Protein AF-K1L531-F1 (afdb_monomer)

Organism: NCBI:txid1224748

Secondary structure (DSSP, 8-state):
--HHHHHHHHHHH-GGGHHHHS--EEEEEETT-EE---SS--EE--SSSSS----EEEE-HHHHHHHHHHHHHHHHHHHHHHHHHHH-HHHHHHHHHHHHHHHHHHHHHHHH----EEEEEE-TT-TTHHHHHHHHHHHHTTS----HHHHHTTSHHHHHHHHHHHHHHHGGGT----S--GGGT--EE--BTB--BTTTTEE-TTTHHHHHHHHHSS-HHHHHHS-HHHHT-B-SSSSSBSSGGGS--THHHHTT--------SS-----HHHHHHHTTTHHHHHHHHHHHHHHHHHHHHH-TT--HHHHHHHHH-HHHHHHHHHHHHH----SS---TT----HHHHHHHT-HHHHHHHHHHHHHHHHHHHHTTT--TTTTTSHHHHT-HHHHHHHHHHHHHHHHHHHHTTTTTTT-

Solvent-accessible surface area (backbone atoms only — not comparable to full-atom values): 24109 Å² total; per-residue (Å²): 134,59,70,56,56,55,53,48,46,32,40,61,77,44,15,69,48,34,42,79,79,41,95,26,34,33,35,38,32,35,60,91,23,70,49,73,94,46,100,86,56,77,48,78,51,73,92,59,101,67,96,63,76,57,65,44,71,69,40,35,59,62,58,53,52,33,50,50,56,54,53,51,50,52,55,51,50,54,52,50,50,56,48,37,67,74,74,38,67,82,59,39,64,66,47,48,64,68,46,50,67,51,51,56,33,51,54,48,22,71,77,36,46,44,62,56,76,44,80,43,74,39,63,84,88,50,98,54,46,70,60,52,51,49,53,50,43,52,57,61,64,60,63,70,76,85,43,47,63,61,55,49,69,71,26,54,68,49,50,17,41,38,47,42,31,49,50,66,66,58,53,72,79,78,65,96,76,85,78,79,73,58,76,66,35,48,42,34,73,43,61,94,87,52,89,62,34,80,91,74,33,25,39,42,88,76,57,54,60,30,53,33,29,16,59,74,69,64,27,25,10,48,36,68,68,58,52,66,58,67,69,37,25,54,37,98,84,66,69,47,53,57,53,61,73,54,67,74,47,52,73,74,50,62,82,74,51,95,67,92,69,86,77,64,93,82,78,80,44,47,46,71,68,53,37,30,30,75,42,35,54,50,42,28,51,54,39,41,58,52,47,51,54,55,46,42,55,52,46,60,69,73,46,79,84,61,57,70,59,62,56,40,45,62,72,68,35,64,48,52,50,53,37,42,53,52,54,34,68,63,73,66,94,56,99,62,86,67,29,63,84,64,82,66,38,46,75,51,42,60,70,38,54,32,68,68,46,46,51,53,50,48,55,54,52,51,51,44,46,50,54,62,34,53,78,67,72,48,54,82,77,52,65,58,34,73,71,47,60,40,37,33,67,59,54,53,58,34,35,75,71,42,31,68,58,53,34,48,60,40,48,63,58,65,67,65,75,77,112

InterPro domains:
  IPR018891 Abortive phage infection protein, C-terminal [PF10592] (3-362)

Nearest PDB structures (foldseek):
  6yk8-assembly1_B  TM=2.948E-01  e=3.582E+00  Legionella pneumophila subsp. pneumophila str. Philadelphia 1

Structure (mmCIF, N/CA/C/O backbone):
data_AF-K1L531-F1
#
_entry.id   AF-K1L531-F1
#
loop_
_atom_site.group_PDB
_atom_site.id
_atom_site.type_symbol
_atom_site.label_atom_id
_atom_site.label_alt_id
_atom_site.label_comp_id
_atom_site.label_asym_id
_atom_site.label_entity_id
_atom_site.label_seq_id
_atom_site.pdbx_PDB_ins_code
_atom_site.Cartn_x
_atom_site.Cartn_y
_atom_site.Cartn_z
_atom_site.occupancy
_atom_site.B_iso_or_equiv
_atom_site.auth_seq_id
_atom_site.auth_comp_id
_atom_site.auth_asym_id
_atom_site.auth_atom_id
_atom_site.pdbx_PDB_model_num
ATOM 1 N N . MET A 1 1 ? 18.536 -9.413 -11.342 1.00 49.00 1 MET A N 1
ATOM 2 C CA . MET A 1 1 ? 19.459 -9.578 -12.486 1.00 49.00 1 MET A CA 1
ATOM 3 C C . 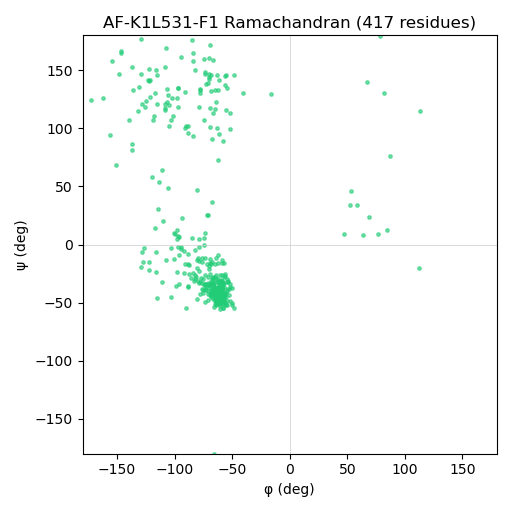MET A 1 1 ? 20.339 -8.338 -12.571 1.00 49.00 1 MET A C 1
ATOM 5 O O . MET A 1 1 ? 19.886 -7.283 -12.142 1.00 49.00 1 MET A O 1
ATOM 9 N N . GLY A 1 2 ? 21.600 -8.464 -12.992 1.00 61.25 2 GLY A N 1
ATOM 10 C CA . GLY A 1 2 ? 22.498 -7.308 -13.129 1.00 61.25 2 GLY A CA 1
ATOM 11 C C . GLY A 1 2 ? 22.125 -6.456 -14.346 1.00 61.25 2 GLY A C 1
ATOM 12 O O . GLY A 1 2 ? 21.643 -7.003 -15.335 1.00 61.25 2 GLY A O 1
ATOM 13 N N . VAL A 1 3 ? 22.355 -5.140 -14.276 1.00 61.12 3 VAL A N 1
ATOM 14 C CA . VAL A 1 3 ? 22.041 -4.180 -15.355 1.00 61.12 3 VAL A CA 1
ATOM 15 C C . VAL A 1 3 ? 22.703 -4.595 -16.676 1.00 61.12 3 VAL A C 1
ATOM 17 O O . VAL A 1 3 ? 22.030 -4.674 -17.696 1.00 61.12 3 VAL A O 1
ATOM 20 N N . ASP A 1 4 ? 23.979 -4.989 -16.640 1.00 73.62 4 ASP A N 1
ATOM 21 C CA . ASP A 1 4 ? 24.731 -5.449 -17.817 1.00 73.62 4 ASP A CA 1
ATOM 22 C C . ASP A 1 4 ? 24.066 -6.638 -18.537 1.00 73.62 4 ASP A C 1
ATOM 24 O O . ASP A 1 4 ? 24.090 -6.720 -19.765 1.00 73.62 4 ASP A O 1
ATOM 28 N N . THR A 1 5 ? 23.454 -7.562 -17.785 1.00 76.50 5 THR A N 1
ATOM 29 C CA . THR A 1 5 ? 22.779 -8.738 -18.355 1.00 76.50 5 THR A CA 1
ATOM 30 C C . THR A 1 5 ? 21.513 -8.337 -19.103 1.00 76.50 5 THR A C 1
ATOM 32 O O . THR A 1 5 ? 21.312 -8.804 -20.218 1.00 76.50 5 THR A O 1
ATOM 35 N N . ALA A 1 6 ? 20.713 -7.430 -18.535 1.00 81.12 6 ALA A N 1
ATOM 36 C CA . ALA A 1 6 ? 19.484 -6.947 -19.165 1.00 81.12 6 ALA A CA 1
ATOM 37 C C . ALA A 1 6 ? 19.769 -6.156 -20.456 1.00 81.12 6 ALA A C 1
ATOM 39 O O . ALA A 1 6 ? 19.047 -6.284 -21.444 1.00 81.12 6 ALA A O 1
ATOM 40 N N . ILE A 1 7 ? 20.863 -5.383 -20.479 1.00 84.38 7 ILE A N 1
ATOM 41 C CA . ILE A 1 7 ? 21.302 -4.641 -21.671 1.00 84.38 7 ILE A CA 1
ATOM 42 C C . ILE A 1 7 ? 21.702 -5.610 -22.791 1.00 84.38 7 ILE A C 1
ATOM 44 O O . ILE A 1 7 ? 21.274 -5.438 -23.930 1.00 84.38 7 ILE A O 1
ATOM 48 N N . MET A 1 8 ? 22.489 -6.648 -22.480 1.00 84.31 8 MET A N 1
ATOM 49 C CA . MET A 1 8 ? 22.866 -7.670 -23.468 1.00 84.31 8 MET A CA 1
ATOM 50 C C . MET A 1 8 ? 21.664 -8.478 -23.962 1.00 84.31 8 MET A C 1
ATOM 52 O O . MET A 1 8 ? 21.603 -8.808 -25.141 1.00 84.31 8 MET A O 1
ATOM 56 N N . GLU A 1 9 ? 20.723 -8.797 -23.075 1.00 85.75 9 GLU A N 1
ATOM 57 C CA . GLU A 1 9 ? 19.496 -9.505 -23.433 1.00 85.75 9 GLU A CA 1
ATOM 58 C C . GLU A 1 9 ? 18.645 -8.674 -24.394 1.00 85.75 9 GLU A C 1
ATOM 60 O O . GLU A 1 9 ? 18.248 -9.186 -25.432 1.00 85.75 9 GLU A O 1
ATOM 65 N N . THR A 1 10 ? 18.476 -7.377 -24.123 1.00 88.06 10 THR A N 1
ATOM 66 C CA . THR A 1 10 ? 17.733 -6.468 -25.012 1.00 88.06 10 THR A CA 1
ATOM 67 C C . THR A 1 10 ? 18.356 -6.408 -26.410 1.00 88.06 10 THR A C 1
ATOM 69 O O . THR A 1 10 ? 17.635 -6.468 -27.400 1.00 88.06 10 THR A O 1
ATOM 72 N N . LEU A 1 11 ? 19.693 -6.340 -26.507 1.00 88.38 11 LEU A N 1
ATOM 73 C CA . LEU A 1 11 ? 20.402 -6.356 -27.796 1.00 88.38 11 LEU A CA 1
ATOM 74 C C . LEU A 1 11 ? 20.166 -7.650 -28.588 1.00 88.38 11 LEU A C 1
ATOM 76 O O . LEU A 1 11 ? 20.139 -7.604 -29.811 1.00 88.38 11 LEU A O 1
ATOM 80 N N . LEU A 1 12 ? 20.004 -8.786 -27.904 1.00 86.00 12 LEU A N 1
ATOM 81 C CA . LEU A 1 12 ? 19.778 -10.089 -28.533 1.00 86.00 12 LEU A CA 1
ATOM 82 C C . LEU A 1 12 ? 18.324 -10.301 -28.950 1.00 86.00 12 LEU A C 1
ATOM 84 O O . LEU A 1 12 ? 18.059 -10.799 -30.038 1.00 86.00 12 LEU A O 1
ATOM 88 N N . THR A 1 13 ? 17.384 -9.988 -28.061 1.00 87.12 13 THR A N 1
ATOM 89 C CA . THR A 1 13 ? 15.997 -10.446 -28.199 1.00 87.12 13 THR A CA 1
ATOM 90 C C . THR A 1 13 ? 15.082 -9.389 -28.799 1.00 87.12 13 THR A C 1
ATOM 92 O O . THR A 1 13 ? 14.190 -9.740 -29.571 1.00 87.12 13 THR A O 1
ATOM 95 N N . ASN A 1 14 ? 15.293 -8.109 -28.477 1.00 88.62 14 ASN A N 1
ATOM 96 C CA . ASN A 1 14 ? 14.424 -7.023 -28.925 1.00 88.62 14 ASN A CA 1
ATOM 97 C C . ASN A 1 14 ? 15.176 -5.684 -29.073 1.00 88.62 14 ASN A C 1
ATOM 99 O O . ASN A 1 14 ? 14.947 -4.738 -28.311 1.00 88.62 14 ASN A O 1
ATOM 103 N N . PRO A 1 15 ? 16.082 -5.570 -30.061 1.00 89.31 15 PRO A N 1
ATOM 104 C CA . PRO A 1 15 ? 16.942 -4.400 -30.203 1.00 89.31 15 PRO A CA 1
ATOM 105 C C . PRO A 1 15 ? 16.181 -3.098 -30.496 1.00 89.31 15 PRO A C 1
ATOM 107 O O . PRO A 1 15 ? 16.639 -2.038 -30.082 1.00 89.31 15 PRO A O 1
ATOM 110 N N . LYS A 1 16 ? 14.984 -3.143 -31.099 1.00 90.31 16 LYS A N 1
ATOM 111 C CA . LYS A 1 16 ? 14.134 -1.948 -31.303 1.00 90.31 16 LYS A CA 1
ATOM 112 C C . LYS A 1 16 ? 13.759 -1.252 -29.997 1.00 90.31 16 LYS A C 1
ATOM 114 O O . LYS A 1 16 ? 13.592 -0.034 -29.970 1.00 90.31 16 LYS A O 1
ATOM 119 N N . GLU A 1 17 ? 13.631 -2.009 -28.909 1.00 89.44 17 GLU A N 1
ATOM 120 C CA . GLU A 1 17 ? 13.296 -1.454 -27.597 1.00 89.44 17 GLU A CA 1
ATOM 121 C C . GLU A 1 17 ? 14.502 -0.887 -26.847 1.00 89.44 17 GLU A C 1
ATOM 123 O O . GLU A 1 17 ? 14.338 -0.256 -25.801 1.00 89.44 17 GLU A O 1
ATOM 128 N N . PHE A 1 18 ? 15.712 -1.037 -27.390 1.00 89.69 18 PHE A N 1
ATOM 129 C CA . PHE A 1 18 ? 16.940 -0.578 -26.748 1.00 89.69 18 PHE A CA 1
ATOM 130 C C . PHE A 1 18 ? 16.911 0.923 -26.423 1.00 89.69 18 PHE A C 1
ATOM 132 O O . PHE A 1 18 ? 17.413 1.327 -25.372 1.00 89.69 18 PHE A O 1
ATOM 139 N N . TRP A 1 19 ? 16.235 1.717 -27.261 1.00 87.56 19 TRP A N 1
ATOM 140 C CA . TRP A 1 19 ? 15.996 3.146 -27.044 1.00 87.56 19 TRP A CA 1
ATOM 141 C C . TRP A 1 19 ? 15.113 3.435 -25.825 1.00 87.56 19 TRP A C 1
ATOM 143 O O . TRP A 1 19 ? 15.352 4.405 -25.109 1.00 87.56 19 TRP A O 1
ATOM 153 N N . TYR A 1 20 ? 14.094 2.608 -25.580 1.00 81.88 20 TYR A N 1
ATOM 154 C CA . TYR A 1 20 ? 13.145 2.794 -24.477 1.00 81.88 20 TYR A CA 1
ATOM 155 C C . TYR A 1 20 ? 13.675 2.243 -23.152 1.00 81.88 20 TYR A C 1
ATOM 157 O O . TYR A 1 20 ? 13.350 2.770 -22.089 1.00 81.88 20 TYR A O 1
ATOM 165 N N . LEU A 1 21 ? 14.479 1.180 -23.214 1.00 81.75 21 LEU A N 1
ATOM 166 C CA . LEU A 1 21 ? 14.943 0.433 -22.044 1.00 81.75 21 LEU A CA 1
ATOM 167 C C . LEU A 1 21 ? 16.286 0.932 -21.486 1.00 81.75 21 LEU A C 1
ATOM 169 O O . LEU A 1 21 ? 16.709 0.481 -20.421 1.00 81.75 21 LEU A O 1
ATOM 173 N N . ASN A 1 22 ? 16.949 1.883 -22.156 1.00 81.12 22 ASN A N 1
ATOM 174 C CA . ASN A 1 22 ? 18.205 2.483 -21.704 1.00 81.12 22 ASN A CA 1
ATOM 175 C C . ASN A 1 22 ? 18.096 4.008 -21.579 1.00 81.12 22 ASN A C 1
ATOM 177 O O . ASN A 1 22 ? 17.549 4.685 -22.441 1.00 81.12 22 ASN A O 1
ATOM 181 N N . ASN A 1 23 ? 18.717 4.575 -20.541 1.00 72.62 23 ASN A N 1
ATOM 182 C CA . ASN A 1 23 ? 18.625 6.005 -20.203 1.00 72.62 23 ASN A CA 1
ATOM 183 C C . ASN A 1 23 ? 19.405 6.954 -21.143 1.00 72.62 23 ASN A C 1
ATOM 185 O O . ASN A 1 23 ? 19.552 8.139 -20.838 1.00 72.62 23 ASN A O 1
ATOM 189 N N . GLY A 1 24 ? 19.916 6.456 -22.272 1.00 82.94 24 GLY A N 1
ATOM 190 C CA . GLY A 1 24 ? 20.792 7.208 -23.166 1.00 82.94 24 GLY A CA 1
ATOM 191 C C . GLY A 1 24 ? 22.241 7.305 -22.678 1.00 82.94 24 GLY A C 1
ATOM 192 O O . GLY A 1 24 ? 22.617 6.802 -21.618 1.00 82.94 24 GLY A O 1
ATOM 193 N N . VAL A 1 25 ? 23.068 7.973 -23.475 1.00 86.25 25 VAL A N 1
ATOM 194 C CA . VAL A 1 25 ? 24.471 8.272 -23.184 1.00 86.25 25 VAL A CA 1
ATOM 195 C C . VAL A 1 25 ? 24.629 9.781 -23.111 1.00 86.25 25 VAL A C 1
ATOM 197 O O . VAL A 1 25 ? 24.192 10.505 -24.002 1.00 86.25 25 VAL A O 1
ATOM 200 N N . THR A 1 26 ? 25.267 10.277 -22.054 1.00 85.38 26 THR A N 1
ATOM 201 C CA . THR A 1 26 ? 25.656 11.689 -21.980 1.00 85.38 26 THR A CA 1
ATOM 202 C C . THR A 1 26 ? 27.156 11.810 -21.813 1.00 85.38 26 THR A C 1
ATOM 204 O O . THR A 1 26 ? 27.730 11.222 -20.893 1.00 85.38 26 THR A O 1
ATOM 207 N N . MET A 1 27 ? 27.767 12.600 -22.690 1.00 84.00 27 MET A N 1
ATOM 208 C CA . MET A 1 27 ? 29.200 12.855 -22.712 1.00 84.00 27 MET A CA 1
ATOM 209 C C . MET A 1 27 ? 29.470 14.344 -22.568 1.00 84.00 27 MET A C 1
ATOM 211 O O . MET A 1 27 ? 28.751 15.177 -23.121 1.00 84.00 27 MET A O 1
ATOM 215 N N . LEU A 1 28 ? 30.522 14.653 -21.829 1.00 80.00 28 LEU A N 1
ATOM 216 C CA . LEU A 1 28 ? 31.151 15.959 -21.803 1.00 80.00 28 LEU A CA 1
ATOM 217 C C . LEU A 1 28 ? 32.341 15.915 -22.743 1.00 80.00 28 LEU A C 1
ATOM 219 O O . LEU A 1 28 ? 33.088 14.939 -22.696 1.00 80.00 28 LEU A O 1
ATOM 223 N N . VAL A 1 29 ? 32.489 16.939 -23.568 1.00 80.12 29 VAL A N 1
ATOM 224 C CA . VAL A 1 29 ? 33.608 17.099 -24.499 1.00 80.12 29 VAL A CA 1
ATOM 225 C C . VAL A 1 29 ? 34.198 18.492 -24.312 1.00 80.12 29 VAL A C 1
ATOM 227 O O . VAL A 1 29 ? 33.460 19.427 -23.985 1.00 80.12 29 VAL A O 1
ATOM 230 N N . SER A 1 30 ? 35.509 18.633 -24.485 1.00 73.75 30 SER A N 1
ATOM 231 C CA . SER A 1 30 ? 36.132 19.955 -24.562 1.00 73.75 30 SER A CA 1
ATOM 232 C C . SER A 1 30 ? 35.673 20.690 -25.825 1.00 73.75 30 SER A C 1
ATOM 234 O O . SER A 1 30 ? 35.192 20.071 -26.778 1.00 73.75 30 SER A O 1
ATOM 236 N N . GLU A 1 31 ? 35.804 22.014 -25.807 1.00 69.06 31 GLU A N 1
ATOM 237 C CA . GLU A 1 31 ? 35.565 22.854 -26.983 1.00 69.06 31 GLU A CA 1
ATOM 238 C C . GLU A 1 31 ? 36.442 22.401 -28.164 1.00 69.06 31 GLU A C 1
ATOM 240 O O . GLU A 1 31 ? 37.536 21.867 -27.956 1.00 69.06 31 GLU A O 1
ATOM 245 N N . ASP A 1 32 ? 35.917 22.502 -29.386 1.00 68.75 32 ASP A N 1
ATOM 246 C CA . ASP A 1 32 ? 36.584 22.118 -30.644 1.00 68.75 32 ASP A CA 1
ATOM 247 C C . ASP A 1 32 ? 36.930 20.618 -30.785 1.00 68.75 32 ASP A C 1
ATOM 249 O O . ASP A 1 32 ? 37.582 20.196 -31.741 1.00 68.75 32 ASP A O 1
ATOM 253 N N . THR A 1 33 ? 36.458 19.772 -29.861 1.00 68.25 33 THR A N 1
ATOM 254 C CA . THR A 1 33 ? 36.745 18.323 -29.857 1.00 68.25 33 THR A CA 1
ATOM 255 C C . THR A 1 33 ? 35.743 17.533 -30.708 1.00 68.25 33 THR A C 1
ATOM 257 O O . THR A 1 33 ? 35.995 16.384 -31.060 1.00 68.25 33 THR A O 1
ATOM 260 N N . VAL A 1 34 ? 34.583 18.106 -31.047 1.00 70.38 34 VAL A N 1
ATOM 261 C CA . VAL A 1 34 ? 33.518 17.388 -31.762 1.00 70.38 34 VAL A CA 1
ATOM 262 C C . VAL A 1 34 ? 33.277 17.975 -33.137 1.00 70.38 34 VAL A C 1
ATOM 264 O O . VAL A 1 34 ? 32.848 19.116 -33.275 1.00 70.38 34 VAL A O 1
ATOM 267 N N . THR A 1 35 ? 33.448 17.144 -34.163 1.00 68.50 35 THR A N 1
ATOM 268 C CA . THR A 1 35 ? 32.984 17.468 -35.512 1.00 68.50 35 THR A CA 1
ATOM 269 C C . THR A 1 35 ? 31.750 16.632 -35.843 1.00 68.50 35 THR A C 1
ATOM 271 O O . THR A 1 35 ? 31.679 15.430 -35.577 1.00 68.50 35 THR A O 1
ATOM 274 N N . SER A 1 36 ? 30.730 17.291 -36.393 1.00 61.09 36 SER A N 1
ATOM 275 C CA . SER A 1 36 ? 29.437 16.679 -36.740 1.00 61.09 36 SER A CA 1
ATOM 276 C C . SER A 1 36 ? 29.186 16.681 -38.250 1.00 61.09 36 SER A C 1
ATOM 278 O O . SER A 1 36 ? 28.050 16.733 -38.708 1.00 61.09 36 SER A O 1
ATOM 280 N N . ASN A 1 37 ? 30.255 16.594 -39.047 1.00 57.06 37 ASN A N 1
ATOM 281 C CA . ASN A 1 37 ? 30.181 16.679 -40.510 1.00 57.06 37 ASN A CA 1
ATOM 282 C C . ASN A 1 37 ? 29.620 15.414 -41.191 1.00 57.06 37 ASN A C 1
ATOM 284 O O . ASN A 1 37 ? 29.609 15.337 -42.420 1.00 57.06 37 ASN A O 1
ATOM 288 N N . TYR A 1 38 ? 29.147 14.424 -40.427 1.00 58.59 38 TYR A N 1
ATOM 289 C CA . TYR A 1 38 ? 28.724 13.127 -40.945 1.00 58.59 38 TYR A CA 1
ATOM 290 C C . TYR A 1 38 ? 27.343 12.729 -40.417 1.00 58.59 38 TYR A C 1
ATOM 292 O O . TYR A 1 38 ? 27.067 12.811 -39.225 1.00 58.59 38 TYR A O 1
ATOM 300 N N . ASN A 1 39 ? 26.478 12.231 -41.307 1.00 60.78 39 ASN A N 1
ATOM 301 C CA . ASN A 1 39 ? 25.090 11.882 -40.972 1.00 60.78 39 ASN A CA 1
ATOM 302 C C . ASN A 1 39 ? 24.954 10.664 -40.035 1.00 60.78 39 ASN A C 1
ATOM 304 O O . ASN A 1 39 ? 23.888 10.469 -39.460 1.00 60.78 39 ASN A O 1
ATOM 308 N N . ASN A 1 40 ? 26.006 9.844 -39.885 1.00 65.69 40 ASN A N 1
ATOM 309 C CA . ASN A 1 40 ? 25.916 8.518 -39.254 1.00 65.69 40 ASN A CA 1
ATOM 310 C C . ASN A 1 40 ? 26.903 8.284 -38.096 1.00 65.69 40 ASN A C 1
ATOM 312 O O . ASN A 1 40 ? 26.875 7.214 -37.491 1.00 65.69 40 ASN A O 1
ATOM 316 N N . TYR A 1 41 ? 27.788 9.234 -37.786 1.00 72.06 41 TYR A N 1
ATOM 317 C CA . TYR A 1 41 ? 28.705 9.127 -36.650 1.00 72.06 41 TYR A CA 1
ATOM 318 C C . TYR A 1 41 ? 29.134 10.508 -36.153 1.00 72.06 41 TYR A C 1
ATOM 320 O O . TYR A 1 41 ? 29.072 11.490 -36.888 1.00 72.06 41 TYR A O 1
ATOM 328 N N . ILE A 1 42 ? 29.579 10.562 -34.899 1.00 73.19 42 ILE A N 1
ATOM 329 C CA . ILE A 1 42 ? 30.226 11.737 -34.313 1.00 73.19 42 ILE A CA 1
ATOM 330 C C . ILE A 1 42 ? 31.715 11.430 -34.220 1.00 73.19 42 ILE A C 1
ATOM 332 O O . ILE A 1 42 ? 32.091 10.380 -33.697 1.00 73.19 42 ILE A O 1
ATOM 336 N N . GLU A 1 43 ? 32.550 12.332 -34.725 1.00 75.06 43 GLU A N 1
ATOM 337 C CA . GLU A 1 43 ? 33.997 12.218 -34.599 1.00 75.06 43 GLU A CA 1
ATOM 338 C C . GLU A 1 43 ? 34.476 13.087 -33.438 1.00 75.06 43 GLU A C 1
ATOM 340 O O . GLU A 1 43 ? 34.162 14.277 -33.355 1.00 75.06 43 GLU A O 1
ATOM 345 N N . ILE A 1 44 ? 35.212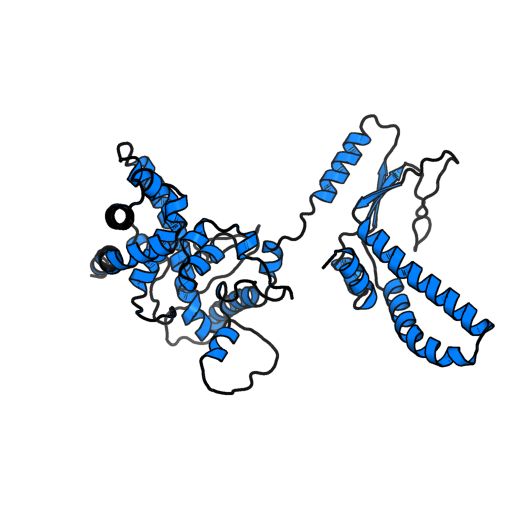 12.457 -32.527 1.00 71.75 44 ILE A N 1
ATOM 346 C CA . ILE A 1 44 ? 35.861 13.111 -31.396 1.00 71.75 44 ILE A CA 1
ATOM 347 C C . ILE A 1 44 ? 37.338 13.211 -31.762 1.00 71.75 44 ILE A C 1
ATOM 349 O O . ILE A 1 44 ? 38.032 12.194 -31.796 1.00 71.75 44 ILE A O 1
ATOM 353 N N . ILE A 1 45 ? 37.788 14.420 -32.073 1.00 67.62 45 ILE A N 1
ATOM 354 C CA . ILE A 1 45 ? 39.159 14.708 -32.491 1.00 67.62 45 ILE A CA 1
ATOM 355 C C . ILE A 1 45 ? 39.931 15.196 -31.269 1.00 67.62 45 ILE A C 1
ATOM 357 O O . ILE A 1 45 ? 39.426 16.025 -30.522 1.00 67.62 45 ILE A O 1
ATOM 361 N N . ASP A 1 46 ? 41.141 14.678 -31.065 1.00 61.22 46 ASP A N 1
ATOM 362 C CA . ASP A 1 46 ? 42.089 15.204 -30.079 1.00 61.22 46 ASP A CA 1
ATOM 363 C C . ASP A 1 46 ? 42.948 16.277 -30.774 1.00 61.22 46 ASP A C 1
ATOM 365 O O . ASP A 1 46 ? 43.795 15.916 -31.600 1.00 61.22 46 ASP A O 1
ATOM 369 N N . PRO A 1 47 ? 42.688 17.582 -30.562 1.00 52.78 47 PRO A N 1
ATOM 370 C CA . PRO A 1 47 ? 43.323 18.636 -31.350 1.00 52.78 47 PRO A CA 1
ATOM 371 C C . PRO A 1 47 ? 44.818 18.797 -31.040 1.00 52.78 47 PRO A C 1
ATOM 373 O O . PRO A 1 47 ? 45.556 19.324 -31.872 1.00 52.78 47 PRO A O 1
ATOM 376 N N . GLU A 1 48 ? 45.300 18.288 -29.903 1.00 54.19 48 GLU A N 1
ATOM 377 C CA . GLU A 1 48 ? 46.712 18.327 -29.534 1.00 54.19 48 GLU A CA 1
ATOM 378 C C . GLU A 1 48 ? 47.138 16.971 -28.974 1.00 54.19 48 GLU A C 1
ATOM 380 O O . GLU A 1 48 ? 46.475 16.395 -28.125 1.00 54.19 48 GLU A O 1
ATOM 385 N N . ASN A 1 49 ? 48.276 16.449 -29.430 1.00 51.88 49 ASN A N 1
ATOM 386 C CA . ASN A 1 49 ? 48.857 15.155 -29.042 1.00 51.88 49 ASN A CA 1
ATOM 387 C C . ASN A 1 49 ? 49.345 15.125 -27.560 1.00 51.88 49 ASN A C 1
ATOM 389 O O . ASN A 1 49 ? 50.374 14.527 -27.237 1.00 51.88 49 ASN A O 1
ATOM 393 N N . GLU A 1 50 ? 48.633 15.788 -26.645 1.00 51.28 50 GLU A N 1
ATOM 394 C CA . GLU A 1 50 ? 48.936 15.982 -25.229 1.00 51.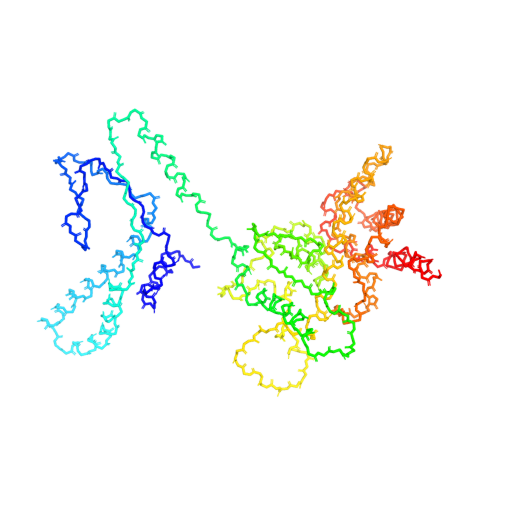28 50 GLU A CA 1
ATOM 395 C C . GLU A 1 50 ? 47.960 15.217 -24.315 1.00 51.28 50 GLU A C 1
ATOM 397 O O . GLU A 1 50 ? 47.254 15.795 -23.504 1.00 51.28 50 GLU A O 1
ATOM 402 N N . LYS A 1 51 ? 47.964 13.879 -24.375 1.00 46.47 51 LYS A N 1
ATOM 403 C CA . LYS A 1 51 ? 47.591 12.933 -23.285 1.00 46.47 51 LYS A CA 1
ATOM 404 C C . LYS A 1 51 ? 46.294 13.152 -22.462 1.00 46.47 51 LYS A C 1
ATOM 406 O O . LYS A 1 51 ? 46.090 12.415 -21.493 1.00 46.47 51 LYS A O 1
ATOM 411 N N . LYS A 1 52 ? 45.390 14.067 -22.800 1.00 49.62 52 LYS A N 1
ATOM 412 C CA . LYS A 1 52 ? 44.122 14.287 -22.095 1.00 49.62 52 LYS A CA 1
ATOM 413 C C . LYS A 1 52 ? 43.005 14.489 -23.105 1.00 49.62 52 LYS A C 1
ATOM 415 O O . LYS A 1 52 ? 42.551 15.602 -23.333 1.00 49.62 52 LYS A O 1
ATOM 420 N N . ILE A 1 53 ? 42.499 13.370 -23.616 1.00 51.53 53 ILE A N 1
ATOM 421 C CA . ILE A 1 53 ? 41.204 13.328 -24.296 1.00 51.53 53 ILE A CA 1
ATOM 422 C C . ILE A 1 53 ? 40.173 13.971 -23.356 1.00 51.53 53 ILE A C 1
ATOM 424 O O . ILE A 1 53 ? 39.878 13.432 -22.286 1.00 51.53 53 ILE A O 1
ATOM 428 N N . GLY A 1 54 ? 39.635 15.128 -23.748 1.00 60.66 54 GLY A N 1
ATOM 429 C CA . GLY A 1 54 ? 38.668 15.924 -22.984 1.00 60.66 54 GLY A CA 1
ATOM 430 C C . GLY A 1 54 ? 37.268 15.312 -22.903 1.00 60.66 54 GLY A C 1
ATOM 431 O O . GLY A 1 54 ? 36.291 16.040 -22.760 1.00 60.66 54 GLY A O 1
ATOM 432 N N . VAL A 1 55 ? 37.144 13.986 -23.035 1.00 69.56 55 VAL A N 1
ATOM 433 C CA . VAL A 1 55 ? 35.858 13.289 -23.103 1.00 69.56 55 VAL A CA 1
ATOM 434 C C . VAL A 1 55 ? 35.572 12.534 -21.821 1.00 69.56 55 VAL A C 1
ATOM 436 O O . VAL A 1 55 ? 36.320 11.650 -21.413 1.00 69.56 55 VAL A O 1
ATOM 439 N N . THR A 1 56 ? 34.445 12.853 -21.193 1.00 75.88 56 THR A N 1
ATOM 440 C CA . THR A 1 56 ? 33.965 12.159 -19.994 1.00 75.88 56 THR A CA 1
ATOM 441 C C . THR A 1 56 ? 32.524 11.713 -20.178 1.00 75.88 56 THR A C 1
ATOM 443 O O . THR A 1 56 ? 31.623 12.531 -20.354 1.00 75.88 56 THR A O 1
ATOM 446 N N . VAL A 1 57 ? 32.281 10.405 -20.082 1.00 77.06 57 VAL A N 1
ATOM 447 C CA . VAL A 1 57 ? 30.925 9.848 -20.020 1.00 77.06 57 VAL A CA 1
ATOM 448 C C . VAL A 1 57 ? 30.385 10.027 -18.605 1.00 77.06 57 VAL A C 1
ATOM 450 O O . VAL A 1 57 ? 30.924 9.468 -17.654 1.00 77.06 57 VAL A O 1
ATOM 453 N N . ILE A 1 58 ? 29.299 10.782 -18.468 1.00 75.62 58 ILE A N 1
ATOM 454 C CA . ILE A 1 58 ? 28.671 11.082 -17.172 1.00 75.62 58 ILE A CA 1
ATOM 455 C C . ILE A 1 58 ? 27.343 10.343 -16.956 1.00 75.62 58 ILE A C 1
ATOM 457 O O . ILE A 1 58 ? 26.853 10.281 -15.831 1.00 75.62 58 ILE A O 1
ATOM 461 N N . ASN A 1 59 ? 26.774 9.758 -18.016 1.00 79.75 59 ASN A N 1
ATOM 462 C CA . ASN A 1 59 ? 25.646 8.825 -17.961 1.00 79.75 59 ASN A CA 1
ATOM 463 C C . ASN A 1 59 ? 25.757 7.804 -19.108 1.00 79.75 59 ASN A C 1
ATOM 465 O O . ASN A 1 59 ? 26.241 8.144 -20.187 1.00 79.75 59 ASN A O 1
ATOM 469 N N . GLY A 1 60 ? 25.306 6.569 -18.883 1.00 79.69 60 GLY A N 1
ATOM 470 C CA . GLY A 1 60 ? 25.296 5.513 -19.900 1.00 79.69 60 GLY A CA 1
ATOM 471 C C . GLY A 1 60 ? 26.610 4.737 -20.046 1.00 79.69 60 GLY A C 1
ATOM 472 O O . GLY A 1 60 ? 26.758 3.972 -20.995 1.00 79.69 60 GLY A O 1
ATOM 473 N N . ALA A 1 61 ? 27.560 4.867 -19.111 1.00 81.94 61 ALA A N 1
ATOM 474 C CA . ALA A 1 61 ? 28.832 4.130 -19.160 1.00 81.94 61 ALA A CA 1
ATOM 475 C C . ALA A 1 61 ? 28.638 2.599 -19.164 1.00 81.94 61 ALA A C 1
ATOM 477 O O . ALA A 1 61 ? 29.333 1.884 -19.883 1.00 81.94 61 ALA A O 1
ATOM 478 N N . GLN A 1 62 ? 27.661 2.090 -18.402 1.00 81.62 62 GLN A N 1
ATOM 479 C CA . GLN A 1 62 ? 27.299 0.666 -18.405 1.00 81.62 62 GLN A CA 1
ATOM 480 C C . GLN A 1 62 ? 26.692 0.225 -19.740 1.00 81.62 62 GLN A C 1
ATOM 482 O O . GLN A 1 62 ? 27.008 -0.865 -20.216 1.00 81.62 62 GLN A O 1
ATOM 487 N N . THR A 1 63 ? 25.877 1.080 -20.363 1.00 86.44 63 THR A N 1
ATOM 488 C CA . THR A 1 63 ? 25.289 0.848 -21.689 1.00 86.44 63 THR A CA 1
ATOM 489 C C . THR A 1 63 ? 26.370 0.767 -22.758 1.00 86.44 63 THR A C 1
ATOM 491 O O . THR A 1 63 ? 26.409 -0.222 -23.484 1.00 86.44 63 THR A O 1
ATOM 494 N N . ILE A 1 64 ? 27.313 1.720 -22.785 1.00 85.12 64 ILE A N 1
ATOM 495 C CA . ILE A 1 64 ? 28.469 1.673 -23.695 1.00 85.12 64 ILE A CA 1
ATOM 496 C C . ILE A 1 64 ? 29.274 0.395 -23.466 1.00 85.12 64 ILE A C 1
ATOM 498 O O . ILE A 1 64 ? 29.546 -0.334 -24.412 1.00 85.12 64 ILE A O 1
ATOM 502 N N . ASN A 1 65 ? 29.644 0.094 -22.218 1.00 84.25 65 ASN A N 1
ATOM 503 C CA . ASN A 1 65 ? 30.498 -1.054 -21.913 1.00 84.25 65 ASN A CA 1
ATOM 504 C C . ASN A 1 65 ? 29.825 -2.388 -22.279 1.00 84.25 65 ASN A C 1
ATOM 506 O O . ASN A 1 65 ? 30.451 -3.273 -22.859 1.00 84.25 65 ASN A O 1
ATOM 510 N N . SER A 1 66 ? 28.538 -2.538 -21.965 1.00 85.69 66 SER A N 1
ATOM 511 C CA . SER A 1 66 ? 27.779 -3.754 -22.270 1.00 85.69 66 SER A CA 1
ATOM 512 C C . SER A 1 66 ? 27.563 -3.927 -23.773 1.00 85.69 66 SER A C 1
ATOM 514 O O . SER A 1 66 ? 27.786 -5.026 -24.281 1.00 85.69 66 SER A O 1
ATOM 516 N N . ALA A 1 67 ? 27.225 -2.852 -24.493 1.00 87.00 67 ALA A N 1
ATOM 517 C CA . ALA A 1 67 ? 27.113 -2.868 -25.951 1.00 87.00 67 ALA A CA 1
ATOM 518 C C . ALA A 1 67 ? 28.469 -3.143 -26.623 1.00 87.00 67 ALA A C 1
ATOM 520 O O . ALA A 1 67 ? 28.559 -3.986 -27.511 1.00 87.00 67 ALA A O 1
ATOM 521 N N . ALA A 1 68 ? 29.553 -2.524 -26.151 1.00 86.00 68 ALA A N 1
ATOM 522 C CA . ALA A 1 68 ? 30.900 -2.782 -26.654 1.00 86.00 68 ALA A CA 1
ATOM 523 C C . ALA A 1 68 ? 31.289 -4.253 -26.468 1.00 86.00 68 ALA A C 1
ATOM 525 O O . ALA A 1 68 ? 31.708 -4.904 -27.420 1.00 86.00 68 ALA A O 1
ATOM 526 N N . LYS A 1 69 ? 31.081 -4.828 -25.275 1.00 84.00 69 LYS A N 1
ATOM 527 C CA . LYS A 1 69 ? 31.305 -6.265 -25.032 1.00 84.00 69 LYS A CA 1
ATOM 528 C C . LYS A 1 69 ? 30.466 -7.143 -25.958 1.00 84.00 69 LYS A C 1
ATOM 530 O O . LYS A 1 69 ? 30.945 -8.186 -26.401 1.00 84.00 69 LYS A O 1
ATOM 535 N N . PHE A 1 70 ? 29.225 -6.746 -26.223 1.00 85.12 70 PHE A N 1
ATOM 536 C CA . PHE A 1 70 ? 28.332 -7.456 -27.128 1.00 85.12 70 PHE A CA 1
ATOM 537 C C . PHE A 1 70 ? 28.880 -7.475 -28.563 1.00 85.12 70 PHE A C 1
ATOM 539 O O . PHE A 1 70 ? 29.061 -8.553 -29.127 1.00 85.12 70 PHE A O 1
ATOM 546 N N . PHE A 1 71 ? 29.256 -6.321 -29.118 1.00 83.69 71 PHE A N 1
ATOM 547 C CA . PHE A 1 71 ? 29.774 -6.230 -30.488 1.00 83.69 71 PHE A CA 1
ATOM 548 C C . PHE A 1 71 ? 31.219 -6.735 -30.642 1.00 83.69 71 PHE A C 1
ATOM 550 O O . PHE A 1 71 ? 31.543 -7.341 -31.658 1.00 83.69 71 PHE A O 1
ATOM 557 N N . ILE A 1 72 ? 32.069 -6.635 -29.614 1.00 82.62 72 ILE A N 1
ATOM 558 C CA . ILE A 1 72 ? 33.403 -7.268 -29.615 1.00 82.62 72 ILE A CA 1
ATOM 559 C C . ILE A 1 72 ? 33.281 -8.793 -29.733 1.00 82.62 72 ILE A C 1
ATOM 561 O O . ILE A 1 72 ? 34.084 -9.431 -30.414 1.00 82.62 72 ILE A O 1
ATOM 565 N N . ARG A 1 73 ? 32.262 -9.406 -29.108 1.00 79.38 73 ARG A N 1
ATOM 566 C CA . ARG A 1 73 ? 32.009 -10.848 -29.268 1.00 79.38 73 ARG A CA 1
ATOM 567 C C . ARG A 1 73 ? 31.674 -11.208 -30.714 1.00 79.38 73 ARG A C 1
ATOM 569 O O . ARG A 1 73 ? 32.129 -12.252 -31.172 1.00 79.38 73 ARG A O 1
ATOM 576 N N . ARG A 1 74 ? 30.931 -10.363 -31.437 1.00 79.50 74 ARG A N 1
ATOM 577 C CA . ARG A 1 74 ? 30.694 -10.535 -32.881 1.00 79.50 74 ARG A CA 1
ATOM 578 C C . ARG A 1 74 ? 32.011 -10.525 -33.649 1.00 79.50 74 ARG A C 1
ATOM 580 O O . ARG A 1 74 ? 32.271 -11.447 -34.413 1.00 79.50 74 ARG A O 1
ATOM 587 N N . ASP A 1 75 ? 32.855 -9.523 -33.415 1.00 77.75 75 ASP A N 1
ATOM 588 C CA . ASP A 1 75 ? 34.124 -9.378 -34.138 1.00 77.75 75 ASP A CA 1
ATOM 589 C C . ASP A 1 75 ? 35.064 -10.561 -33.877 1.00 77.75 75 ASP A C 1
ATOM 591 O O . ASP A 1 75 ? 35.672 -11.095 -34.807 1.00 77.75 75 ASP A O 1
ATOM 595 N N . PHE A 1 76 ? 35.108 -11.041 -32.631 1.00 77.44 76 PHE A N 1
ATOM 596 C CA . PHE A 1 76 ? 35.824 -12.263 -32.271 1.00 77.44 76 PHE A CA 1
ATOM 597 C C . PHE A 1 76 ? 35.261 -13.498 -32.991 1.00 77.44 76 PHE A C 1
ATOM 599 O O . PHE A 1 76 ? 36.025 -14.283 -33.551 1.00 77.44 76 PHE A O 1
ATOM 606 N N . ASN A 1 77 ? 33.934 -13.661 -33.032 1.00 73.75 77 ASN A N 1
ATOM 607 C CA . ASN A 1 77 ? 33.290 -14.773 -33.737 1.00 73.75 77 ASN A CA 1
ATOM 608 C C . ASN A 1 77 ? 33.579 -14.736 -35.245 1.00 73.75 77 ASN A C 1
ATOM 610 O O . ASN A 1 77 ? 33.871 -15.773 -35.837 1.00 73.75 77 ASN A O 1
ATOM 614 N N . ASN A 1 78 ? 33.573 -13.548 -35.852 1.00 74.94 78 ASN A N 1
ATOM 615 C CA . ASN A 1 78 ? 33.891 -13.352 -37.266 1.00 74.94 78 ASN A CA 1
ATOM 616 C C . ASN A 1 78 ? 35.357 -13.684 -37.575 1.00 74.94 78 ASN A C 1
ATOM 618 O O . ASN A 1 78 ? 35.656 -14.308 -38.594 1.00 74.94 78 ASN A O 1
ATOM 622 N N . ALA A 1 79 ? 36.284 -13.304 -36.692 1.00 76.00 79 ALA A N 1
ATOM 623 C CA . ALA A 1 79 ? 37.690 -13.681 -36.815 1.00 76.00 79 ALA A CA 1
ATOM 624 C C . ALA A 1 79 ? 37.889 -15.201 -36.672 1.00 76.00 79 ALA A C 1
ATOM 626 O O . ALA A 1 79 ? 38.644 -15.801 -37.440 1.00 76.00 79 ALA A O 1
ATOM 627 N N . LEU A 1 80 ? 37.174 -15.832 -35.735 1.00 74.44 80 LEU A N 1
ATOM 628 C CA . LEU A 1 80 ? 37.213 -17.278 -35.523 1.00 74.44 80 LEU A CA 1
ATOM 629 C C . LEU A 1 80 ? 36.654 -18.044 -36.732 1.00 74.44 80 LEU A C 1
ATOM 631 O O . LEU A 1 80 ? 37.280 -19.005 -37.173 1.00 74.44 80 LEU A O 1
ATOM 635 N N . LYS A 1 81 ? 35.546 -17.575 -37.322 1.00 73.69 81 LYS A N 1
ATOM 636 C CA . LYS A 1 81 ? 34.963 -18.112 -38.565 1.00 73.69 81 LYS A CA 1
ATOM 637 C C . LYS A 1 81 ? 35.999 -18.131 -39.693 1.00 73.69 81 LYS A C 1
ATOM 639 O O . LYS A 1 81 ? 36.301 -19.197 -40.221 1.00 73.69 81 LYS A O 1
ATOM 644 N N . LYS A 1 82 ? 36.660 -16.995 -39.954 1.00 79.06 82 LYS A N 1
ATOM 645 C CA . LYS A 1 82 ? 37.733 -16.885 -40.966 1.00 79.06 82 LYS A CA 1
ATOM 646 C C . LYS A 1 82 ? 38.911 -17.829 -40.702 1.00 79.06 82 LYS A C 1
ATOM 648 O O . LYS A 1 82 ? 39.519 -18.349 -41.637 1.00 79.06 82 LYS A O 1
ATOM 653 N N . TYR A 1 83 ? 39.265 -18.046 -39.435 1.00 78.12 83 TYR A N 1
ATOM 654 C CA . TYR A 1 83 ? 40.318 -18.991 -39.067 1.00 78.12 83 TYR A CA 1
ATOM 655 C C . TYR A 1 83 ? 39.904 -20.446 -39.340 1.00 78.12 83 TYR A C 1
ATOM 657 O O . TYR A 1 83 ? 40.698 -21.201 -39.902 1.00 78.12 83 TYR A O 1
ATOM 665 N N . VAL A 1 84 ? 38.677 -20.841 -38.984 1.00 76.19 84 VAL A N 1
ATOM 666 C CA . VAL A 1 84 ? 38.151 -22.197 -39.226 1.00 76.19 84 VAL A CA 1
ATOM 667 C C . VAL A 1 84 ? 38.015 -22.468 -40.726 1.00 76.19 84 VAL A C 1
ATOM 669 O O . VAL A 1 84 ? 38.512 -23.490 -41.195 1.00 76.19 84 VAL A O 1
ATOM 672 N N . GLU A 1 85 ? 37.470 -21.520 -41.495 1.00 74.12 85 GLU A N 1
ATOM 673 C CA . GLU A 1 85 ? 37.379 -21.583 -42.965 1.00 74.12 85 GLU A CA 1
ATOM 674 C C . GLU A 1 85 ? 38.737 -21.859 -43.626 1.00 74.12 85 GLU A C 1
ATOM 676 O O . GLU A 1 85 ? 38.828 -22.611 -44.600 1.00 74.12 85 GLU A O 1
ATOM 681 N N . LYS A 1 86 ? 39.806 -21.267 -43.079 1.00 78.06 86 LYS A N 1
ATOM 682 C CA . LYS A 1 86 ? 41.167 -21.400 -43.604 1.00 78.06 86 LYS A CA 1
ATOM 683 C C . LYS A 1 86 ? 41.851 -22.713 -43.211 1.00 78.06 86 LYS A C 1
ATOM 685 O O . LYS A 1 86 ? 42.694 -23.184 -43.970 1.00 78.06 86 LYS A O 1
ATOM 690 N N . ASN A 1 87 ? 41.535 -23.281 -42.044 1.00 77.25 87 ASN A N 1
ATOM 691 C CA . ASN A 1 87 ? 42.335 -24.357 -41.445 1.00 77.25 87 ASN A CA 1
ATOM 692 C C . ASN A 1 87 ? 41.609 -25.703 -41.296 1.00 77.25 87 ASN A C 1
ATOM 694 O O . ASN A 1 87 ? 42.288 -26.723 -41.217 1.00 77.25 87 ASN A O 1
ATOM 698 N N . ASN A 1 88 ? 40.271 -25.753 -41.244 1.00 73.62 88 ASN A N 1
ATOM 699 C CA . ASN A 1 88 ? 39.548 -27.016 -41.069 1.00 73.62 88 ASN A CA 1
ATOM 700 C C . ASN A 1 88 ? 38.103 -26.964 -41.612 1.00 73.62 88 ASN A C 1
ATOM 702 O O . ASN A 1 88 ? 37.169 -26.574 -40.911 1.00 73.62 88 ASN A O 1
ATOM 706 N N . LYS A 1 89 ? 37.918 -27.399 -42.868 1.00 66.81 89 LYS A N 1
ATOM 707 C CA . LYS A 1 89 ? 36.620 -27.377 -43.568 1.00 66.81 89 LYS A CA 1
ATOM 708 C C . LYS A 1 89 ? 35.592 -28.383 -43.035 1.00 66.81 89 LYS A C 1
ATOM 710 O O . LYS A 1 89 ? 34.404 -28.166 -43.244 1.00 66.81 89 LYS A O 1
ATOM 715 N N . GLU A 1 90 ? 36.006 -29.447 -42.345 1.00 68.81 90 GLU A N 1
ATOM 716 C CA . GLU A 1 90 ? 35.069 -30.449 -41.803 1.00 68.81 90 GLU A CA 1
ATOM 717 C C . GLU A 1 90 ? 34.267 -29.903 -40.612 1.00 68.81 90 GLU A C 1
ATOM 719 O O . GLU A 1 90 ? 33.077 -30.180 -40.487 1.00 68.81 90 GLU A O 1
ATOM 724 N N . ILE A 1 91 ? 34.881 -29.043 -39.793 1.00 68.81 91 ILE A N 1
ATOM 725 C CA . ILE A 1 91 ? 34.235 -28.404 -38.630 1.00 68.81 91 ILE A CA 1
ATOM 726 C C . ILE A 1 91 ? 33.339 -27.224 -39.058 1.00 68.81 91 ILE A C 1
ATOM 728 O O . ILE A 1 91 ? 32.497 -26.755 -38.292 1.00 68.81 91 ILE A O 1
ATOM 732 N N . LEU A 1 92 ? 33.480 -26.754 -40.302 1.00 66.75 92 LEU A N 1
ATOM 733 C CA . LEU A 1 92 ? 32.814 -25.551 -40.793 1.00 66.75 92 LEU A CA 1
ATOM 734 C C . LEU A 1 92 ? 31.285 -25.681 -40.801 1.00 66.75 92 LEU A C 1
ATOM 736 O O . LEU A 1 92 ? 30.607 -24.737 -40.423 1.00 66.75 92 LEU A O 1
ATOM 740 N N . SER A 1 93 ? 30.740 -26.851 -41.144 1.00 66.38 93 SER A N 1
ATOM 741 C CA . SER A 1 93 ? 29.283 -27.049 -41.240 1.00 66.38 93 SER A CA 1
ATOM 742 C C . SER A 1 93 ? 28.558 -26.963 -39.886 1.00 66.38 93 SER A C 1
ATOM 744 O O . SER A 1 93 ? 27.481 -26.370 -39.781 1.00 66.38 93 SER A O 1
ATOM 746 N N . GLU A 1 94 ? 29.159 -27.504 -38.823 1.00 66.94 94 GLU A N 1
ATOM 747 C CA . GLU A 1 94 ? 28.626 -27.436 -37.457 1.00 66.94 94 GLU A CA 1
ATOM 748 C C . GLU A 1 94 ? 28.839 -26.043 -36.842 1.00 66.94 94 GLU A C 1
ATOM 750 O O . GLU A 1 94 ? 27.986 -25.528 -36.111 1.00 66.94 94 GLU A O 1
ATOM 755 N N . PHE A 1 95 ? 29.944 -25.388 -37.208 1.00 68.94 95 PHE A N 1
ATOM 756 C CA . PHE A 1 95 ? 30.228 -24.004 -36.852 1.00 68.94 95 PHE A CA 1
ATOM 757 C C . PHE A 1 95 ? 29.216 -23.047 -37.514 1.00 68.94 95 PHE A C 1
ATOM 759 O O . PHE A 1 95 ? 28.522 -22.302 -36.829 1.00 68.94 95 PHE A O 1
ATOM 766 N N . GLU A 1 96 ? 29.030 -23.107 -38.830 1.00 67.06 96 GLU A N 1
ATOM 767 C CA . GLU A 1 96 ? 28.092 -22.256 -39.573 1.00 67.06 96 GLU A CA 1
ATOM 768 C C . GLU A 1 96 ? 26.665 -22.340 -39.026 1.00 67.06 96 GLU A C 1
ATOM 770 O O . GLU A 1 96 ? 26.025 -21.307 -38.841 1.00 67.06 96 GLU A O 1
ATOM 775 N N . LYS A 1 97 ? 26.182 -23.538 -38.673 1.00 67.94 97 LYS A N 1
ATOM 776 C CA . LYS A 1 97 ? 24.830 -23.710 -38.123 1.00 67.94 97 LYS A CA 1
ATOM 777 C C . LYS A 1 97 ? 24.639 -22.995 -36.780 1.00 67.94 97 LYS A C 1
ATOM 779 O O . LYS A 1 97 ? 23.611 -22.364 -36.567 1.00 67.94 97 LYS A O 1
ATOM 784 N N . LYS A 1 98 ? 25.633 -23.052 -35.888 1.00 67.19 98 LYS A N 1
ATOM 785 C CA . LYS A 1 98 ? 25.584 -22.422 -34.556 1.00 67.19 98 LYS A CA 1
ATOM 786 C C . LYS A 1 98 ? 25.807 -20.905 -34.592 1.00 67.19 98 LYS A C 1
ATOM 788 O O . LYS A 1 98 ? 25.342 -20.196 -33.699 1.00 67.19 98 LYS A O 1
ATOM 793 N N . TYR A 1 99 ? 26.562 -20.413 -35.573 1.00 64.81 99 TYR A N 1
ATOM 794 C CA . TYR A 1 99 ? 26.955 -19.005 -35.657 1.00 64.81 99 TYR A CA 1
ATOM 795 C C . TYR A 1 99 ? 26.075 -18.173 -36.598 1.00 64.81 99 TYR A C 1
ATOM 797 O O . TYR A 1 99 ? 25.967 -16.974 -36.361 1.00 64.81 99 TYR A O 1
ATOM 805 N N . LYS A 1 100 ? 25.394 -18.780 -37.582 1.00 64.44 100 LYS A N 1
ATOM 806 C CA . LYS A 1 100 ? 24.473 -18.078 -38.493 1.00 64.44 100 LYS A CA 1
ATOM 807 C C . LYS A 1 100 ? 23.282 -17.452 -37.763 1.00 64.44 100 LYS A C 1
ATOM 809 O O . LYS A 1 100 ? 23.011 -16.279 -37.964 1.00 64.44 100 LYS A O 1
ATOM 814 N N . GLU A 1 101 ? 22.651 -18.187 -36.844 1.00 61.34 101 GLU A N 1
ATOM 815 C CA . GLU A 1 101 ? 21.546 -17.659 -36.019 1.00 61.34 101 GLU A CA 1
ATOM 816 C C . GLU A 1 101 ? 21.977 -16.435 -35.191 1.00 61.34 101 GLU A C 1
ATOM 818 O O . GLU A 1 101 ? 21.207 -15.503 -35.002 1.00 61.34 101 GLU A O 1
ATOM 823 N N . ARG A 1 102 ? 23.242 -16.394 -34.750 1.00 68.00 102 ARG A N 1
ATOM 824 C CA . ARG A 1 102 ? 23.785 -15.253 -34.001 1.00 68.00 102 ARG A CA 1
ATOM 825 C C . ARG A 1 102 ? 24.210 -14.090 -34.893 1.00 68.00 102 ARG A C 1
ATOM 827 O O . ARG A 1 102 ? 24.237 -12.963 -34.413 1.00 68.00 102 ARG A O 1
ATOM 834 N N . GLU A 1 103 ? 24.596 -14.349 -36.140 1.00 70.38 103 GLU A N 1
ATOM 835 C CA . GLU A 1 103 ? 24.984 -13.320 -37.115 1.00 70.38 103 GLU A CA 1
ATOM 836 C C . GLU A 1 103 ? 23.784 -12.408 -37.415 1.00 70.38 103 GLU A C 1
ATOM 838 O O . GLU A 1 103 ? 23.905 -11.188 -37.286 1.00 70.38 103 GLU A O 1
ATOM 843 N N . ASP A 1 104 ? 22.607 -13.005 -37.631 1.00 75.00 104 ASP A N 1
ATOM 844 C CA . ASP A 1 104 ? 21.338 -12.290 -37.818 1.00 75.00 104 ASP A CA 1
ATOM 845 C C . ASP A 1 104 ? 20.955 -11.453 -36.576 1.00 75.00 104 ASP A C 1
ATOM 847 O O . ASP A 1 104 ? 20.507 -10.312 -36.699 1.00 75.00 104 ASP A O 1
ATOM 851 N N . ASP A 1 105 ? 21.171 -11.972 -35.360 1.00 80.56 105 ASP A N 1
ATOM 852 C CA . ASP A 1 105 ? 20.942 -11.225 -34.111 1.00 80.56 105 ASP A CA 1
ATOM 853 C C . ASP A 1 105 ? 21.841 -9.983 -34.004 1.00 80.56 105 ASP A C 1
ATOM 855 O O . ASP A 1 105 ? 21.385 -8.907 -33.609 1.00 80.56 105 ASP A O 1
ATOM 859 N N . PHE A 1 106 ? 23.120 -10.104 -34.380 1.00 83.00 106 PHE A N 1
ATOM 860 C CA . PHE A 1 106 ? 24.050 -8.975 -34.367 1.00 83.00 106 PHE A CA 1
ATOM 861 C C . PHE A 1 106 ? 23.694 -7.920 -35.416 1.00 83.00 106 PHE A C 1
ATOM 863 O O . PHE A 1 106 ? 23.777 -6.729 -35.115 1.00 83.00 106 PHE A O 1
ATOM 870 N N . GLU A 1 107 ? 23.303 -8.327 -36.626 1.00 82.81 107 GLU A N 1
ATOM 871 C CA . GLU A 1 107 ? 22.868 -7.394 -37.670 1.00 82.81 107 GLU A CA 1
ATOM 872 C C . GLU A 1 107 ? 21.591 -6.649 -37.275 1.00 82.81 107 GLU A C 1
ATOM 874 O O . GLU A 1 107 ? 21.522 -5.427 -37.437 1.00 82.81 107 GLU A O 1
ATOM 879 N N . ARG A 1 108 ? 20.612 -7.346 -36.683 1.00 87.19 108 ARG A N 1
ATOM 880 C CA . ARG A 1 108 ? 19.415 -6.701 -36.122 1.00 87.19 108 ARG A CA 1
ATOM 881 C C . ARG A 1 108 ? 19.789 -5.690 -35.046 1.00 87.19 108 ARG A C 1
ATOM 883 O O . ARG A 1 108 ? 19.343 -4.549 -35.105 1.00 87.19 108 ARG A O 1
ATOM 890 N N . ALA A 1 109 ? 20.666 -6.057 -34.113 1.00 88.25 109 ALA A N 1
ATOM 891 C CA . ALA A 1 109 ? 21.118 -5.143 -33.069 1.00 88.25 109 ALA A CA 1
ATOM 892 C C . ALA A 1 109 ? 21.783 -3.873 -33.627 1.00 88.25 109 ALA A C 1
ATOM 894 O O . ALA A 1 109 ? 21.506 -2.784 -33.141 1.00 88.25 109 ALA A O 1
ATOM 895 N N . ILE A 1 110 ? 22.617 -3.978 -34.664 1.00 86.31 110 ILE A N 1
ATOM 896 C CA . ILE A 1 110 ? 23.296 -2.817 -35.275 1.00 86.31 110 ILE A CA 1
ATOM 897 C C . ILE A 1 110 ? 22.303 -1.842 -35.904 1.00 86.31 110 ILE A C 1
ATOM 899 O O . ILE A 1 110 ? 22.480 -0.630 -35.804 1.00 86.31 110 ILE A O 1
ATOM 903 N N . ASN A 1 111 ? 21.282 -2.379 -36.567 1.00 86.69 111 ASN A N 1
ATOM 904 C CA . ASN A 1 111 ? 20.337 -1.585 -37.341 1.00 86.69 111 ASN A CA 1
ATOM 905 C C . ASN A 1 111 ? 19.151 -1.080 -36.513 1.00 86.69 111 ASN A C 1
ATOM 907 O O . ASN A 1 111 ? 18.435 -0.195 -36.966 1.00 86.69 111 ASN A O 1
ATOM 911 N N . GLU A 1 112 ? 18.900 -1.660 -35.339 1.00 90.62 112 GLU A N 1
ATOM 912 C CA . GLU A 1 112 ? 17.681 -1.390 -34.572 1.00 90.62 112 GLU A CA 1
ATOM 913 C C . GLU A 1 112 ? 17.955 -0.865 -33.156 1.00 90.62 112 GLU A C 1
ATOM 915 O O . GLU A 1 112 ? 17.088 -0.201 -32.584 1.00 90.62 112 GLU A O 1
ATOM 920 N N . ALA A 1 113 ? 19.144 -1.109 -32.587 1.00 90.88 113 ALA A N 1
ATOM 921 C CA . ALA A 1 113 ? 19.468 -0.692 -31.227 1.00 90.88 113 ALA A CA 1
ATOM 922 C C . ALA A 1 113 ? 20.042 0.729 -31.177 1.00 90.88 113 ALA A C 1
ATOM 924 O O . ALA A 1 113 ? 21.247 0.953 -31.303 1.00 90.88 113 ALA A O 1
ATOM 925 N N . TYR A 1 114 ? 19.169 1.697 -30.909 1.00 88.69 114 TYR A N 1
ATOM 926 C CA . TYR A 1 114 ? 19.541 3.104 -30.762 1.00 88.69 114 TYR A CA 1
ATOM 927 C C . TYR A 1 114 ? 19.453 3.571 -29.310 1.00 88.69 114 TYR A C 1
ATOM 929 O O . TYR A 1 114 ? 18.647 3.074 -28.532 1.00 88.69 114 TYR A O 1
ATOM 937 N N . VAL A 1 115 ? 20.249 4.578 -28.947 1.00 87.75 115 VAL A N 1
ATOM 938 C CA . VAL A 1 115 ? 20.134 5.311 -27.676 1.00 87.75 115 VAL A CA 1
ATOM 939 C C . VAL A 1 115 ? 20.296 6.803 -27.911 1.00 87.75 115 VAL A C 1
ATOM 941 O O . VAL A 1 115 ? 20.984 7.220 -28.842 1.00 87.75 115 VAL A O 1
ATOM 944 N N . MET A 1 116 ? 19.690 7.623 -27.051 1.00 86.31 116 MET A N 1
ATOM 945 C CA . MET A 1 116 ? 19.865 9.071 -27.134 1.00 86.31 116 MET A CA 1
ATOM 946 C C . MET A 1 116 ? 21.298 9.420 -26.748 1.00 86.31 116 MET A C 1
ATOM 948 O O . MET A 1 116 ? 21.697 9.188 -25.607 1.00 86.31 116 MET A O 1
ATOM 952 N N . LEU A 1 117 ? 22.058 9.996 -27.677 1.00 85.81 117 LEU A N 1
ATOM 953 C CA . LEU A 1 117 ? 23.381 10.539 -27.398 1.00 85.81 117 LEU A CA 1
ATOM 954 C C . LEU A 1 117 ? 23.275 12.045 -27.166 1.00 85.81 117 LEU A C 1
ATOM 956 O O . LEU A 1 117 ? 22.885 12.801 -28.052 1.00 85.81 117 LEU A O 1
ATOM 960 N N . LYS A 1 118 ? 23.640 12.483 -25.963 1.00 85.75 118 LYS A N 1
ATOM 961 C CA . LYS A 1 118 ? 23.751 13.894 -25.607 1.00 85.75 118 LYS A CA 1
ATOM 962 C C . LYS A 1 118 ? 25.220 14.264 -25.453 1.00 85.75 118 LYS A C 1
ATOM 964 O O . LYS A 1 118 ? 25.889 13.782 -24.541 1.00 85.75 118 LYS A O 1
ATOM 969 N N . VAL A 1 119 ? 25.695 15.150 -26.316 1.00 83.69 119 VAL A N 1
ATOM 970 C CA . VAL A 1 119 ? 27.047 15.711 -26.256 1.00 83.69 119 VAL A CA 1
ATOM 971 C C . VAL A 1 119 ? 26.955 17.115 -25.670 1.00 83.69 119 VAL A C 1
ATOM 973 O O . VAL A 1 119 ? 26.153 17.926 -26.128 1.00 83.69 119 VAL A O 1
ATOM 976 N N . VAL A 1 120 ? 27.720 17.383 -24.615 1.00 81.38 120 VAL A N 1
ATOM 977 C CA . VAL A 1 120 ? 27.784 18.696 -23.969 1.00 81.38 120 VAL A CA 1
ATOM 978 C C . VAL A 1 120 ? 29.203 19.218 -24.085 1.00 81.38 120 VAL A C 1
ATOM 980 O O . VAL A 1 120 ? 30.114 18.701 -23.442 1.00 81.38 120 VAL A O 1
ATOM 983 N N . GLU A 1 121 ? 29.360 20.256 -24.889 1.00 79.31 121 GLU A N 1
ATOM 984 C CA . GLU A 1 121 ? 30.624 20.955 -25.060 1.00 79.31 121 GLU A CA 1
ATOM 985 C C . GLU A 1 121 ? 30.889 21.892 -23.876 1.00 79.31 121 GLU A C 1
ATOM 987 O O . GLU A 1 121 ? 29.995 22.605 -23.395 1.00 79.31 121 GLU A O 1
ATOM 992 N N . ILE A 1 122 ? 32.111 21.838 -23.351 1.00 73.69 122 ILE A N 1
ATOM 993 C CA . ILE A 1 122 ? 32.553 22.627 -22.208 1.00 73.69 122 ILE A CA 1
ATOM 994 C C . ILE A 1 122 ? 33.815 23.391 -22.590 1.00 73.69 122 ILE A C 1
ATOM 996 O O . ILE A 1 122 ? 34.867 22.801 -22.816 1.00 73.69 122 ILE A O 1
ATOM 1000 N N . ASN A 1 123 ? 33.714 24.718 -22.544 1.00 71.56 123 ASN A N 1
ATOM 1001 C CA . ASN A 1 123 ? 34.864 25.608 -22.619 1.00 71.56 123 ASN A CA 1
ATOM 1002 C C . ASN A 1 123 ? 35.742 25.432 -21.364 1.00 71.56 123 ASN A C 1
ATOM 1004 O O . ASN A 1 123 ? 35.326 25.766 -20.243 1.00 71.56 123 ASN A O 1
ATOM 1008 N N . SER A 1 124 ? 36.948 24.900 -21.567 1.00 61.88 124 SER A N 1
ATOM 1009 C CA . SER A 1 124 ? 37.938 24.579 -20.534 1.00 61.88 124 SER A CA 1
ATOM 1010 C C . SER A 1 124 ? 38.577 25.798 -19.857 1.00 61.88 124 SER A C 1
ATOM 1012 O O . SER A 1 124 ? 39.189 25.640 -18.803 1.00 61.88 124 SER A O 1
ATOM 1014 N N . GLU A 1 125 ? 38.412 27.010 -20.395 1.00 60.69 125 GLU A N 1
ATOM 1015 C CA . GLU A 1 125 ? 39.008 28.248 -19.866 1.00 60.69 125 GLU A CA 1
ATOM 1016 C C . GLU A 1 125 ? 38.131 28.953 -18.814 1.00 60.69 125 GLU A C 1
ATOM 1018 O O . GLU A 1 125 ? 38.556 29.911 -18.159 1.00 60.69 125 GLU A O 1
ATOM 1023 N N . SER A 1 126 ? 36.893 28.493 -18.604 1.00 60.75 126 SER A N 1
ATOM 1024 C CA . SER A 1 126 ? 35.978 29.131 -17.651 1.00 60.75 126 SER A CA 1
ATOM 1025 C C . SER A 1 126 ? 36.288 28.765 -16.184 1.00 60.75 126 SER A C 1
ATOM 1027 O O . SER A 1 126 ? 36.445 27.604 -15.814 1.00 60.75 126 SER A O 1
ATOM 1029 N N . LYS A 1 127 ? 36.321 29.758 -15.279 1.00 59.44 127 LYS A N 1
ATOM 1030 C CA . LYS A 1 127 ? 36.623 29.558 -13.837 1.00 59.44 127 LYS A CA 1
ATOM 1031 C C . LYS A 1 127 ? 35.623 28.663 -13.076 1.00 59.44 127 LYS A C 1
ATOM 1033 O O . LYS A 1 127 ? 35.883 28.312 -11.929 1.00 59.44 127 LYS A O 1
ATOM 1038 N N . ASP A 1 128 ? 34.500 28.289 -13.691 1.00 64.31 128 ASP A N 1
ATOM 1039 C CA . ASP A 1 128 ? 33.420 27.504 -13.076 1.00 64.31 128 ASP A CA 1
ATOM 1040 C C . ASP A 1 128 ? 33.180 26.130 -13.745 1.00 64.31 128 ASP A C 1
ATOM 1042 O O . ASP A 1 128 ? 32.160 25.489 -13.467 1.00 64.31 128 ASP A O 1
ATOM 1046 N N . VAL A 1 129 ? 34.106 25.639 -14.586 1.00 65.56 129 VAL A N 1
ATOM 1047 C CA . VAL A 1 129 ? 33.985 24.333 -15.275 1.00 65.56 129 VAL A CA 1
ATOM 1048 C C . VAL A 1 129 ? 33.641 23.203 -14.308 1.00 65.56 129 VAL A C 1
ATOM 1050 O O . VAL A 1 129 ? 32.641 22.516 -14.505 1.00 65.56 129 VAL A O 1
ATOM 1053 N N . GLU A 1 130 ? 34.395 23.036 -13.220 1.00 63.22 130 GLU A N 1
ATOM 1054 C CA . GLU A 1 130 ? 34.171 21.935 -12.272 1.00 63.22 130 GLU A CA 1
ATOM 1055 C C . GLU A 1 130 ? 32.794 21.999 -11.597 1.00 63.22 130 GLU A C 1
ATOM 1057 O O . GLU A 1 130 ? 32.139 20.972 -11.409 1.00 63.22 130 GLU A O 1
ATOM 1062 N N . LYS A 1 131 ? 32.300 23.201 -11.272 1.00 64.19 131 LYS A N 1
ATOM 1063 C CA . LYS A 1 131 ? 30.947 23.372 -10.717 1.00 64.19 131 LYS A CA 1
ATOM 1064 C C . LYS A 1 131 ? 29.883 23.019 -11.749 1.00 64.19 131 LYS A C 1
ATOM 1066 O O . LYS A 1 131 ? 28.890 22.380 -11.398 1.00 64.19 131 LYS A O 1
ATOM 1071 N N . LYS A 1 132 ? 30.086 23.402 -13.013 1.00 67.75 132 LYS A N 1
ATOM 1072 C CA . LYS A 1 132 ? 29.171 23.092 -14.116 1.00 67.75 132 LYS A CA 1
ATOM 1073 C C . LYS A 1 132 ? 29.135 21.584 -14.374 1.00 67.75 132 LYS A C 1
ATOM 1075 O O . LYS A 1 132 ? 28.044 21.016 -14.370 1.00 67.75 132 LYS A O 1
ATOM 1080 N N . ILE A 1 133 ? 30.293 20.925 -14.457 1.00 67.62 133 ILE A N 1
ATOM 1081 C CA . ILE A 1 133 ? 30.424 19.462 -14.555 1.00 67.62 133 ILE A CA 1
ATOM 1082 C C . ILE A 1 133 ? 29.696 18.784 -13.395 1.00 67.62 133 ILE A C 1
ATOM 1084 O O . ILE A 1 133 ? 28.817 17.959 -13.628 1.00 67.62 133 ILE A O 1
ATOM 1088 N N . ASN A 1 134 ? 29.973 19.185 -12.151 1.00 62.09 134 ASN A N 1
ATOM 1089 C CA . ASN A 1 134 ? 29.307 18.624 -10.977 1.00 62.09 134 ASN A CA 1
ATOM 1090 C C . ASN A 1 134 ? 27.789 18.836 -11.014 1.00 62.09 134 ASN A C 1
ATOM 1092 O O . ASN A 1 134 ? 27.037 17.916 -10.708 1.00 62.09 134 ASN A O 1
ATOM 1096 N N . SER A 1 135 ? 27.310 20.008 -11.436 1.00 67.38 135 SER A N 1
ATOM 1097 C CA . SER A 1 135 ? 25.873 20.281 -11.544 1.00 67.38 135 SER A CA 1
ATOM 1098 C C . SER A 1 135 ? 25.182 19.415 -12.602 1.00 67.38 135 SER A C 1
ATOM 1100 O O . SER A 1 135 ? 24.069 18.937 -12.367 1.00 67.38 135 SER A O 1
ATOM 1102 N N . ILE A 1 136 ? 25.847 19.159 -13.735 1.00 68.12 136 ILE A N 1
ATOM 1103 C CA . ILE A 1 136 ? 25.341 18.302 -14.811 1.00 68.12 136 ILE A CA 1
ATOM 1104 C C . ILE A 1 136 ? 25.360 16.845 -14.346 1.00 68.12 136 ILE A C 1
ATOM 1106 O O . ILE A 1 136 ? 24.335 16.173 -14.433 1.00 68.12 136 ILE A O 1
ATOM 1110 N N . THR A 1 137 ? 26.470 16.377 -13.772 1.00 61.72 137 THR A N 1
ATOM 1111 C CA . THR A 1 137 ? 26.603 15.029 -13.202 1.00 61.72 137 THR A CA 1
ATOM 1112 C C . THR A 1 137 ? 25.550 14.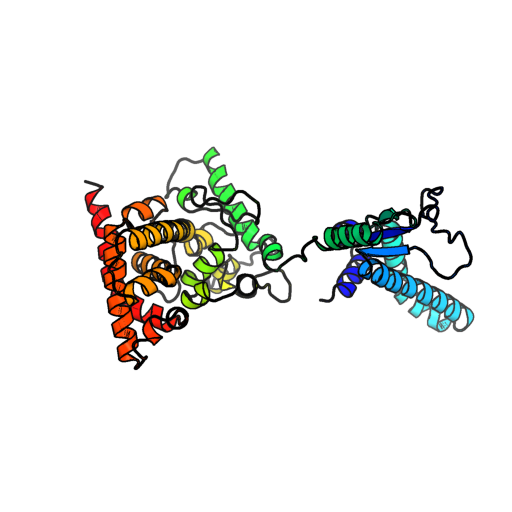774 -12.126 1.00 61.72 137 THR A C 1
ATOM 1114 O O . THR A 1 137 ? 24.872 13.749 -12.162 1.00 61.72 137 THR A O 1
ATOM 1117 N N . VAL A 1 138 ? 25.336 15.715 -11.201 1.00 58.59 138 VAL A N 1
ATOM 1118 C CA . VAL A 1 138 ? 24.268 15.627 -10.193 1.00 58.59 138 VAL A CA 1
ATOM 1119 C C . VAL A 1 138 ? 22.897 15.596 -10.865 1.00 58.59 138 VAL A C 1
ATOM 1121 O O . VAL A 1 138 ? 22.061 14.786 -10.483 1.00 58.59 138 VAL A O 1
ATOM 1124 N N . SER A 1 139 ? 22.653 16.435 -11.874 1.00 62.56 139 SER A N 1
ATOM 1125 C CA . SER A 1 139 ? 21.353 16.517 -12.552 1.00 62.56 139 SER A CA 1
ATOM 1126 C C . SER A 1 139 ? 21.014 15.283 -13.384 1.00 62.56 139 SER A C 1
ATOM 1128 O O . SER A 1 139 ? 19.851 14.902 -13.444 1.00 62.56 139 SER A O 1
ATOM 1130 N N . LEU A 1 140 ? 22.000 14.626 -13.990 1.00 61.69 140 LEU A N 1
ATOM 1131 C CA . LEU A 1 140 ? 21.789 13.383 -14.735 1.00 61.69 140 LEU A CA 1
ATOM 1132 C C . LEU A 1 140 ? 21.594 12.195 -13.793 1.00 61.69 140 LEU A C 1
ATOM 1134 O O . LEU A 1 140 ? 20.692 11.390 -13.998 1.00 61.69 140 LEU A O 1
ATOM 1138 N N . ASN A 1 141 ? 22.337 12.158 -12.683 1.00 53.66 141 ASN A N 1
ATOM 1139 C CA . ASN A 1 141 ? 22.131 11.180 -11.614 1.00 53.66 141 ASN A CA 1
ATOM 1140 C C . ASN A 1 141 ? 20.883 11.467 -10.747 1.00 53.66 141 ASN A C 1
ATOM 1142 O O . ASN A 1 141 ? 20.574 10.697 -9.838 1.00 53.66 141 ASN A O 1
ATOM 1146 N N . ARG A 1 142 ? 20.123 12.546 -11.018 1.00 53.69 142 ARG A N 1
ATOM 1147 C CA . ARG A 1 142 ? 18.783 12.759 -10.431 1.00 53.69 142 ARG A CA 1
ATOM 1148 C C . ARG A 1 142 ? 17.717 11.840 -11.033 1.00 53.69 142 ARG A C 1
ATOM 1150 O O . ARG A 1 142 ? 16.633 11.772 -10.449 1.00 53.69 142 ARG A O 1
ATOM 1157 N N . GLN A 1 143 ? 17.982 11.135 -12.142 1.00 54.47 143 GLN A N 1
ATOM 1158 C CA . GLN A 1 143 ? 17.112 10.041 -12.585 1.00 54.47 143 GLN A CA 1
ATOM 1159 C C . GLN A 1 143 ? 17.139 8.947 -11.516 1.00 54.47 143 GLN A C 1
ATOM 1161 O O . GLN A 1 143 ? 18.099 8.191 -11.381 1.00 54.47 143 GLN A O 1
ATOM 1166 N N . LYS A 1 144 ? 16.094 8.921 -10.682 1.00 57.19 144 LYS A N 1
ATOM 1167 C CA . LYS A 1 144 ? 15.992 7.959 -9.589 1.00 57.19 144 LYS A CA 1
ATOM 1168 C C . LYS A 1 144 ? 15.956 6.549 -10.182 1.00 57.19 144 LYS A C 1
ATOM 1170 O O . LYS A 1 144 ? 15.169 6.327 -11.101 1.00 57.19 144 LYS A O 1
ATOM 1175 N N . PRO A 1 145 ? 16.744 5.599 -9.649 1.00 58.34 145 PRO A N 1
ATOM 1176 C CA . PRO A 1 145 ? 16.579 4.202 -10.015 1.00 58.34 145 PRO A CA 1
ATOM 1177 C C . PRO A 1 145 ? 15.126 3.800 -9.761 1.00 58.34 145 PRO A C 1
ATOM 1179 O O . PRO A 1 145 ? 14.574 4.140 -8.707 1.00 58.34 145 PRO A O 1
ATOM 1182 N N . VAL A 1 146 ? 14.525 3.104 -10.729 1.00 63.94 146 VAL A N 1
ATOM 1183 C CA . VAL A 1 146 ? 13.155 2.592 -10.628 1.00 63.94 146 VAL A CA 1
ATOM 1184 C C . VAL A 1 146 ? 13.067 1.743 -9.362 1.00 63.94 146 VAL A C 1
ATOM 1186 O O . VAL A 1 146 ? 13.785 0.755 -9.198 1.00 63.94 146 VAL A O 1
ATOM 1189 N N . GLY A 1 147 ? 12.251 2.185 -8.410 1.00 68.06 147 GLY A N 1
ATOM 1190 C CA . GLY A 1 147 ? 12.096 1.508 -7.135 1.00 68.06 147 GLY A CA 1
ATOM 1191 C C . GLY A 1 147 ? 11.088 0.359 -7.223 1.00 68.06 147 GLY A C 1
ATOM 1192 O O . GLY A 1 147 ? 10.247 0.342 -8.118 1.00 68.06 147 GLY A O 1
ATOM 1193 N N . PRO A 1 148 ? 11.069 -0.550 -6.229 1.00 72.81 148 PRO A N 1
ATOM 1194 C CA . PRO A 1 148 ? 10.024 -1.576 -6.120 1.00 72.81 148 PRO A CA 1
ATOM 1195 C C . PRO A 1 148 ? 8.601 -0.997 -6.136 1.00 72.81 148 PRO A C 1
ATOM 1197 O O . PRO A 1 148 ? 7.681 -1.612 -6.654 1.00 72.81 148 PRO A O 1
ATOM 1200 N N . VAL A 1 149 ? 8.432 0.221 -5.608 1.00 80.44 149 VAL A N 1
ATOM 1201 C CA . VAL A 1 149 ? 7.152 0.944 -5.618 1.00 80.44 149 VAL A CA 1
ATOM 1202 C C . VAL A 1 149 ? 6.738 1.340 -7.037 1.00 80.44 149 VAL A C 1
ATOM 1204 O O . VAL A 1 149 ? 5.561 1.269 -7.363 1.00 80.44 149 VAL A O 1
ATOM 1207 N N . ASP A 1 150 ? 7.690 1.754 -7.875 1.00 76.62 150 ASP A N 1
ATOM 1208 C CA . ASP A 1 150 ? 7.416 2.184 -9.247 1.00 76.62 150 ASP A CA 1
ATOM 1209 C C . ASP A 1 150 ? 7.037 0.980 -10.122 1.00 76.62 150 ASP A C 1
ATOM 1211 O O . ASP A 1 150 ? 6.075 1.055 -10.882 1.00 76.62 150 ASP A O 1
ATOM 1215 N N . LEU A 1 151 ? 7.726 -0.152 -9.929 1.00 78.56 151 LEU A N 1
ATOM 1216 C CA . LEU A 1 151 ? 7.394 -1.427 -10.574 1.00 78.56 151 LEU A CA 1
ATOM 1217 C C . LEU A 1 151 ? 6.050 -1.992 -10.093 1.00 78.56 151 LEU A C 1
ATOM 1219 O O . LEU A 1 151 ? 5.310 -2.576 -10.872 1.00 78.56 151 LEU A O 1
ATOM 1223 N N . ALA A 1 152 ? 5.684 -1.790 -8.825 1.00 84.25 152 ALA A N 1
A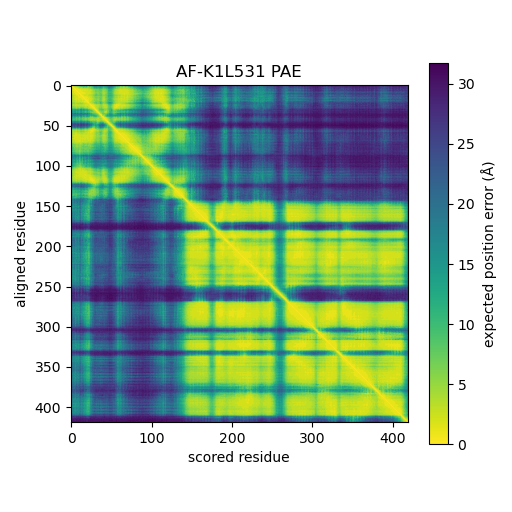TOM 1224 C CA . ALA A 1 152 ? 4.398 -2.261 -8.316 1.00 84.25 152 ALA A CA 1
ATOM 1225 C C . ALA A 1 152 ? 3.207 -1.680 -9.099 1.00 84.25 152 ALA A C 1
ATOM 1227 O O . ALA A 1 152 ? 2.228 -2.384 -9.324 1.00 84.25 152 ALA A O 1
ATOM 1228 N N . TYR A 1 153 ? 3.294 -0.432 -9.578 1.00 82.50 153 TYR A N 1
ATOM 1229 C CA . TYR A 1 153 ? 2.236 0.183 -10.391 1.00 82.50 153 TYR A CA 1
ATOM 1230 C C . TYR A 1 153 ? 2.061 -0.447 -11.778 1.00 82.50 153 TYR A C 1
ATOM 1232 O O . TYR A 1 153 ? 1.055 -0.168 -12.428 1.00 82.50 153 TYR A O 1
ATOM 1240 N N . THR A 1 154 ? 3.021 -1.243 -12.256 1.00 80.19 154 THR A N 1
ATOM 1241 C CA . THR A 1 154 ? 2.935 -1.916 -13.561 1.00 80.19 154 THR A CA 1
ATOM 1242 C C . THR A 1 154 ? 2.385 -3.335 -13.454 1.00 80.19 154 THR A C 1
ATOM 1244 O O . THR A 1 154 ? 2.233 -3.994 -14.477 1.00 80.19 154 THR A O 1
ATOM 1247 N N . LEU A 1 155 ? 2.091 -3.823 -12.243 1.00 82.62 155 LEU A N 1
ATOM 1248 C CA . LEU A 1 155 ? 1.603 -5.185 -12.053 1.00 82.62 155 LEU A CA 1
ATOM 1249 C C . LEU A 1 155 ? 0.174 -5.370 -12.596 1.00 82.62 155 LEU A C 1
ATOM 1251 O O . LEU A 1 155 ? -0.667 -4.480 -12.407 1.00 82.62 155 LEU A O 1
ATOM 1255 N N . PRO A 1 156 ? -0.146 -6.550 -13.168 1.00 81.38 156 PRO A N 1
ATOM 1256 C CA . PRO A 1 156 ? -1.474 -6.842 -13.710 1.00 81.38 156 PRO A CA 1
ATOM 1257 C C . PRO A 1 156 ? -2.607 -6.626 -12.705 1.00 81.38 156 PRO A C 1
ATOM 1259 O O . PRO A 1 156 ? -3.624 -6.038 -13.052 1.00 81.38 156 PRO A O 1
ATOM 1262 N N . VAL A 1 157 ? -2.413 -7.009 -11.437 1.00 86.19 157 VAL A N 1
ATOM 1263 C CA . VAL A 1 157 ? -3.436 -6.844 -10.389 1.00 86.19 157 VAL A CA 1
ATOM 1264 C C . VAL A 1 157 ? -3.814 -5.377 -10.151 1.00 86.19 157 VAL A C 1
ATOM 1266 O O . VAL A 1 157 ? -4.982 -5.060 -9.944 1.00 86.19 157 VAL A O 1
ATOM 1269 N N . ILE A 1 158 ? -2.849 -4.455 -10.246 1.00 87.12 158 ILE A N 1
ATOM 1270 C CA . ILE A 1 158 ? -3.090 -3.016 -10.078 1.00 87.12 158 ILE A CA 1
ATOM 1271 C C . ILE A 1 158 ? -3.871 -2.463 -11.271 1.00 87.12 158 ILE A C 1
ATOM 1273 O O . ILE A 1 158 ? -4.814 -1.690 -11.093 1.00 87.12 158 ILE A O 1
ATOM 1277 N N . SER A 1 159 ? -3.503 -2.888 -12.483 1.00 81.88 159 SER A N 1
ATOM 1278 C CA . SER A 1 159 ? -4.255 -2.560 -13.695 1.00 81.88 159 SER A CA 1
ATOM 1279 C C . SER A 1 159 ? -5.685 -3.108 -13.625 1.00 81.88 159 SER A C 1
ATOM 1281 O O . SER A 1 159 ? -6.622 -2.357 -13.881 1.00 81.88 159 SER A O 1
ATOM 1283 N N . GLY A 1 160 ? -5.862 -4.347 -13.159 1.00 85.50 160 GLY A N 1
ATOM 1284 C CA . GLY A 1 160 ? -7.161 -4.995 -12.987 1.00 85.50 160 GLY A CA 1
ATOM 1285 C C . GLY A 1 160 ? -8.101 -4.238 -12.047 1.00 85.50 160 GLY A C 1
ATOM 1286 O O . GLY A 1 160 ? -9.251 -4.012 -12.403 1.00 85.50 160 GLY A O 1
ATOM 1287 N N . ILE A 1 161 ? -7.615 -3.757 -10.893 1.00 91.31 161 ILE A N 1
ATOM 1288 C CA . ILE A 1 161 ? -8.415 -2.911 -9.982 1.00 91.31 161 ILE A CA 1
ATOM 1289 C C . ILE A 1 161 ? -8.898 -1.640 -10.700 1.00 91.31 161 ILE A C 1
ATOM 1291 O O . ILE A 1 161 ? -10.062 -1.251 -10.588 1.00 91.31 161 ILE A O 1
ATOM 1295 N N . ASN A 1 162 ? -8.005 -0.990 -11.451 1.00 88.31 162 ASN A N 1
ATOM 1296 C CA . ASN A 1 162 ? -8.329 0.235 -12.179 1.00 88.31 162 ASN A CA 1
ATOM 1297 C C . ASN A 1 162 ? -9.333 -0.009 -13.315 1.00 88.31 162 ASN A C 1
ATOM 1299 O O . ASN A 1 162 ? -10.237 0.806 -13.501 1.00 88.31 162 ASN A O 1
ATOM 1303 N N . MET A 1 163 ? -9.190 -1.114 -14.051 1.00 85.12 163 MET A N 1
ATOM 1304 C CA . MET A 1 163 ? -10.120 -1.517 -15.109 1.00 85.12 163 MET A CA 1
ATOM 1305 C C . MET A 1 163 ? -11.504 -1.825 -14.540 1.00 85.12 163 MET A C 1
ATOM 1307 O O . MET A 1 163 ? -12.474 -1.223 -14.989 1.00 85.12 163 MET A O 1
ATOM 1311 N N . PHE A 1 164 ? -11.583 -2.635 -13.478 1.00 89.00 164 PHE A N 1
ATOM 1312 C CA . PHE A 1 164 ? -12.848 -2.972 -12.820 1.00 89.00 164 PHE A CA 1
ATOM 1313 C C . PHE A 1 164 ? -13.605 -1.726 -12.345 1.00 89.00 164 PHE A C 1
ATOM 1315 O O . PHE A 1 164 ? -14.814 -1.595 -12.535 1.00 89.00 164 PHE A O 1
ATOM 1322 N N . ARG A 1 165 ? -12.890 -0.746 -11.770 1.00 89.25 165 ARG A N 1
ATOM 1323 C CA . ARG A 1 165 ? -13.494 0.547 -11.432 1.00 89.25 165 ARG A CA 1
ATOM 1324 C C . ARG A 1 165 ? -14.113 1.203 -12.666 1.00 89.25 165 ARG A C 1
ATOM 1326 O O . ARG A 1 165 ? -15.244 1.669 -12.578 1.00 89.25 165 ARG A O 1
ATOM 1333 N N . ASN A 1 166 ? -13.374 1.300 -13.770 1.00 84.62 166 ASN A N 1
ATOM 1334 C CA . ASN A 1 166 ? -13.855 1.965 -14.982 1.00 84.62 166 ASN A CA 1
ATOM 1335 C C . ASN A 1 166 ? -15.097 1.266 -15.546 1.00 84.62 166 ASN A C 1
ATOM 1337 O O . ASN A 1 166 ? -16.082 1.949 -15.812 1.00 84.62 166 ASN A O 1
ATOM 1341 N N . GLU A 1 167 ? -15.099 -0.067 -15.597 1.00 85.38 167 GLU A N 1
ATOM 1342 C CA . GLU A 1 167 ? -16.262 -0.869 -15.998 1.00 85.38 167 GLU A CA 1
ATOM 1343 C C . GLU A 1 167 ? -17.499 -0.522 -15.156 1.00 85.38 167 GLU A C 1
ATOM 1345 O O . GLU A 1 167 ? -18.551 -0.186 -15.699 1.00 85.38 167 GLU A O 1
ATOM 1350 N N . VAL A 1 168 ? -17.366 -0.481 -13.824 1.00 86.25 168 VAL A N 1
ATOM 1351 C CA . VAL A 1 168 ? -18.468 -0.100 -12.918 1.00 86.25 168 VAL A CA 1
ATOM 1352 C C . VAL A 1 168 ? -18.995 1.319 -13.191 1.00 86.25 168 VAL A C 1
ATOM 1354 O O . VAL A 1 168 ? -20.192 1.568 -13.035 1.00 86.25 168 VAL A O 1
ATOM 1357 N N . TYR A 1 169 ? -18.144 2.263 -13.609 1.00 81.38 169 TYR A N 1
ATOM 1358 C CA . TYR A 1 169 ? -18.586 3.616 -13.973 1.00 81.38 169 TYR A CA 1
ATOM 1359 C C . TYR A 1 169 ? -19.225 3.693 -15.372 1.00 81.38 169 TYR A C 1
ATOM 1361 O O . TYR A 1 169 ? -20.141 4.498 -15.560 1.00 81.38 169 TYR A O 1
ATOM 1369 N N . GLU A 1 170 ? -18.785 2.875 -16.331 1.00 79.50 170 GLU A N 1
ATOM 1370 C CA . GLU A 1 170 ? -19.272 2.860 -17.720 1.00 79.50 170 GLU A CA 1
ATOM 1371 C C . GLU A 1 170 ? -20.615 2.127 -17.886 1.00 79.50 170 GLU A C 1
ATOM 1373 O O . GLU A 1 170 ? -21.465 2.565 -18.666 1.00 79.50 170 GLU A O 1
ATOM 1378 N N . LEU A 1 171 ? -20.877 1.082 -17.089 1.00 68.12 171 LEU A N 1
ATOM 1379 C CA . LEU A 1 171 ? -22.115 0.279 -17.129 1.00 68.12 171 LEU A CA 1
ATOM 1380 C C . LEU A 1 171 ? -23.410 1.081 -16.874 1.00 68.12 171 LEU A C 1
ATOM 1382 O O . LEU A 1 171 ? -24.512 0.627 -17.186 1.00 68.12 171 LEU A O 1
ATOM 1386 N N . ARG A 1 172 ? -23.300 2.323 -16.389 1.00 53.59 172 ARG A N 1
ATOM 1387 C CA . ARG A 1 172 ? -24.427 3.250 -16.191 1.00 53.59 172 ARG A CA 1
ATOM 1388 C C . ARG A 1 172 ? -25.134 3.657 -17.494 1.00 53.59 172 ARG A C 1
ATOM 1390 O O . ARG A 1 172 ? -26.203 4.262 -17.426 1.00 53.59 172 ARG A O 1
ATOM 1397 N N . GLY A 1 173 ? -24.550 3.354 -18.655 1.00 51.53 173 GLY A N 1
ATOM 1398 C CA . GLY A 1 173 ? -25.170 3.606 -19.953 1.00 51.53 173 GLY A CA 1
ATOM 1399 C C . GLY A 1 173 ? -26.424 2.771 -20.221 1.00 51.53 173 GLY A C 1
ATOM 1400 O O . GLY A 1 173 ? -27.312 3.274 -20.902 1.00 51.53 173 GLY A O 1
ATOM 1401 N N . ASN A 1 174 ? -26.532 1.549 -19.672 1.00 51.25 174 ASN A N 1
ATOM 1402 C CA . ASN A 1 174 ? -27.490 0.575 -20.212 1.00 51.25 174 ASN A CA 1
ATOM 1403 C C . ASN A 1 174 ? -28.446 -0.117 -19.231 1.00 51.25 174 ASN A C 1
ATOM 1405 O O . ASN A 1 174 ? -29.484 -0.568 -19.701 1.00 51.25 174 ASN A O 1
ATOM 1409 N N . GLU A 1 175 ? -28.218 -0.180 -17.913 1.00 48.84 175 GLU A N 1
ATOM 1410 C CA . GLU A 1 175 ? -29.140 -0.935 -17.040 1.00 48.84 175 GLU A CA 1
ATOM 1411 C C . GLU A 1 175 ? -29.419 -0.231 -15.705 1.00 48.84 175 GLU A C 1
ATOM 1413 O O . GLU A 1 175 ? -28.595 -0.161 -14.795 1.00 48.84 175 GLU A O 1
ATOM 1418 N N . LYS A 1 176 ? -30.639 0.305 -15.583 1.00 48.88 176 LYS A N 1
ATOM 1419 C CA . LYS A 1 176 ? -31.296 0.539 -14.295 1.00 48.88 176 LYS A CA 1
ATOM 1420 C C . LYS A 1 176 ? -31.952 -0.781 -13.912 1.00 48.88 176 LYS A C 1
ATOM 1422 O O . LYS A 1 176 ? -33.059 -0.999 -14.380 1.00 48.88 176 LYS A O 1
ATOM 1427 N N . ASN A 1 177 ? -31.299 -1.643 -13.139 1.00 45.50 177 ASN A N 1
ATOM 1428 C CA . ASN A 1 177 ? -31.978 -2.526 -12.186 1.00 45.50 177 ASN A CA 1
ATOM 1429 C C . ASN A 1 177 ? -30.966 -3.278 -11.308 1.00 45.50 177 ASN A C 1
ATOM 1431 O O . ASN A 1 177 ? -30.107 -4.000 -11.792 1.00 45.50 177 ASN A O 1
ATOM 1435 N N . ASP A 1 178 ? -31.169 -3.093 -10.006 1.00 47.47 178 ASP A N 1
ATOM 1436 C CA . ASP A 1 178 ? -30.788 -3.931 -8.873 1.00 47.47 178 ASP A CA 1
ATOM 1437 C C . ASP A 1 178 ? -29.325 -4.162 -8.457 1.00 47.47 178 ASP A C 1
ATOM 1439 O O . ASP A 1 178 ? -28.400 -4.437 -9.214 1.00 47.47 178 ASP A O 1
ATOM 1443 N N . SER A 1 179 ? -29.198 -4.154 -7.127 1.00 47.91 179 SER A N 1
ATOM 1444 C CA . SER A 1 179 ? -28.023 -4.300 -6.268 1.00 47.91 179 SER A CA 1
ATOM 1445 C C . SER A 1 179 ? -27.187 -3.028 -6.053 1.00 47.91 179 SER A C 1
ATOM 1447 O O . SER A 1 179 ? -26.877 -2.273 -6.965 1.00 47.91 179 SER A O 1
ATOM 1449 N N . MET A 1 180 ? -26.918 -2.781 -4.768 1.00 55.44 180 MET A N 1
ATOM 1450 C CA . MET A 1 180 ? -26.081 -1.747 -4.150 1.00 55.44 180 MET A CA 1
ATOM 1451 C C . MET A 1 180 ? -25.094 -1.050 -5.098 1.00 55.44 180 MET A C 1
ATOM 1453 O O . MET A 1 180 ? -24.318 -1.714 -5.781 1.00 55.44 180 MET A O 1
ATOM 1457 N N . ASP A 1 181 ? -25.085 0.287 -5.093 1.00 74.62 181 ASP A N 1
ATOM 1458 C CA . ASP A 1 181 ? -24.225 1.082 -5.971 1.00 74.62 181 ASP A CA 1
ATOM 1459 C C . ASP A 1 181 ? -22.737 0.805 -5.689 1.00 74.62 181 ASP A C 1
ATOM 1461 O O . ASP A 1 181 ? -22.124 1.406 -4.803 1.00 74.62 181 ASP A O 1
ATOM 1465 N N . LEU A 1 182 ? -22.137 -0.112 -6.460 1.00 86.25 182 LEU A N 1
ATOM 1466 C CA . LEU A 1 182 ? -20.726 -0.487 -6.336 1.00 86.25 182 LEU A CA 1
ATOM 1467 C C . LEU A 1 182 ? -19.781 0.714 -6.489 1.00 86.25 182 LEU A C 1
ATOM 1469 O O . LEU A 1 182 ? -18.630 0.635 -6.062 1.00 86.25 182 LEU A O 1
ATOM 1473 N N . ARG A 1 183 ? -20.261 1.847 -7.025 1.00 87.69 183 ARG A N 1
ATOM 1474 C CA . ARG A 1 183 ? -19.498 3.099 -7.152 1.00 87.69 183 ARG A CA 1
ATOM 1475 C C . ARG A 1 183 ? -18.997 3.648 -5.819 1.00 87.69 183 ARG A C 1
ATOM 1477 O O . ARG A 1 183 ? -17.963 4.311 -5.808 1.00 87.69 183 ARG A O 1
ATOM 1484 N N . GLU A 1 184 ? -19.671 3.347 -4.709 1.00 90.88 184 GLU A N 1
ATOM 1485 C CA . GLU A 1 184 ? -19.214 3.736 -3.366 1.00 90.88 184 GLU A CA 1
ATOM 1486 C C . GLU A 1 184 ? -18.053 2.868 -2.849 1.00 90.88 184 GLU A C 1
ATOM 1488 O O . GLU A 1 184 ? -17.360 3.253 -1.904 1.00 90.88 184 GLU A O 1
ATOM 1493 N N . PHE A 1 185 ? -17.802 1.722 -3.487 1.00 94.44 185 PHE A N 1
ATOM 1494 C CA . PHE A 1 185 ? -16.820 0.724 -3.058 1.00 94.44 185 PHE A CA 1
ATOM 1495 C C . PHE A 1 185 ? -15.613 0.626 -3.986 1.00 94.44 185 PHE A C 1
ATOM 1497 O O . PHE A 1 185 ? -14.511 0.353 -3.514 1.00 94.44 185 PHE A O 1
ATOM 1504 N N . VAL A 1 186 ? -15.791 0.865 -5.288 1.00 94.56 186 VAL A N 1
ATOM 1505 C CA . VAL A 1 186 ? -14.686 0.831 -6.254 1.00 94.56 186 VAL A CA 1
ATOM 1506 C C . VAL A 1 186 ? -13.725 2.002 -6.077 1.00 94.56 186 VAL A C 1
ATOM 1508 O O . VAL A 1 186 ? -14.107 3.122 -5.730 1.00 94.56 186 VAL A O 1
ATOM 1511 N N . PHE A 1 187 ? -12.452 1.744 -6.356 1.00 96.50 187 PHE A N 1
ATOM 1512 C CA . PHE A 1 187 ? -11.367 2.709 -6.228 1.00 96.50 187 PHE A CA 1
ATOM 1513 C C . PHE A 1 187 ? -10.306 2.477 -7.291 1.00 96.50 187 PHE A C 1
ATOM 1515 O O . PHE A 1 187 ? -10.315 1.474 -7.996 1.00 96.50 187 PHE A O 1
ATOM 1522 N N . SER A 1 188 ? -9.416 3.451 -7.440 1.00 93.75 188 SER A N 1
ATOM 1523 C CA . SER A 1 188 ? -8.282 3.369 -8.355 1.00 93.75 188 SER A CA 1
ATOM 1524 C C . SER A 1 188 ? -6.981 3.559 -7.606 1.00 93.75 188 SER A C 1
ATOM 1526 O O . SER A 1 188 ? -6.915 4.268 -6.599 1.00 93.75 188 SER A O 1
ATOM 1528 N N . ILE A 1 189 ? -5.937 2.946 -8.135 1.00 94.06 189 ILE A N 1
ATOM 1529 C CA . ILE A 1 189 ? -4.571 3.073 -7.671 1.00 94.06 189 ILE A CA 1
ATOM 1530 C C . ILE A 1 189 ? -3.829 3.970 -8.661 1.00 94.06 189 ILE A C 1
ATOM 1532 O O . ILE A 1 189 ? -3.755 3.672 -9.854 1.00 94.06 189 ILE A O 1
ATOM 1536 N N . VAL A 1 190 ? -3.303 5.087 -8.164 1.00 86.44 190 VAL A N 1
ATOM 1537 C CA . VAL A 1 190 ? -2.660 6.140 -8.960 1.00 86.44 190 VAL A CA 1
ATOM 1538 C C . VAL A 1 190 ? -1.191 6.276 -8.596 1.00 86.44 190 VAL A C 1
ATOM 1540 O O . VAL A 1 190 ? -0.804 6.014 -7.454 1.00 86.44 190 VAL A O 1
ATOM 1543 N N . ARG A 1 191 ? -0.359 6.692 -9.557 1.00 79.38 191 ARG A N 1
ATOM 1544 C CA . ARG A 1 191 ? 1.085 6.792 -9.340 1.00 79.38 191 ARG A CA 1
ATOM 1545 C C . ARG A 1 191 ? 1.411 7.937 -8.394 1.00 79.38 191 ARG A C 1
ATOM 1547 O O . ARG A 1 191 ? 0.651 8.887 -8.202 1.00 79.38 191 ARG A O 1
ATOM 1554 N N . LYS A 1 192 ? 2.604 7.873 -7.810 1.00 68.56 192 LYS A N 1
ATOM 1555 C CA . LYS A 1 192 ? 3.117 8.965 -6.986 1.00 68.56 192 LYS A CA 1
ATOM 1556 C C . LYS A 1 192 ? 3.342 10.207 -7.858 1.00 68.56 192 LYS A C 1
ATOM 1558 O O . LYS A 1 192 ? 4.195 10.185 -8.736 1.00 68.56 192 LYS A O 1
ATOM 1563 N N . GLY A 1 193 ? 2.612 11.282 -7.571 1.00 66.81 193 GLY A N 1
ATOM 1564 C CA . GLY A 1 193 ? 2.616 12.520 -8.363 1.00 66.81 193 GLY A CA 1
ATOM 1565 C C . GLY A 1 193 ? 1.294 12.772 -9.086 1.00 66.81 193 GLY A C 1
ATOM 1566 O O . GLY A 1 193 ? 0.980 13.924 -9.372 1.00 66.81 193 GLY A O 1
ATOM 1567 N N . ASP A 1 194 ? 0.484 11.729 -9.282 1.00 70.38 194 ASP A N 1
ATOM 1568 C CA . ASP A 1 194 ? -0.894 11.882 -9.732 1.00 70.38 194 ASP A CA 1
ATOM 1569 C C . ASP A 1 194 ? -1.779 12.397 -8.587 1.00 70.38 194 ASP A C 1
ATOM 1571 O O . ASP A 1 194 ? -1.465 12.252 -7.399 1.00 70.38 194 ASP A O 1
ATOM 1575 N N . ALA A 1 195 ? -2.927 12.977 -8.942 1.00 78.56 195 ALA A N 1
ATOM 1576 C CA . ALA A 1 195 ? -3.901 13.471 -7.975 1.00 78.56 195 ALA A CA 1
ATOM 1577 C C . ALA A 1 195 ? -4.557 12.315 -7.190 1.00 78.56 195 ALA A C 1
ATOM 1579 O O . ALA A 1 195 ? -5.589 11.769 -7.593 1.00 78.56 195 ALA A O 1
ATOM 1580 N N . SER A 1 196 ? -3.953 11.957 -6.056 1.00 88.31 196 SER A N 1
ATOM 1581 C CA . SER A 1 196 ? -4.569 11.104 -5.037 1.00 88.31 196 SER A CA 1
ATOM 1582 C C . SER A 1 196 ? -5.646 11.870 -4.265 1.00 88.31 196 SER A C 1
ATOM 1584 O O . SER A 1 196 ? -5.566 13.086 -4.085 1.00 88.31 196 SER A O 1
ATOM 1586 N N . SER A 1 197 ? -6.693 11.170 -3.841 1.00 90.69 197 SER A N 1
ATOM 1587 C CA . SER A 1 197 ? -7.788 11.754 -3.073 1.00 90.69 197 SER A CA 1
ATOM 1588 C C . SER A 1 197 ? -8.573 10.659 -2.375 1.00 90.69 197 SER A C 1
ATOM 1590 O O . SER A 1 197 ? -9.074 9.735 -3.022 1.00 90.69 197 SER A O 1
ATOM 1592 N N . ILE A 1 198 ? -8.731 10.803 -1.056 1.00 91.31 198 ILE A N 1
ATOM 1593 C CA . ILE A 1 198 ? -9.564 9.890 -0.272 1.00 91.31 198 ILE A CA 1
ATOM 1594 C C . ILE A 1 198 ? -11.033 10.008 -0.673 1.00 91.31 198 ILE A C 1
ATOM 1596 O O . ILE A 1 198 ? -11.701 8.989 -0.809 1.00 91.31 198 ILE A O 1
ATOM 1600 N N . ASN A 1 199 ? -11.498 11.227 -0.954 1.00 89.00 199 ASN A N 1
ATOM 1601 C CA . ASN A 1 199 ? -12.888 11.496 -1.321 1.00 89.00 199 ASN A CA 1
ATOM 1602 C C . ASN A 1 199 ? -13.238 11.039 -2.747 1.00 89.00 199 ASN A C 1
ATOM 1604 O O . ASN A 1 199 ? -14.393 10.743 -3.014 1.00 89.00 199 ASN A O 1
ATOM 1608 N N . ASN A 1 200 ? -12.257 10.963 -3.656 1.00 89.38 200 ASN A N 1
ATOM 1609 C CA . ASN A 1 200 ? -12.474 10.490 -5.033 1.00 89.38 200 ASN A CA 1
ATOM 1610 C C . ASN A 1 200 ? -12.050 9.025 -5.237 1.00 89.38 200 ASN A C 1
ATOM 1612 O O . ASN A 1 200 ? -11.960 8.571 -6.379 1.00 89.38 200 ASN A O 1
ATOM 1616 N N . TYR A 1 201 ? -11.727 8.314 -4.152 1.00 95.12 201 TYR A N 1
ATOM 1617 C CA . TYR A 1 201 ? -11.275 6.919 -4.163 1.00 95.12 201 TYR A CA 1
ATOM 1618 C C . TYR A 1 201 ? -10.082 6.681 -5.111 1.00 95.12 201 TYR A C 1
ATOM 1620 O O . TYR A 1 201 ? -10.070 5.765 -5.937 1.00 95.12 201 TYR A O 1
ATOM 1628 N N . ARG A 1 202 ? -9.080 7.568 -5.033 1.00 94.12 202 ARG A N 1
ATOM 1629 C CA . ARG A 1 202 ? -7.822 7.500 -5.797 1.00 94.12 202 ARG A CA 1
ATOM 1630 C C . ARG A 1 202 ? -6.656 7.382 -4.825 1.00 94.12 202 ARG A C 1
ATOM 1632 O O . ARG A 1 202 ? -6.309 8.358 -4.158 1.00 94.12 202 ARG A O 1
ATOM 1639 N N . TYR A 1 203 ? -6.059 6.202 -4.737 1.00 95.50 203 TYR A N 1
ATOM 1640 C CA . TYR A 1 203 ? -5.099 5.855 -3.693 1.00 95.50 203 TYR A CA 1
ATOM 1641 C C . TYR A 1 203 ? -3.708 5.596 -4.250 1.00 95.50 203 TYR A C 1
ATOM 1643 O O . TYR A 1 203 ? -3.542 5.060 -5.338 1.00 95.50 203 TYR A O 1
ATOM 1651 N N . THR A 1 204 ? -2.691 5.956 -3.484 1.00 91.69 204 THR A N 1
ATOM 1652 C CA . THR A 1 204 ? -1.299 5.618 -3.775 1.00 91.69 204 THR A CA 1
ATOM 1653 C C . THR A 1 204 ? -0.881 4.347 -3.041 1.00 91.69 204 THR A C 1
ATOM 1655 O O . THR A 1 204 ? -1.484 3.938 -2.045 1.00 91.69 204 THR A O 1
ATOM 1658 N N . LEU A 1 205 ? 0.202 3.722 -3.506 1.00 91.62 205 LEU A N 1
ATOM 1659 C CA . LEU A 1 205 ? 0.812 2.555 -2.863 1.00 91.62 205 LEU A CA 1
ATOM 1660 C C . LEU A 1 205 ? 1.704 2.944 -1.668 1.00 91.62 205 LEU A C 1
ATOM 1662 O O . LEU A 1 205 ? 2.842 2.503 -1.549 1.00 91.62 205 LEU A O 1
ATOM 1666 N N . ASP A 1 206 ? 1.212 3.807 -0.786 1.00 88.56 206 ASP A N 1
ATOM 1667 C CA . ASP A 1 206 ? 1.878 4.221 0.455 1.00 88.56 206 ASP A CA 1
ATOM 1668 C C . ASP A 1 206 ? 1.099 3.770 1.699 1.00 88.56 206 ASP A C 1
ATOM 1670 O O . ASP A 1 206 ? 1.684 3.208 2.631 1.00 88.56 206 ASP A O 1
ATOM 1674 N N . ILE A 1 207 ? -0.218 3.980 1.680 1.00 93.06 207 ILE A N 1
ATOM 1675 C CA . ILE A 1 207 ? -1.156 3.654 2.757 1.00 93.06 207 ILE A CA 1
ATOM 1676 C C . ILE A 1 207 ? -1.938 2.386 2.414 1.00 93.06 207 ILE A C 1
ATOM 1678 O O . ILE A 1 207 ? -2.044 1.500 3.261 1.00 93.06 207 ILE A O 1
ATOM 1682 N N . LEU A 1 208 ? -2.439 2.264 1.178 1.00 96.00 208 LEU A N 1
ATOM 1683 C CA . LEU A 1 208 ? -3.292 1.145 0.768 1.00 96.00 208 LEU A CA 1
ATOM 1684 C C . LEU A 1 208 ? -2.673 -0.233 1.085 1.00 96.00 208 LEU A C 1
ATOM 1686 O O . LEU A 1 208 ? -3.341 -1.017 1.754 1.00 96.00 208 LEU A O 1
ATOM 1690 N N . PRO A 1 209 ? -1.397 -0.525 0.758 1.00 95.50 209 PRO A N 1
ATOM 1691 C CA . PRO A 1 209 ? -0.789 -1.820 1.082 1.00 95.50 209 PRO A CA 1
ATOM 1692 C C . PRO A 1 209 ? -0.771 -2.127 2.584 1.00 95.50 209 PRO A C 1
ATOM 1694 O O . PRO A 1 209 ? -0.860 -3.279 2.991 1.00 95.50 209 PRO A O 1
ATOM 1697 N N . ARG A 1 210 ? -0.673 -1.099 3.436 1.00 95.88 210 ARG A N 1
ATOM 1698 C CA . ARG A 1 210 ? -0.689 -1.270 4.895 1.00 95.88 210 ARG A CA 1
ATOM 1699 C C . ARG A 1 210 ? -2.089 -1.597 5.394 1.00 95.88 210 ARG A C 1
ATOM 1701 O O . ARG A 1 210 ? -2.225 -2.414 6.293 1.00 95.88 210 ARG A O 1
ATOM 1708 N N . ILE A 1 211 ? -3.119 -0.987 4.809 1.00 96.56 211 ILE A N 1
ATOM 1709 C CA . ILE A 1 211 ? -4.514 -1.341 5.094 1.00 96.56 211 ILE A CA 1
ATOM 1710 C C . ILE A 1 211 ? -4.797 -2.775 4.660 1.00 96.56 211 ILE A C 1
ATOM 1712 O O . ILE A 1 211 ? -5.333 -3.542 5.455 1.00 96.56 211 ILE A O 1
ATOM 1716 N N . MET A 1 212 ? -4.384 -3.149 3.447 1.00 95.44 212 MET A N 1
ATOM 1717 C CA . MET A 1 212 ? -4.550 -4.513 2.947 1.00 95.44 212 MET A CA 1
ATOM 1718 C C . MET A 1 212 ? -3.850 -5.519 3.862 1.00 95.44 212 MET A C 1
ATOM 1720 O O . MET A 1 212 ? -4.487 -6.464 4.301 1.00 95.44 212 MET A O 1
ATOM 1724 N N . LEU A 1 213 ? -2.596 -5.269 4.256 1.00 94.50 213 LEU A N 1
ATOM 1725 C CA . LEU A 1 213 ? -1.861 -6.139 5.179 1.00 94.50 213 LEU A CA 1
ATOM 1726 C C . LEU A 1 213 ? -2.506 -6.216 6.571 1.00 94.50 213 LEU A C 1
ATOM 1728 O O . LEU A 1 213 ? -2.632 -7.292 7.149 1.00 94.50 213 LEU A O 1
ATOM 1732 N N . ALA A 1 214 ? -2.918 -5.074 7.127 1.00 94.88 214 ALA A N 1
ATOM 1733 C CA . ALA A 1 214 ? -3.548 -5.042 8.441 1.00 94.88 214 ALA A CA 1
ATOM 1734 C C . ALA A 1 214 ? -4.826 -5.883 8.451 1.00 94.88 214 ALA A C 1
ATOM 1736 O O . ALA A 1 214 ? -5.073 -6.608 9.409 1.00 94.88 214 ALA A O 1
ATOM 1737 N N . ILE A 1 215 ? -5.636 -5.772 7.397 1.00 94.38 215 ILE A N 1
ATOM 1738 C CA . ILE A 1 215 ? -6.951 -6.397 7.341 1.00 94.38 215 ILE A CA 1
ATOM 1739 C C . ILE A 1 215 ? -6.889 -7.802 6.760 1.00 94.38 215 ILE A C 1
ATOM 1741 O O . ILE A 1 215 ? -7.363 -8.710 7.416 1.00 94.38 215 ILE A O 1
ATOM 1745 N N . LEU A 1 216 ? -6.337 -8.032 5.578 1.00 91.94 216 LEU A N 1
ATOM 1746 C CA . LEU A 1 216 ? -6.410 -9.350 4.944 1.00 91.94 216 LEU A CA 1
ATOM 1747 C C . LEU A 1 216 ? -5.475 -10.390 5.571 1.00 91.94 216 LEU A C 1
ATOM 1749 O O . LEU A 1 216 ? -5.881 -11.543 5.674 1.00 91.94 216 LEU A O 1
ATOM 1753 N N . ASP A 1 217 ? -4.292 -9.981 6.038 1.00 90.75 217 ASP A N 1
ATOM 1754 C CA . ASP A 1 217 ? -3.299 -10.899 6.622 1.00 90.75 217 ASP A CA 1
ATOM 1755 C C . ASP A 1 217 ? -3.340 -10.954 8.160 1.00 90.75 217 ASP A C 1
ATOM 1757 O O . ASP A 1 217 ? -2.603 -11.720 8.772 1.00 90.75 217 ASP A O 1
ATOM 1761 N N . ASP A 1 218 ? -4.197 -10.163 8.816 1.00 91.81 218 ASP A N 1
ATOM 1762 C CA . ASP A 1 218 ? -4.239 -10.032 10.282 1.00 91.81 218 ASP A CA 1
ATOM 1763 C C . ASP A 1 218 ? -2.915 -9.553 10.913 1.00 91.81 218 ASP A C 1
ATOM 1765 O O . ASP A 1 218 ? -2.569 -9.924 12.046 1.00 91.81 218 ASP A O 1
ATOM 1769 N N . GLU A 1 219 ? -2.186 -8.682 10.201 1.00 93.88 219 GLU A N 1
ATOM 1770 C CA . GLU A 1 219 ? -0.874 -8.162 10.618 1.00 93.88 219 GLU A CA 1
ATOM 1771 C C . GLU A 1 219 ? -0.828 -6.621 10.787 1.00 93.88 219 GLU A C 1
ATOM 1773 O O . GLU A 1 219 ? -0.019 -5.930 10.152 1.00 93.88 219 GLU A O 1
ATOM 1778 N N . PRO A 1 220 ? -1.678 -6.021 11.648 1.00 94.12 220 PRO A N 1
ATOM 1779 C CA . PRO A 1 220 ? -1.731 -4.566 11.850 1.00 94.12 220 PRO A CA 1
ATOM 1780 C C . PRO A 1 220 ? -0.453 -3.953 12.458 1.00 94.12 220 PRO A C 1
ATOM 1782 O O . PRO A 1 220 ? -0.122 -2.793 12.194 1.00 94.12 220 PRO A O 1
ATOM 1785 N N . GLY A 1 221 ? 0.302 -4.713 13.247 1.00 93.75 221 GLY A N 1
ATOM 1786 C CA . GLY A 1 221 ? 1.602 -4.326 13.791 1.00 93.75 221 GLY A CA 1
ATOM 1787 C C . GLY A 1 221 ? 2.707 -4.326 12.730 1.00 93.75 221 GLY A C 1
ATOM 1788 O O . GLY A 1 221 ? 3.526 -3.393 12.682 1.00 93.75 221 GLY A O 1
ATOM 1789 N N . LYS A 1 222 ? 2.705 -5.299 11.805 1.00 93.50 222 LYS A N 1
ATOM 1790 C CA . LYS A 1 222 ? 3.584 -5.244 10.619 1.00 93.50 222 LYS A CA 1
ATOM 1791 C C . LYS A 1 222 ? 3.173 -4.153 9.643 1.00 93.50 222 LYS A C 1
ATOM 1793 O O . LYS A 1 222 ? 4.059 -3.504 9.083 1.00 93.50 222 LYS A O 1
ATOM 1798 N N . ALA A 1 223 ? 1.878 -3.886 9.487 1.00 93.94 223 ALA A N 1
ATOM 1799 C CA . ALA A 1 223 ? 1.374 -2.779 8.675 1.00 93.94 223 ALA A CA 1
ATOM 1800 C C . ALA A 1 223 ? 1.892 -1.422 9.154 1.00 93.94 223 ALA A C 1
ATOM 1802 O O . ALA A 1 223 ? 2.144 -0.542 8.336 1.00 93.94 223 ALA A O 1
ATOM 1803 N N . MET A 1 224 ? 2.132 -1.256 10.454 1.00 90.75 224 MET A N 1
ATOM 1804 C CA . MET A 1 224 ? 2.767 -0.059 11.004 1.00 90.75 224 MET A CA 1
ATOM 1805 C C . MET A 1 224 ? 4.291 -0.040 10.803 1.00 90.75 224 MET A C 1
ATOM 1807 O O . MET A 1 224 ? 4.857 1.004 10.484 1.00 90.75 224 MET A O 1
ATOM 1811 N N . SER A 1 225 ? 4.976 -1.165 11.019 1.00 90.75 225 SER A N 1
ATOM 1812 C CA . SER A 1 225 ? 6.446 -1.194 11.121 1.00 90.75 225 SER A CA 1
ATOM 1813 C C . SER A 1 225 ? 7.191 -1.464 9.818 1.00 90.75 225 SER A C 1
ATOM 1815 O O . SER A 1 225 ? 8.347 -1.060 9.686 1.00 90.75 225 SER A O 1
ATOM 1817 N N . SER A 1 226 ? 6.556 -2.120 8.850 1.00 90.94 226 SER A N 1
ATOM 1818 C CA . SER A 1 226 ? 7.219 -2.533 7.615 1.00 90.94 226 SER A CA 1
ATOM 1819 C C . SER A 1 226 ? 7.528 -1.339 6.712 1.00 90.94 226 SER A C 1
ATOM 1821 O O . SER A 1 226 ? 6.717 -0.421 6.546 1.00 90.94 226 SER A O 1
ATOM 1823 N N . GLY A 1 227 ? 8.710 -1.348 6.096 1.00 90.06 227 GLY A N 1
ATOM 1824 C CA . GLY A 1 227 ? 9.077 -0.377 5.068 1.00 90.06 227 GLY A CA 1
ATOM 1825 C C . GLY A 1 227 ? 8.279 -0.612 3.785 1.00 90.06 227 GLY A C 1
ATOM 1826 O O . GLY A 1 227 ? 8.066 -1.754 3.389 1.00 90.06 227 GLY A O 1
ATOM 1827 N N . ILE A 1 228 ? 7.871 0.458 3.094 1.00 89.69 228 ILE A N 1
ATOM 1828 C CA . ILE A 1 228 ? 7.015 0.324 1.902 1.00 89.69 228 ILE A CA 1
ATOM 1829 C C . ILE A 1 228 ? 7.680 -0.485 0.777 1.00 89.69 228 ILE A C 1
ATOM 1831 O O . ILE A 1 228 ? 7.018 -1.259 0.098 1.00 89.69 228 ILE A O 1
ATOM 1835 N N . LYS A 1 229 ? 9.010 -0.382 0.638 1.00 89.12 229 LYS A N 1
ATOM 1836 C CA . LYS A 1 229 ? 9.797 -1.182 -0.315 1.00 89.12 229 LYS A CA 1
ATOM 1837 C C . LYS A 1 229 ? 9.746 -2.681 -0.011 1.00 89.12 229 LYS A C 1
ATOM 1839 O O . LYS A 1 229 ? 9.843 -3.479 -0.931 1.00 89.12 229 LYS A O 1
ATOM 1844 N N . THR A 1 230 ? 9.634 -3.042 1.266 1.00 90.69 230 THR A N 1
ATOM 1845 C CA . THR A 1 230 ? 9.523 -4.435 1.708 1.00 90.69 230 THR A CA 1
ATOM 1846 C C . THR A 1 230 ? 8.125 -4.972 1.435 1.00 90.69 230 THR A C 1
ATOM 1848 O O . THR A 1 230 ? 7.995 -6.092 0.961 1.00 90.69 230 THR A O 1
ATOM 1851 N N . LEU A 1 231 ? 7.093 -4.161 1.694 1.00 91.38 231 LEU A N 1
ATOM 1852 C CA . LEU A 1 231 ? 5.699 -4.531 1.429 1.00 91.38 231 LEU A CA 1
ATOM 1853 C C . LEU A 1 231 ? 5.442 -4.736 -0.065 1.00 91.38 231 LEU A C 1
ATOM 1855 O O . LEU A 1 231 ? 4.824 -5.715 -0.454 1.00 91.38 231 LEU A O 1
ATOM 1859 N N . LEU A 1 232 ? 5.966 -3.836 -0.896 1.00 91.62 232 LEU A N 1
ATOM 1860 C CA . LEU A 1 232 ? 5.820 -3.869 -2.354 1.00 91.62 232 LEU A CA 1
ATOM 1861 C C . LEU A 1 232 ? 6.982 -4.589 -3.042 1.00 91.62 232 LEU A C 1
ATOM 1863 O O . LEU A 1 232 ? 7.285 -4.323 -4.204 1.00 91.62 232 LEU A O 1
ATOM 1867 N N . GLN A 1 233 ? 7.688 -5.457 -2.317 1.00 90.44 233 GLN A N 1
ATOM 1868 C CA . GLN A 1 233 ? 8.729 -6.270 -2.923 1.00 90.44 233 GLN A CA 1
ATOM 1869 C C . GLN A 1 233 ? 8.084 -7.217 -3.938 1.00 90.44 233 GLN A C 1
ATOM 1871 O O . GLN A 1 233 ? 7.095 -7.875 -3.622 1.00 90.44 233 GLN A O 1
ATOM 1876 N N . LEU A 1 234 ? 8.657 -7.302 -5.135 1.00 86.81 234 LEU A N 1
ATOM 1877 C CA . LEU A 1 234 ? 8.211 -8.237 -6.164 1.00 86.81 234 LEU A CA 1
ATOM 1878 C C . LEU A 1 234 ? 8.840 -9.619 -5.963 1.00 86.81 234 LEU A C 1
ATOM 1880 O O . LEU A 1 234 ? 9.886 -9.755 -5.314 1.00 86.81 234 LEU A O 1
ATOM 1884 N N . ASN A 1 235 ? 8.198 -10.646 -6.513 1.00 84.25 235 ASN A N 1
ATOM 1885 C CA . ASN A 1 235 ? 8.772 -11.984 -6.608 1.00 84.25 235 ASN A CA 1
ATOM 1886 C C . ASN A 1 235 ? 10.002 -11.991 -7.554 1.00 84.25 235 ASN A C 1
ATOM 1888 O O . ASN A 1 235 ? 10.412 -10.964 -8.098 1.00 84.25 235 ASN A O 1
ATOM 1892 N N . LYS A 1 236 ? 10.636 -13.154 -7.745 1.00 79.44 236 LYS A N 1
ATOM 1893 C CA . LYS A 1 236 ? 11.833 -13.256 -8.605 1.00 79.44 236 LYS A CA 1
ATOM 1894 C C . LYS A 1 236 ? 11.544 -13.002 -10.090 1.00 79.44 236 LYS A C 1
ATOM 1896 O O . LYS A 1 236 ? 12.458 -12.574 -10.787 1.00 79.44 236 LYS A O 1
ATOM 1901 N N . ALA A 1 237 ? 10.324 -13.288 -10.543 1.00 75.38 237 ALA A N 1
ATOM 1902 C CA . ALA A 1 237 ? 9.896 -13.103 -11.926 1.00 75.38 237 ALA A CA 1
ATOM 1903 C C . ALA A 1 237 ? 9.526 -11.640 -12.236 1.00 75.38 237 ALA A C 1
ATOM 1905 O O . ALA A 1 237 ? 9.576 -11.231 -13.388 1.00 75.38 237 ALA A O 1
ATOM 1906 N N . GLY A 1 238 ? 9.224 -10.833 -11.213 1.00 74.19 238 GLY A N 1
ATOM 1907 C CA . GLY A 1 238 ? 8.840 -9.429 -11.368 1.00 74.19 238 GLY A CA 1
ATOM 1908 C C . GLY A 1 238 ? 7.398 -9.225 -11.840 1.00 74.19 238 GLY A C 1
ATOM 1909 O O . GLY A 1 238 ? 7.023 -8.099 -12.145 1.00 74.19 238 GLY A O 1
ATOM 1910 N N . ASP A 1 239 ? 6.596 -10.287 -11.884 1.00 75.88 239 ASP A N 1
ATOM 1911 C CA . ASP A 1 239 ? 5.223 -10.299 -12.400 1.00 75.88 239 ASP A CA 1
ATOM 1912 C C . ASP A 1 239 ? 4.153 -10.243 -11.296 1.00 75.88 239 ASP A C 1
ATOM 1914 O O . ASP A 1 239 ? 2.985 -9.972 -11.581 1.00 75.88 239 ASP A O 1
ATOM 1918 N N . ASN A 1 240 ? 4.539 -10.451 -10.033 1.00 83.06 240 ASN A N 1
ATOM 1919 C CA . ASN A 1 240 ? 3.647 -10.366 -8.880 1.00 83.06 240 ASN A CA 1
ATOM 1920 C C . ASN A 1 240 ? 4.363 -9.849 -7.619 1.00 83.06 240 ASN A C 1
ATOM 1922 O O . ASN A 1 240 ? 5.598 -9.836 -7.522 1.00 83.06 240 ASN A O 1
ATOM 1926 N N . PHE A 1 241 ? 3.580 -9.443 -6.620 1.00 87.56 241 PHE A N 1
ATOM 1927 C CA . PHE A 1 241 ? 4.073 -9.170 -5.277 1.00 87.56 241 PHE A CA 1
ATOM 1928 C C . PHE A 1 241 ? 4.646 -10.436 -4.641 1.00 87.56 241 PHE A C 1
ATOM 1930 O O . PHE A 1 241 ? 4.156 -11.542 -4.837 1.00 87.56 241 PHE A O 1
ATOM 1937 N N . LYS A 1 242 ? 5.686 -10.267 -3.825 1.00 89.00 242 LYS A N 1
ATOM 1938 C CA . LYS A 1 242 ? 6.252 -11.352 -3.020 1.00 89.00 242 LYS A CA 1
ATOM 1939 C C . LYS A 1 242 ? 5.279 -11.824 -1.935 1.00 89.00 242 LYS A C 1
ATOM 1941 O O . LYS A 1 242 ? 5.306 -12.995 -1.579 1.00 89.00 242 LYS A O 1
ATOM 1946 N N . ASN A 1 243 ? 4.483 -10.909 -1.376 1.00 87.44 243 ASN A N 1
ATOM 1947 C CA . ASN A 1 243 ? 3.339 -11.273 -0.546 1.00 87.44 243 ASN A CA 1
ATOM 1948 C C . ASN A 1 243 ? 2.106 -11.377 -1.450 1.00 87.44 243 ASN A C 1
ATOM 1950 O O . ASN A 1 243 ? 1.526 -10.353 -1.808 1.00 87.44 243 ASN A O 1
ATOM 1954 N N . GLU A 1 244 ? 1.743 -12.601 -1.819 1.00 81.12 244 GLU A N 1
ATOM 1955 C CA . GLU A 1 244 ? 0.641 -12.886 -2.745 1.00 81.12 244 GLU A CA 1
ATOM 1956 C C . GLU A 1 244 ? -0.720 -12.451 -2.175 1.00 81.12 244 GLU A C 1
ATOM 1958 O O . GLU A 1 244 ? -1.570 -11.963 -2.913 1.00 81.12 244 GLU A O 1
ATOM 1963 N N . ASN A 1 245 ? -0.889 -12.474 -0.849 1.00 82.81 245 ASN A N 1
ATOM 1964 C CA . ASN A 1 245 ? -2.140 -12.078 -0.195 1.00 82.81 245 ASN A CA 1
ATOM 1965 C C . ASN A 1 245 ? -2.356 -10.558 -0.127 1.00 82.81 245 ASN A C 1
ATOM 1967 O O . ASN A 1 245 ? -3.445 -10.098 0.223 1.00 82.81 245 ASN A O 1
ATOM 1971 N N . LEU A 1 246 ? -1.328 -9.758 -0.433 1.00 86.88 246 LEU A N 1
ATOM 1972 C CA . LEU A 1 246 ? -1.393 -8.302 -0.304 1.00 86.88 246 LEU A CA 1
ATOM 1973 C C . LEU A 1 246 ? -2.431 -7.685 -1.253 1.00 86.88 246 LEU A C 1
ATOM 1975 O O . LEU A 1 246 ? -3.096 -6.711 -0.900 1.00 86.88 246 LEU A O 1
ATOM 1979 N N . PHE A 1 247 ? -2.553 -8.253 -2.453 1.00 89.88 247 PHE A N 1
ATOM 1980 C CA . PHE A 1 247 ? -3.540 -7.880 -3.461 1.00 89.88 247 PHE A CA 1
ATOM 1981 C C . PHE A 1 247 ? -4.121 -9.157 -4.085 1.00 89.88 247 PHE A C 1
ATOM 1983 O O . PHE A 1 247 ? -3.606 -9.613 -5.109 1.00 89.88 247 PHE A O 1
ATOM 1990 N N . PRO A 1 248 ? -5.174 -9.731 -3.471 1.00 88.00 248 PRO A N 1
ATOM 1991 C CA . PRO A 1 248 ? -5.782 -10.960 -3.959 1.00 88.00 248 PRO A CA 1
ATOM 1992 C C . PRO A 1 248 ? -6.355 -10.819 -5.370 1.00 88.00 248 PRO A C 1
ATOM 1994 O O . PRO A 1 248 ? -6.975 -9.815 -5.709 1.00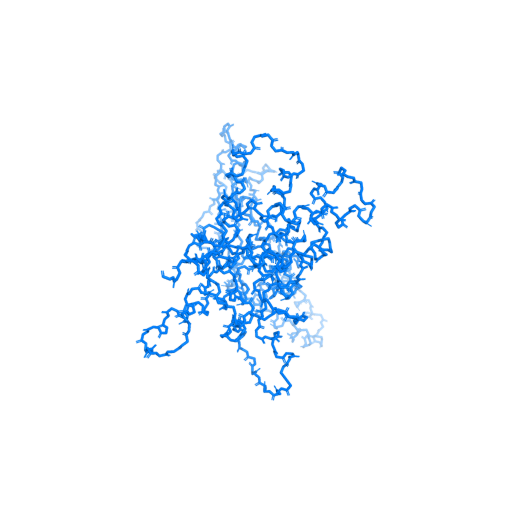 88.00 248 PRO A O 1
ATOM 1997 N N . ASN A 1 249 ? -6.214 -11.849 -6.188 1.00 81.31 249 ASN A N 1
ATOM 1998 C CA . ASN A 1 249 ? -6.732 -11.883 -7.552 1.00 81.31 249 ASN A CA 1
ATOM 1999 C C . ASN A 1 249 ? -7.549 -13.161 -7.809 1.00 81.31 249 ASN A C 1
ATOM 2001 O O . ASN A 1 249 ? -7.679 -14.023 -6.945 1.00 81.31 249 ASN A O 1
ATOM 2005 N N . SER A 1 250 ? -8.133 -13.284 -9.001 1.00 68.56 250 SER A N 1
ATOM 2006 C CA . SER A 1 250 ? -9.003 -14.410 -9.369 1.00 68.56 250 SER A CA 1
ATOM 2007 C C . SER A 1 250 ? -8.316 -15.783 -9.306 1.00 68.56 250 SER A C 1
ATOM 2009 O O . SER A 1 250 ? -8.985 -16.770 -8.994 1.00 68.56 250 SER A O 1
ATOM 2011 N N . LYS A 1 251 ? -6.984 -15.870 -9.473 1.00 65.25 251 LYS A N 1
ATOM 2012 C CA . LYS A 1 251 ? -6.247 -17.133 -9.261 1.00 65.25 251 LYS A CA 1
ATOM 2013 C C . LYS A 1 251 ? -6.353 -17.615 -7.815 1.00 65.25 251 LYS A C 1
ATOM 2015 O O . LYS A 1 251 ? -6.438 -18.819 -7.582 1.00 65.25 251 LYS A O 1
ATOM 2020 N N . ASP A 1 252 ? -6.455 -16.692 -6.861 1.00 56.88 252 ASP A N 1
ATOM 2021 C CA . ASP A 1 252 ? -6.567 -17.021 -5.441 1.00 56.88 252 ASP A CA 1
ATOM 2022 C C . ASP A 1 252 ? -7.941 -17.604 -5.083 1.00 56.88 252 ASP A C 1
ATOM 2024 O O . ASP A 1 252 ? -8.067 -18.221 -4.033 1.00 56.88 252 ASP A O 1
ATOM 2028 N N . ILE A 1 253 ? -8.971 -17.446 -5.927 1.00 51.34 253 ILE A N 1
ATOM 2029 C CA . ILE A 1 253 ? -10.289 -18.083 -5.733 1.00 51.34 253 ILE A CA 1
ATOM 2030 C C . ILE A 1 253 ? -10.327 -19.476 -6.371 1.00 51.34 253 ILE A C 1
ATOM 2032 O O . ILE A 1 253 ? -10.910 -20.382 -5.782 1.00 51.34 253 ILE A O 1
ATOM 2036 N N . SER A 1 254 ? -9.662 -19.676 -7.517 1.00 46.88 254 SER A N 1
ATOM 2037 C CA . SER A 1 254 ? -9.651 -20.963 -8.243 1.00 46.88 254 SER A CA 1
ATOM 2038 C C . SER A 1 254 ? -9.038 -22.137 -7.464 1.00 46.88 254 SER A C 1
ATOM 2040 O O . SER A 1 254 ? -9.277 -23.290 -7.790 1.00 46.88 254 SER A O 1
ATOM 2042 N N . LEU A 1 255 ? -8.301 -21.866 -6.382 1.00 43.56 255 LEU A N 1
ATOM 2043 C CA . LEU A 1 255 ? -7.824 -22.892 -5.446 1.00 43.56 255 LEU A CA 1
ATOM 2044 C C . LEU A 1 255 ? -8.900 -23.368 -4.447 1.00 43.56 255 LEU A C 1
ATOM 2046 O O . LEU A 1 255 ? -8.607 -24.213 -3.600 1.00 43.56 255 LEU A O 1
ATOM 2050 N N . PHE A 1 256 ? -10.113 -22.804 -4.486 1.00 45.53 256 PHE A N 1
ATOM 2051 C CA . PHE A 1 256 ? -11.157 -23.029 -3.478 1.00 45.53 256 PHE A CA 1
ATOM 2052 C C . PHE A 1 256 ? -12.523 -23.448 -4.030 1.00 45.53 256 PHE A C 1
ATOM 2054 O O . PHE A 1 256 ? -13.370 -23.833 -3.225 1.00 45.53 256 PHE A O 1
ATOM 2061 N N . ASP A 1 257 ? -12.713 -23.446 -5.349 1.00 43.34 257 ASP A N 1
ATOM 2062 C CA . ASP A 1 257 ? -13.870 -24.059 -6.005 1.00 43.34 257 ASP A CA 1
ATOM 2063 C C . ASP A 1 257 ? -13.368 -25.329 -6.729 1.00 43.34 257 ASP A C 1
ATOM 2065 O O . ASP A 1 257 ? -12.499 -25.254 -7.591 1.00 43.34 257 ASP A O 1
ATOM 2069 N N . ASN A 1 258 ? -13.867 -26.510 -6.337 1.00 41.78 258 ASN A N 1
ATOM 2070 C CA . ASN A 1 258 ? -13.524 -27.833 -6.903 1.00 41.78 258 ASN A CA 1
ATOM 2071 C C . ASN A 1 258 ? -14.081 -28.052 -8.326 1.00 41.78 258 ASN A C 1
ATOM 2073 O O . ASN A 1 258 ? -14.314 -29.190 -8.731 1.00 41.78 258 ASN A O 1
ATOM 2077 N N . ASP A 1 259 ? -14.308 -26.982 -9.077 1.00 42.88 259 ASP A N 1
ATOM 2078 C CA . ASP A 1 259 ? -14.839 -27.064 -10.426 1.00 42.88 259 ASP A CA 1
ATOM 2079 C C . ASP A 1 259 ? -13.691 -26.808 -11.402 1.00 42.88 259 ASP A C 1
ATOM 2081 O O . ASP A 1 259 ? -13.220 -25.686 -11.591 1.00 42.88 259 ASP A O 1
ATOM 2085 N N . GLU A 1 260 ? -13.200 -27.910 -11.975 1.00 38.88 260 GLU A N 1
ATOM 2086 C CA . GLU A 1 260 ? -12.261 -27.952 -13.093 1.00 38.88 260 GLU A CA 1
ATOM 2087 C C . GLU A 1 260 ? -12.889 -27.308 -14.341 1.00 38.88 260 GLU A C 1
ATOM 2089 O O . GLU A 1 260 ? -13.237 -27.989 -15.303 1.00 38.88 260 GLU A O 1
ATOM 2094 N N . GLU A 1 261 ? -13.022 -25.984 -14.368 1.00 40.94 261 GLU A N 1
ATOM 2095 C CA . GLU A 1 261 ? -13.154 -25.263 -15.629 1.00 40.94 261 GLU A CA 1
ATOM 2096 C C . GLU A 1 261 ? -11.815 -24.626 -15.986 1.00 40.94 261 GLU A C 1
ATOM 2098 O O . GLU A 1 261 ? -11.312 -23.705 -15.341 1.00 40.94 261 GLU A O 1
ATOM 2103 N N . GLN A 1 262 ? -11.218 -25.190 -17.037 1.00 41.09 262 GLN A N 1
ATOM 2104 C CA . GLN A 1 262 ? -10.022 -24.704 -17.705 1.00 41.09 262 GLN A CA 1
ATOM 2105 C C . GLN A 1 262 ? -10.259 -23.276 -18.214 1.00 41.09 262 GLN A C 1
ATOM 2107 O O . GLN A 1 262 ? -10.674 -23.070 -19.354 1.00 41.09 262 GLN A O 1
ATOM 2112 N N . PHE A 1 263 ? -9.966 -22.276 -17.387 1.00 39.59 263 PHE A N 1
ATOM 2113 C CA . PHE A 1 263 ? -9.793 -20.914 -17.870 1.00 39.59 263 PHE A CA 1
ATOM 2114 C C . PHE A 1 263 ? -8.449 -20.832 -18.589 1.00 39.59 263 PHE A C 1
ATOM 2116 O O . PHE A 1 263 ? -7.380 -20.911 -17.983 1.00 39.59 263 PHE A O 1
ATOM 2123 N N . SER A 1 264 ? -8.547 -20.739 -19.913 1.00 35.84 264 SER A N 1
ATOM 2124 C CA . SER A 1 264 ? -7.445 -20.544 -20.845 1.00 35.84 264 SER A CA 1
ATOM 2125 C C . SER A 1 264 ? -6.527 -19.407 -20.409 1.00 35.84 264 SER A C 1
ATOM 2127 O O . SER A 1 264 ? -6.989 -18.382 -19.904 1.00 35.84 264 SER A O 1
ATOM 2129 N N . ASP A 1 265 ? -5.236 -19.574 -20.688 1.00 39.44 265 ASP A N 1
ATOM 2130 C CA . ASP A 1 265 ? -4.245 -18.505 -20.667 1.00 39.44 265 ASP A CA 1
ATOM 2131 C C . ASP A 1 265 ? -4.820 -17.216 -21.279 1.00 39.44 265 ASP A C 1
ATOM 2133 O O . ASP A 1 265 ? -5.352 -17.249 -22.386 1.00 39.44 265 ASP A O 1
ATOM 2137 N N . TYR A 1 266 ? -4.660 -16.109 -20.546 1.00 37.88 266 TYR A N 1
ATOM 2138 C CA . TYR A 1 266 ? -5.015 -14.705 -20.820 1.00 37.88 266 TYR A CA 1
ATOM 2139 C C . TYR A 1 266 ? -6.119 -14.096 -19.929 1.00 37.88 266 TYR A C 1
ATOM 2141 O O . TYR A 1 266 ? -7.298 -14.408 -20.019 1.00 37.88 266 TYR A O 1
ATOM 2149 N N . ASN A 1 267 ? -5.671 -13.095 -19.157 1.00 45.84 267 ASN A N 1
ATOM 2150 C CA . ASN A 1 267 ? -6.403 -12.092 -18.370 1.00 45.84 267 ASN A CA 1
ATOM 2151 C C . ASN A 1 267 ? -6.815 -12.468 -16.936 1.00 45.84 267 ASN A C 1
ATOM 2153 O O . ASN A 1 267 ? -7.977 -12.650 -16.595 1.00 45.84 267 ASN A O 1
ATOM 2157 N N . ILE A 1 268 ? -5.804 -12.424 -16.060 1.00 54.12 268 ILE A N 1
ATOM 2158 C CA . ILE A 1 268 ? -5.932 -12.121 -14.628 1.00 54.12 268 ILE A CA 1
ATOM 2159 C C . ILE A 1 268 ? -6.721 -10.810 -14.490 1.00 54.12 268 ILE A C 1
ATOM 2161 O O . ILE A 1 268 ? -6.154 -9.731 -14.661 1.00 54.12 268 ILE A O 1
ATOM 2165 N N . LEU A 1 269 ? -8.019 -10.881 -14.207 1.00 66.81 269 LEU A N 1
ATOM 2166 C CA . LEU A 1 269 ? -8.842 -9.698 -13.960 1.00 66.81 269 LEU A CA 1
ATOM 2167 C C . LEU A 1 269 ? -9.494 -9.783 -12.584 1.00 66.81 269 LEU A C 1
ATOM 2169 O O . LEU A 1 269 ? -9.891 -10.850 -12.111 1.00 66.81 269 LEU A O 1
ATOM 2173 N N . ILE A 1 270 ? -9.538 -8.625 -11.933 1.00 79.94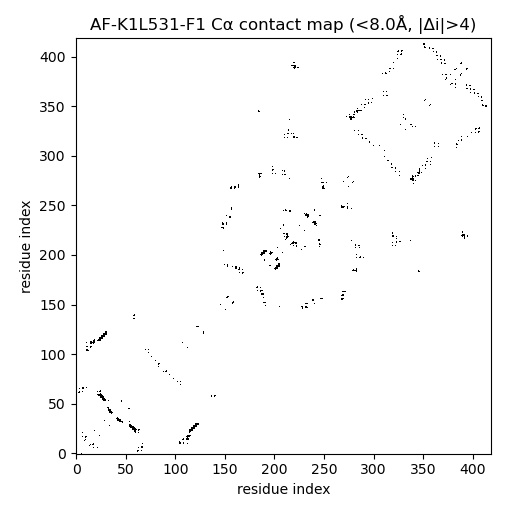 270 ILE A N 1
ATOM 2174 C CA . ILE A 1 270 ? -10.352 -8.384 -10.750 1.00 79.94 270 ILE A CA 1
ATOM 2175 C C . ILE A 1 270 ? -11.800 -8.384 -11.234 1.00 79.94 270 ILE A C 1
ATOM 2177 O O . ILE A 1 270 ? -12.242 -7.415 -11.841 1.00 79.94 270 ILE A O 1
ATOM 2181 N N . ASP A 1 271 ? -12.505 -9.489 -11.023 1.00 83.44 271 ASP A N 1
ATOM 2182 C CA . ASP A 1 271 ? -13.937 -9.582 -11.288 1.00 83.44 271 ASP A CA 1
ATOM 2183 C C . ASP A 1 271 ? -14.772 -9.060 -10.101 1.00 83.44 271 ASP A C 1
ATOM 2185 O O . ASP A 1 271 ? -14.261 -8.703 -9.032 1.00 83.44 271 ASP A O 1
ATOM 2189 N N . LYS A 1 272 ? -16.096 -9.028 -10.279 1.00 87.12 272 LYS A N 1
ATOM 2190 C CA . LYS A 1 272 ? -17.022 -8.588 -9.229 1.00 87.12 272 LYS A CA 1
ATOM 2191 C C . LYS A 1 272 ? -16.931 -9.455 -7.965 1.00 87.12 272 LYS A C 1
ATOM 2193 O O . LYS A 1 272 ? -16.960 -8.897 -6.870 1.00 87.12 272 LYS A O 1
ATOM 2198 N N . LYS A 1 273 ? -16.787 -10.781 -8.094 1.00 88.38 273 LYS A N 1
ATOM 2199 C CA . LYS A 1 273 ? -16.752 -11.732 -6.965 1.00 88.38 273 LYS A CA 1
ATOM 2200 C C . LYS A 1 273 ? -15.515 -11.484 -6.100 1.00 88.38 273 LYS A C 1
ATOM 2202 O O . LYS A 1 273 ? -15.656 -11.276 -4.895 1.00 88.38 273 LYS A O 1
ATOM 2207 N N . ILE A 1 274 ? -14.318 -11.428 -6.690 1.00 89.38 274 ILE A N 1
ATOM 2208 C CA . ILE A 1 274 ? -13.082 -11.127 -5.947 1.00 89.38 274 ILE A CA 1
ATOM 2209 C C . ILE A 1 274 ? -13.122 -9.714 -5.359 1.00 89.38 274 ILE A C 1
ATOM 2211 O O . ILE A 1 274 ? -12.720 -9.520 -4.207 1.00 89.38 274 ILE A O 1
ATOM 2215 N N . PHE A 1 275 ? -13.654 -8.732 -6.095 1.00 92.62 275 PHE A N 1
ATOM 2216 C CA . PHE A 1 275 ? -13.771 -7.366 -5.595 1.00 92.62 275 PHE A CA 1
ATOM 2217 C C . PHE A 1 275 ? -14.655 -7.292 -4.344 1.00 92.62 275 PHE A C 1
ATOM 2219 O O . PHE A 1 275 ? -14.247 -6.748 -3.313 1.00 92.62 275 PHE A O 1
ATOM 2226 N N . GLU A 1 276 ? -15.850 -7.877 -4.403 1.00 91.88 276 GLU A N 1
ATOM 2227 C CA . GLU A 1 276 ? -16.787 -7.900 -3.282 1.00 91.88 276 GLU A CA 1
ATOM 2228 C C . GLU A 1 276 ? -16.211 -8.652 -2.078 1.00 91.88 276 GLU A C 1
ATOM 2230 O O . GLU A 1 276 ? -16.298 -8.157 -0.955 1.00 91.88 276 GLU A O 1
ATOM 2235 N N . GLN A 1 277 ? -15.538 -9.782 -2.302 1.00 91.25 277 GLN A N 1
ATOM 2236 C CA . GLN A 1 277 ? -14.955 -10.587 -1.230 1.00 91.25 277 GLN A CA 1
ATOM 2237 C C . GLN A 1 277 ? -13.733 -9.947 -0.565 1.00 91.25 277 GLN A C 1
ATOM 2239 O O . GLN A 1 277 ? -13.533 -10.153 0.634 1.00 91.25 277 GLN A O 1
ATOM 2244 N N . LYS A 1 278 ? -12.888 -9.221 -1.313 1.00 92.69 278 LYS A N 1
ATOM 2245 C CA . LYS A 1 278 ? -11.536 -8.828 -0.857 1.00 92.69 278 LYS A CA 1
ATOM 2246 C C . LYS A 1 278 ? -11.258 -7.331 -0.833 1.00 92.69 278 LYS A C 1
ATOM 2248 O O . LYS A 1 278 ? -10.299 -6.928 -0.183 1.00 92.69 278 LYS A O 1
ATOM 2253 N N . TYR A 1 279 ? -12.076 -6.509 -1.483 1.00 95.06 279 TYR A N 1
ATOM 2254 C CA . TYR A 1 279 ? -11.778 -5.087 -1.685 1.00 95.06 279 TYR A CA 1
ATOM 2255 C C . TYR A 1 279 ? -12.893 -4.136 -1.239 1.00 95.06 279 TYR A C 1
ATOM 2257 O O . TYR A 1 279 ? -12.632 -2.952 -1.027 1.00 95.06 279 TYR A O 1
ATOM 2265 N N . LYS A 1 280 ? -14.115 -4.632 -1.013 1.00 94.56 280 LYS A N 1
ATOM 2266 C CA . LYS A 1 280 ? -15.289 -3.807 -0.670 1.00 94.56 280 LYS A CA 1
ATOM 2267 C C . LYS A 1 280 ? -15.102 -2.922 0.574 1.00 94.56 280 LYS A C 1
ATOM 2269 O O . LYS A 1 280 ? -15.708 -1.865 0.676 1.00 94.56 280 LYS A O 1
ATOM 2274 N N . PHE A 1 281 ? -14.226 -3.287 1.508 1.00 96.00 281 PHE A N 1
ATOM 2275 C CA . PHE A 1 281 ? -13.955 -2.484 2.709 1.00 96.00 281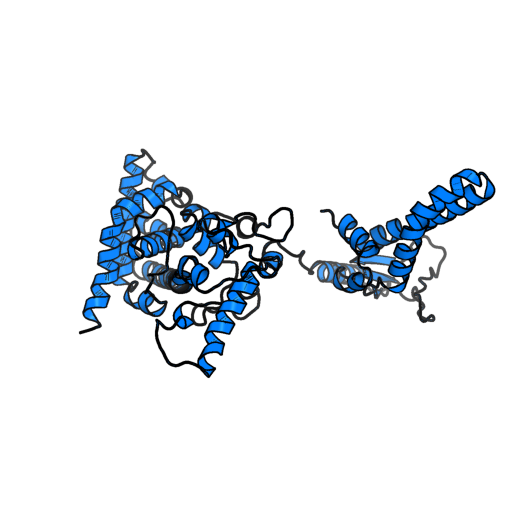 PHE A CA 1
ATOM 2276 C C . PHE A 1 281 ? -12.984 -1.309 2.493 1.00 96.00 281 PHE A C 1
ATOM 2278 O O . PHE A 1 281 ? -12.843 -0.461 3.378 1.00 96.00 281 PHE A O 1
ATOM 2285 N N . VAL A 1 282 ? -12.268 -1.258 1.364 1.00 97.69 282 VAL A N 1
ATOM 2286 C CA . VAL A 1 282 ? -11.087 -0.393 1.197 1.00 97.69 282 VAL A CA 1
ATOM 2287 C C . VAL A 1 282 ? -11.428 1.087 1.351 1.00 97.69 282 VAL A C 1
ATOM 2289 O O . VAL A 1 282 ? -10.747 1.788 2.101 1.00 97.69 282 VAL A O 1
ATOM 2292 N N . ASN A 1 283 ? -12.500 1.566 0.716 1.00 97.44 283 ASN A N 1
ATOM 2293 C CA . ASN A 1 283 ? -12.885 2.980 0.797 1.00 97.44 283 ASN A CA 1
ATOM 2294 C C . ASN A 1 283 ? -13.232 3.398 2.232 1.00 97.44 283 ASN A C 1
ATOM 2296 O O . ASN A 1 283 ? -12.812 4.462 2.697 1.00 97.44 283 ASN A O 1
ATOM 2300 N N . PHE A 1 284 ? -13.925 2.524 2.967 1.00 97.56 284 PHE A N 1
ATOM 2301 C CA . PHE A 1 284 ? -14.213 2.716 4.387 1.00 97.56 284 PHE A CA 1
ATOM 2302 C C . PHE A 1 284 ? -12.920 2.786 5.214 1.00 97.56 284 PHE A C 1
ATOM 2304 O O . PHE A 1 284 ? -12.733 3.709 6.006 1.00 97.56 284 PHE A O 1
ATOM 2311 N N . ALA A 1 285 ? -11.979 1.866 4.988 1.00 97.88 285 ALA A N 1
ATOM 2312 C CA . ALA A 1 285 ? -10.696 1.830 5.690 1.00 97.88 285 ALA A CA 1
ATOM 2313 C C . ALA A 1 285 ? -9.818 3.061 5.417 1.00 97.88 285 ALA A C 1
ATOM 2315 O O . ALA A 1 285 ? -9.220 3.626 6.336 1.00 97.88 285 ALA A O 1
ATOM 2316 N N . MET A 1 286 ? -9.757 3.507 4.161 1.00 97.81 286 MET A N 1
ATOM 2317 C CA . MET A 1 286 ? -9.026 4.714 3.770 1.00 97.81 286 MET A CA 1
ATOM 2318 C C . MET A 1 286 ? -9.631 5.957 4.425 1.00 97.81 286 MET A C 1
ATOM 2320 O O . MET A 1 286 ? -8.902 6.826 4.910 1.00 97.81 286 MET A O 1
ATOM 2324 N N . LYS A 1 287 ? -10.963 6.031 4.512 1.00 97.56 287 LYS A N 1
ATOM 2325 C CA . LYS A 1 287 ? -11.641 7.126 5.205 1.00 97.56 287 LYS A CA 1
ATOM 2326 C C . LYS A 1 287 ? -11.438 7.070 6.722 1.00 97.56 287 LYS A C 1
ATOM 2328 O O . LYS A 1 287 ? -11.201 8.114 7.328 1.00 97.56 287 LYS A O 1
ATOM 2333 N N . LEU A 1 288 ? -11.425 5.882 7.332 1.00 97.38 288 LEU A N 1
ATOM 2334 C CA . LEU A 1 288 ? -11.032 5.710 8.738 1.00 97.38 288 LEU A CA 1
ATOM 2335 C C . LEU A 1 288 ? -9.619 6.234 8.994 1.00 97.38 288 LEU A C 1
ATOM 2337 O O . LEU A 1 288 ? -9.401 6.945 9.971 1.00 97.38 288 LEU A O 1
ATOM 2341 N N . TYR A 1 289 ? -8.661 5.927 8.116 1.00 96.62 289 TYR A N 1
ATOM 2342 C CA . TYR A 1 289 ? -7.285 6.408 8.246 1.00 96.62 289 TYR A CA 1
ATOM 2343 C C . TYR A 1 289 ? -7.204 7.945 8.307 1.00 96.62 289 TYR A C 1
ATOM 2345 O O . TYR A 1 289 ? -6.454 8.501 9.125 1.00 96.62 289 TYR A O 1
ATOM 2353 N N . GLU A 1 290 ? -7.983 8.629 7.460 1.00 95.75 290 GLU A N 1
ATOM 2354 C CA . GLU A 1 290 ? -8.123 10.089 7.472 1.00 95.75 290 GLU A CA 1
ATOM 2355 C C . GLU A 1 290 ? -8.763 10.572 8.777 1.00 95.75 290 GLU A C 1
ATOM 2357 O O . GLU A 1 290 ? -8.213 11.437 9.463 1.00 95.75 290 GLU A O 1
ATOM 2362 N N . GLN A 1 291 ? -9.912 9.993 9.130 1.00 95.56 291 GLN A N 1
ATOM 2363 C CA . GLN A 1 291 ? -10.720 10.437 10.256 1.00 95.56 291 GLN A CA 1
ATOM 2364 C C . GLN A 1 291 ? -9.997 10.237 11.588 1.00 95.56 291 GLN A C 1
ATOM 2366 O O . GLN A 1 291 ? -9.962 11.159 12.396 1.00 95.56 291 GLN A O 1
ATOM 2371 N N . ILE A 1 292 ? -9.324 9.101 11.790 1.00 95.44 292 ILE A N 1
ATOM 2372 C CA . ILE A 1 292 ? -8.463 8.874 12.958 1.00 95.44 292 ILE A CA 1
ATOM 2373 C C . ILE A 1 292 ? -7.385 9.958 13.028 1.00 95.44 292 ILE A C 1
ATOM 2375 O O . ILE A 1 292 ? -7.173 10.526 14.089 1.00 95.44 292 ILE A O 1
ATOM 2379 N N . GLY A 1 293 ? -6.749 10.317 11.905 1.00 93.88 293 GLY A N 1
ATOM 2380 C CA . GLY A 1 293 ? -5.768 11.408 11.876 1.00 93.88 293 GLY A CA 1
ATOM 2381 C C . GLY A 1 293 ? -6.346 12.752 12.334 1.00 93.88 293 GLY A C 1
ATOM 2382 O O . GLY A 1 293 ? -5.728 13.448 13.138 1.00 93.88 293 GLY A O 1
ATOM 2383 N N . LYS A 1 294 ? -7.555 13.096 11.874 1.00 92.88 294 LYS A N 1
ATOM 2384 C CA . LYS A 1 294 ? -8.269 14.308 12.307 1.00 92.88 294 LYS A CA 1
ATOM 2385 C C . LYS A 1 294 ? -8.584 14.270 13.807 1.00 92.88 294 LYS A C 1
ATOM 2387 O O . LYS A 1 294 ? -8.341 15.252 14.509 1.00 92.88 294 LYS A O 1
ATOM 2392 N N . GLN A 1 295 ? -9.082 13.140 14.312 1.00 92.94 295 GLN A N 1
ATOM 2393 C CA . GLN A 1 295 ? -9.428 13.006 15.727 1.00 92.94 295 GLN A CA 1
ATOM 2394 C C . GLN A 1 295 ? -8.195 12.946 16.641 1.00 92.94 295 GLN A C 1
ATOM 2396 O O . GLN A 1 295 ? -8.242 13.510 17.731 1.00 92.94 295 GLN A O 1
ATOM 2401 N N . GLN A 1 296 ? -7.075 12.366 16.194 1.00 91.88 296 GLN A N 1
ATOM 2402 C CA . GLN A 1 296 ? -5.793 12.372 16.911 1.00 91.88 296 GLN A CA 1
ATOM 2403 C C . GLN A 1 296 ? -5.319 13.804 17.190 1.00 91.88 296 GLN A C 1
ATOM 2405 O O . GLN A 1 296 ? -5.003 14.129 18.334 1.00 91.88 296 GLN A O 1
ATOM 2410 N N . LEU A 1 297 ? -5.345 14.673 16.174 1.00 88.69 297 LEU A N 1
ATOM 2411 C CA . LEU A 1 297 ? -4.979 16.087 16.315 1.00 88.69 297 LEU A CA 1
ATOM 2412 C C . LEU A 1 297 ? -5.934 16.829 17.260 1.00 88.69 297 LEU A C 1
ATOM 2414 O O . LEU A 1 297 ? -5.507 17.590 18.129 1.00 88.69 297 LEU A O 1
ATOM 2418 N N . ARG A 1 298 ? -7.244 16.579 17.130 1.00 89.19 298 ARG A N 1
ATOM 2419 C CA . ARG A 1 298 ? -8.261 17.174 18.009 1.00 89.19 298 ARG A CA 1
ATOM 2420 C C . ARG A 1 298 ? -8.099 16.720 19.463 1.00 89.19 298 ARG A C 1
ATOM 2422 O O . ARG A 1 298 ? -8.280 17.524 20.378 1.00 89.19 298 ARG A O 1
ATOM 2429 N N . TYR A 1 299 ? -7.744 15.455 19.680 1.00 86.88 299 TYR A N 1
ATOM 2430 C CA . TYR A 1 299 ? -7.456 14.897 20.998 1.00 86.88 299 TYR A CA 1
ATOM 2431 C C . TYR A 1 299 ? -6.284 15.631 21.649 1.00 86.88 299 TYR A C 1
ATOM 2433 O O . TYR A 1 299 ? -6.412 16.114 22.771 1.00 86.88 299 TYR A O 1
ATOM 2441 N N . GLU A 1 300 ? -5.166 15.774 20.934 1.00 83.44 300 GLU A N 1
ATOM 2442 C CA . GLU A 1 300 ? -3.965 16.456 21.433 1.00 83.44 300 GLU A CA 1
ATOM 2443 C C . GLU A 1 300 ? -4.232 17.914 21.827 1.00 83.44 300 GLU A C 1
ATOM 2445 O O . GLU A 1 300 ? -3.725 18.380 22.850 1.00 83.44 300 GLU A O 1
ATOM 2450 N N . PHE A 1 301 ? -5.077 18.613 21.064 1.00 79.31 301 PHE A N 1
ATOM 2451 C CA . PHE A 1 301 ? -5.458 19.992 21.359 1.00 79.31 301 PHE A CA 1
ATOM 2452 C C . PHE A 1 301 ? -6.328 20.116 22.623 1.00 79.31 301 PHE A C 1
ATOM 2454 O O . PHE A 1 301 ? -6.083 20.990 23.459 1.00 79.31 301 PHE A O 1
ATOM 2461 N N . ASN A 1 302 ? -7.325 19.236 22.779 1.00 79.25 302 ASN A N 1
ATOM 2462 C CA . ASN A 1 302 ? -8.315 19.317 23.859 1.00 79.25 302 ASN A CA 1
ATOM 2463 C C . ASN A 1 302 ? -7.822 18.727 25.191 1.00 79.25 302 ASN A C 1
ATOM 2465 O O . ASN A 1 302 ? -8.236 19.173 26.256 1.00 79.25 302 ASN A O 1
ATOM 2469 N N . GLN A 1 303 ? -6.929 17.738 25.156 1.00 70.00 303 GLN A N 1
ATOM 2470 C CA . GLN A 1 303 ? -6.567 16.918 26.318 1.00 70.00 303 GLN A CA 1
ATOM 2471 C C . GLN A 1 303 ? -5.178 17.265 26.888 1.00 70.00 303 GLN A C 1
ATOM 2473 O O . GLN A 1 303 ? -4.353 16.376 27.146 1.00 70.00 303 GLN A O 1
ATOM 2478 N N . LYS A 1 304 ? -4.898 18.561 27.114 1.00 58.97 304 LYS A N 1
ATOM 2479 C CA . LYS A 1 304 ? -3.580 19.051 27.584 1.00 58.97 304 LYS A CA 1
ATOM 2480 C C . LYS A 1 304 ? -3.087 18.351 28.864 1.00 58.97 304 LYS A C 1
ATOM 2482 O O . LYS A 1 304 ? -1.888 18.089 28.973 1.00 58.97 304 LYS A O 1
ATOM 2487 N N . SER A 1 305 ? -3.990 17.936 29.757 1.00 54.62 305 SER A N 1
ATOM 2488 C CA . SER A 1 305 ? -3.702 17.286 31.049 1.00 54.62 305 SER A CA 1
ATOM 2489 C C . SER A 1 305 ? -3.803 15.749 31.069 1.00 54.62 305 SER A C 1
ATOM 2491 O O . SER A 1 305 ? -3.649 15.151 32.132 1.00 54.62 305 SER A O 1
ATOM 2493 N N . THR A 1 306 ? -4.039 15.070 29.938 1.00 60.81 306 THR A N 1
ATOM 2494 C CA . THR A 1 306 ? -4.149 13.595 29.948 1.00 60.81 306 THR A CA 1
ATOM 2495 C C . THR A 1 306 ? -2.825 12.893 30.248 1.00 60.81 306 THR A C 1
ATOM 2497 O O . THR A 1 306 ? -1.751 13.350 29.845 1.00 60.81 306 THR A O 1
ATOM 2500 N N . GLY A 1 307 ? -2.918 11.752 30.944 1.00 65.88 307 GLY A N 1
ATOM 2501 C CA . GLY A 1 307 ? -1.774 10.912 31.295 1.00 65.88 307 GLY A CA 1
ATOM 2502 C C . GLY A 1 307 ? -0.946 10.498 30.073 1.00 65.88 307 GLY A C 1
ATOM 2503 O O . GLY A 1 307 ? -1.474 10.279 28.978 1.00 65.88 307 GLY A O 1
ATOM 2504 N N . THR A 1 308 ? 0.368 10.374 30.267 1.00 72.69 308 THR A N 1
ATOM 2505 C CA . THR A 1 308 ? 1.359 10.084 29.214 1.00 72.69 308 THR A CA 1
ATOM 2506 C C . THR A 1 308 ? 1.042 8.816 28.414 1.00 72.69 308 THR A C 1
ATOM 2508 O O . THR A 1 308 ? 1.296 8.781 27.210 1.00 72.69 308 THR A O 1
ATOM 2511 N N . SER A 1 309 ? 0.429 7.809 29.039 1.00 76.94 309 SER A N 1
ATOM 2512 C CA . SER A 1 309 ? 0.021 6.552 28.399 1.00 76.94 309 SER A CA 1
ATOM 2513 C C . SER A 1 309 ? -1.050 6.731 27.321 1.00 76.94 309 SER A C 1
ATOM 2515 O O . SER A 1 309 ? -0.854 6.279 26.195 1.00 76.94 309 SER A O 1
ATOM 2517 N N . LYS A 1 310 ? -2.144 7.453 27.611 1.00 78.75 310 LYS A N 1
ATOM 2518 C CA . LYS A 1 310 ? -3.229 7.679 26.636 1.00 78.75 310 LYS A CA 1
ATOM 2519 C C . LYS A 1 310 ? -2.768 8.538 25.458 1.00 78.75 310 LYS A C 1
ATOM 2521 O O . LYS A 1 310 ? -3.157 8.280 24.324 1.00 78.75 310 LYS A O 1
ATOM 2526 N N . LYS A 1 311 ? -1.870 9.501 25.703 1.00 80.50 311 LYS A N 1
ATOM 2527 C CA . LYS A 1 311 ? -1.226 10.287 24.635 1.00 80.50 311 LYS A CA 1
ATOM 2528 C C . LYS A 1 311 ? -0.379 9.406 23.709 1.00 80.50 311 LYS A C 1
ATOM 2530 O O . LYS A 1 311 ? -0.516 9.496 22.494 1.00 80.50 311 LYS A O 1
ATOM 2535 N N . LYS A 1 312 ? 0.453 8.514 24.265 1.00 81.50 312 LYS A N 1
ATOM 2536 C CA . LYS A 1 312 ? 1.246 7.555 23.470 1.00 81.50 312 LYS A CA 1
ATOM 2537 C C . LYS A 1 312 ? 0.362 6.572 22.703 1.00 81.50 312 LYS A C 1
ATOM 2539 O O . LYS A 1 312 ? 0.641 6.295 21.542 1.00 81.50 312 LYS A O 1
ATOM 2544 N N . PHE A 1 313 ? -0.702 6.078 23.337 1.00 83.81 313 PHE A N 1
ATOM 2545 C CA . PHE A 1 313 ? -1.676 5.206 22.690 1.00 83.81 313 PHE A CA 1
ATOM 2546 C C . PHE A 1 313 ? -2.295 5.904 21.476 1.00 83.81 313 PHE A C 1
ATOM 2548 O O . PHE A 1 313 ? -2.148 5.395 20.371 1.00 83.81 313 PHE A O 1
ATOM 2555 N N . ASN A 1 314 ? -2.855 7.108 21.661 1.00 84.50 314 ASN A N 1
ATOM 2556 C CA . ASN A 1 314 ? -3.415 7.940 20.590 1.00 84.50 314 ASN A CA 1
ATOM 2557 C C . ASN A 1 314 ? -2.449 8.118 19.410 1.00 84.50 314 ASN A C 1
ATOM 2559 O O . ASN A 1 314 ? -2.891 8.113 18.272 1.00 84.50 314 ASN A O 1
ATOM 2563 N N . LEU A 1 315 ? -1.142 8.240 19.658 1.00 82.88 315 LEU A N 1
ATOM 2564 C CA . LEU A 1 315 ? -0.150 8.487 18.611 1.00 82.88 315 LEU A CA 1
ATOM 2565 C C . LEU A 1 315 ? 0.168 7.249 17.747 1.00 82.88 315 LEU A C 1
ATOM 2567 O O . LEU A 1 315 ? 0.352 7.374 16.537 1.00 82.88 315 LEU A O 1
ATOM 2571 N N . TYR A 1 316 ? 0.248 6.054 18.343 1.00 82.81 316 TYR A N 1
ATOM 2572 C CA . TYR A 1 316 ? 0.799 4.859 17.675 1.00 82.81 316 TYR A CA 1
ATOM 2573 C C . TYR A 1 316 ? -0.244 3.846 17.188 1.00 82.81 316 TYR A C 1
ATOM 2575 O O . TYR A 1 316 ? 0.102 2.850 16.558 1.00 82.81 316 TYR A O 1
ATOM 2583 N N . ASN A 1 317 ? -1.525 4.076 17.454 1.00 81.62 317 ASN A N 1
ATOM 2584 C CA . ASN A 1 317 ? -2.563 3.052 17.329 1.00 81.62 317 ASN A CA 1
ATOM 2585 C C . ASN A 1 317 ? -3.352 3.071 16.005 1.00 81.62 317 ASN A C 1
ATOM 2587 O O . ASN A 1 317 ? -4.327 2.337 15.887 1.00 81.62 317 ASN A O 1
ATOM 2591 N N . LYS A 1 318 ? -2.981 3.872 14.997 1.00 91.25 318 LYS A N 1
ATOM 2592 C CA . LYS A 1 318 ? -3.852 4.089 13.823 1.00 91.25 318 LYS A CA 1
ATOM 2593 C C . LYS A 1 318 ? -4.255 2.791 13.102 1.00 91.25 318 LYS A C 1
ATOM 2595 O O . LYS A 1 318 ? -5.439 2.561 12.879 1.00 91.25 318 LYS A O 1
ATOM 2600 N N . TYR A 1 319 ? -3.296 1.920 12.780 1.00 93.69 319 TYR A N 1
ATOM 2601 C CA . TYR A 1 319 ? -3.590 0.631 12.130 1.00 93.69 319 TYR A CA 1
ATOM 2602 C C . TYR A 1 319 ? -4.275 -0.368 13.069 1.00 93.69 319 TYR A C 1
ATOM 2604 O O . TYR A 1 319 ? -5.069 -1.183 12.610 1.00 93.69 319 TYR A O 1
ATOM 2612 N N . LEU A 1 320 ? -4.027 -0.264 14.378 1.00 93.38 320 LEU A N 1
ATOM 2613 C CA . LEU A 1 320 ? -4.748 -1.019 15.402 1.00 93.38 320 LEU A CA 1
ATOM 2614 C C . LEU A 1 320 ? -6.234 -0.625 15.408 1.00 93.38 320 LEU A C 1
ATOM 2616 O O . LEU A 1 320 ? -7.087 -1.503 15.390 1.00 93.38 320 LEU A O 1
ATOM 2620 N N . PHE A 1 321 ? -6.559 0.671 15.364 1.00 93.94 321 PHE A N 1
ATOM 2621 C CA . PHE A 1 321 ? -7.945 1.150 15.294 1.00 93.94 321 PHE A CA 1
ATOM 2622 C C . PHE A 1 321 ? -8.643 0.668 14.030 1.00 93.94 321 PHE A C 1
ATOM 2624 O O . PHE A 1 321 ? -9.738 0.123 14.115 1.00 93.94 321 PHE A O 1
ATOM 2631 N N . ILE A 1 322 ? -7.999 0.831 12.871 1.00 96.56 322 ILE A N 1
ATOM 2632 C CA . ILE A 1 322 ? -8.549 0.369 11.590 1.00 96.56 322 ILE A CA 1
ATOM 2633 C C . ILE A 1 322 ? -8.838 -1.136 11.654 1.00 96.56 322 ILE A C 1
ATOM 2635 O O . ILE A 1 322 ? -9.933 -1.559 11.292 1.00 96.56 322 ILE A O 1
ATOM 2639 N N . TYR A 1 323 ? -7.895 -1.924 12.177 1.00 95.88 323 TYR A N 1
ATOM 2640 C CA . TYR A 1 323 ? -8.057 -3.361 12.374 1.00 95.88 323 TYR A CA 1
ATOM 2641 C C . TYR A 1 323 ? -9.250 -3.704 13.266 1.00 95.88 323 TYR A C 1
ATOM 2643 O O . TYR A 1 323 ? -10.121 -4.467 12.857 1.00 95.88 323 TYR A O 1
ATOM 2651 N N . ILE A 1 324 ? -9.304 -3.139 14.473 1.00 94.94 324 ILE A N 1
ATOM 2652 C CA . ILE A 1 324 ? -10.360 -3.450 15.440 1.00 94.94 324 ILE A CA 1
ATOM 2653 C C . ILE A 1 324 ? -11.723 -3.037 14.884 1.00 94.94 324 ILE A C 1
ATOM 2655 O O . ILE A 1 324 ? -12.637 -3.851 14.884 1.00 94.94 324 ILE A O 1
ATOM 2659 N N . ILE A 1 325 ? -11.854 -1.821 14.347 1.00 95.88 325 ILE A N 1
ATOM 2660 C CA . ILE A 1 325 ? -13.127 -1.309 13.823 1.00 95.88 325 ILE A CA 1
ATOM 2661 C C . ILE A 1 325 ? -13.636 -2.180 12.672 1.00 95.88 325 ILE A C 1
ATOM 2663 O O . ILE A 1 325 ? -14.795 -2.589 12.682 1.00 95.88 325 ILE A O 1
ATOM 2667 N N . ILE A 1 326 ? -12.789 -2.486 11.684 1.00 95.81 326 ILE A N 1
ATOM 2668 C CA . ILE A 1 326 ? -13.221 -3.257 10.512 1.00 95.81 326 ILE A CA 1
ATOM 2669 C C . ILE A 1 326 ? -13.625 -4.672 10.913 1.00 95.81 326 ILE A C 1
ATOM 2671 O O . ILE A 1 326 ? -14.684 -5.133 10.495 1.00 95.81 326 ILE A O 1
ATOM 2675 N N . ASN A 1 327 ? -12.837 -5.339 11.757 1.00 93.75 327 ASN A N 1
ATOM 2676 C CA . ASN A 1 327 ? -13.169 -6.693 12.194 1.00 93.75 327 ASN A CA 1
ATOM 2677 C C . ASN A 1 327 ? -14.419 -6.719 13.082 1.00 93.75 327 ASN A C 1
ATOM 2679 O O . ASN A 1 327 ? -15.301 -7.546 12.860 1.00 93.75 327 ASN A O 1
ATOM 2683 N N . SER A 1 328 ? -14.568 -5.743 13.984 1.00 93.38 328 SER A N 1
ATOM 2684 C CA . SER A 1 328 ? -15.791 -5.561 14.769 1.00 93.38 328 SER A CA 1
ATOM 2685 C C . SER A 1 328 ? -17.025 -5.361 13.898 1.00 93.38 328 SER A C 1
ATOM 2687 O O . SER A 1 328 ? -18.106 -5.787 14.289 1.00 93.38 328 SER A O 1
ATOM 2689 N N . LEU A 1 329 ? -16.912 -4.729 12.729 1.00 93.44 329 LEU A N 1
ATOM 2690 C CA . LEU A 1 329 ? -18.038 -4.514 11.816 1.00 93.44 329 LEU A CA 1
ATOM 2691 C C . LEU A 1 329 ? -18.290 -5.692 10.864 1.00 93.44 329 LEU A C 1
ATOM 2693 O O . LEU A 1 329 ? -19.438 -5.897 10.468 1.00 93.44 329 LEU A O 1
ATOM 2697 N N . LEU A 1 330 ? -17.252 -6.459 10.514 1.00 90.44 330 LEU A N 1
ATOM 2698 C CA . LEU A 1 330 ? -17.334 -7.591 9.586 1.00 90.44 330 LEU A CA 1
ATOM 2699 C C . LEU A 1 330 ? -18.195 -8.740 10.130 1.00 90.44 330 LEU A C 1
ATOM 2701 O O . LEU A 1 330 ? -18.879 -9.404 9.359 1.00 90.44 330 LEU A O 1
ATOM 2705 N N . ASN A 1 331 ? -18.194 -8.952 11.450 1.00 71.44 331 ASN A N 1
ATOM 2706 C CA . ASN A 1 331 ? -18.973 -10.003 12.119 1.00 71.44 331 ASN A CA 1
ATOM 2707 C C . ASN A 1 331 ? -18.782 -11.415 11.545 1.00 71.44 331 ASN A C 1
ATOM 2709 O O . ASN A 1 331 ? -19.738 -12.191 11.498 1.00 71.44 331 ASN A O 1
ATOM 2713 N N . SER A 1 332 ? -17.582 -11.745 11.071 1.00 64.56 332 SER A N 1
ATOM 2714 C CA . SER A 1 332 ? -17.320 -13.064 10.506 1.00 64.56 332 SER A CA 1
ATOM 2715 C C . SER A 1 332 ? -16.449 -13.888 11.442 1.00 64.56 332 SER A C 1
ATOM 2717 O O . SER A 1 332 ? -15.315 -13.515 11.724 1.00 64.56 332 SER A O 1
ATOM 2719 N N . ASN A 1 333 ? -16.963 -15.044 11.868 1.00 57.12 333 ASN A N 1
ATOM 2720 C CA . ASN A 1 333 ? -16.193 -16.072 12.579 1.00 57.12 333 ASN A CA 1
ATOM 2721 C C . ASN A 1 333 ? -15.327 -16.920 11.625 1.00 57.12 333 ASN A C 1
ATOM 2723 O O . ASN A 1 333 ? -14.731 -17.913 12.045 1.00 57.12 333 ASN A O 1
ATOM 2727 N N . SER A 1 334 ? -15.288 -16.588 10.330 1.00 58.38 334 SER A N 1
ATOM 2728 C CA . SER A 1 334 ? -14.504 -17.334 9.352 1.00 58.38 334 SER A CA 1
ATOM 2729 C C . SER A 1 334 ? -13.005 -17.079 9.523 1.00 58.38 334 SER A C 1
ATOM 2731 O O . SER A 1 334 ? -12.550 -15.946 9.648 1.00 58.38 334 SER A O 1
ATOM 2733 N N . LEU A 1 335 ? -12.217 -18.154 9.415 1.00 60.22 335 LEU A N 1
ATOM 2734 C CA . LEU A 1 335 ? -10.748 -18.104 9.327 1.00 60.22 335 LEU A CA 1
ATOM 2735 C C . LEU A 1 335 ? -10.244 -17.291 8.117 1.00 60.22 335 LEU A C 1
ATOM 2737 O O . LEU A 1 335 ? -9.072 -16.940 8.061 1.00 60.22 335 LEU A O 1
ATOM 2741 N N . LYS A 1 336 ? -11.116 -17.013 7.139 1.00 71.75 336 LYS A N 1
ATOM 2742 C CA . LYS A 1 336 ? -10.830 -16.217 5.941 1.00 71.75 336 LYS A CA 1
ATOM 2743 C C . LYS A 1 336 ? -11.817 -15.070 5.830 1.00 71.75 336 LYS A C 1
ATOM 2745 O O . LYS A 1 336 ? -13.019 -15.316 5.752 1.00 71.75 336 LYS A O 1
ATOM 2750 N N . LYS A 1 337 ? -11.326 -13.835 5.759 1.00 85.06 337 LYS A N 1
ATOM 2751 C CA . LYS A 1 337 ? -12.189 -12.654 5.642 1.00 85.06 337 LYS A CA 1
ATOM 2752 C C . LYS A 1 337 ? -12.898 -12.611 4.291 1.00 85.06 337 LYS A C 1
ATOM 2754 O O . LYS A 1 337 ? -12.259 -12.773 3.243 1.00 85.06 337 LYS A O 1
ATOM 2759 N N . ASP A 1 338 ? -14.204 -12.378 4.363 1.00 90.38 338 ASP A N 1
ATOM 2760 C CA . ASP A 1 338 ? -15.115 -12.234 3.234 1.00 90.38 338 ASP A CA 1
ATOM 2761 C C . ASP A 1 338 ? -15.969 -10.980 3.437 1.00 90.38 338 ASP A C 1
ATOM 2763 O O . ASP A 1 338 ? -16.760 -10.888 4.376 1.00 90.38 338 ASP A O 1
ATOM 2767 N N . PHE A 1 339 ? -15.782 -10.011 2.547 1.00 92.81 339 PHE A N 1
ATOM 2768 C CA . PHE A 1 339 ? -16.447 -8.716 2.575 1.00 92.81 339 PHE A CA 1
ATOM 2769 C C . PHE A 1 339 ? -17.668 -8.633 1.653 1.00 92.81 339 PHE A C 1
ATOM 2771 O O . PHE A 1 339 ? -18.201 -7.543 1.473 1.00 92.81 339 PHE A O 1
ATOM 2778 N N . THR A 1 340 ? -18.176 -9.746 1.116 1.00 90.94 340 THR A N 1
ATOM 2779 C CA . THR A 1 340 ? -19.331 -9.738 0.197 1.00 90.94 340 THR A CA 1
ATOM 2780 C C . THR A 1 340 ? -20.530 -8.989 0.796 1.00 90.94 340 THR A C 1
ATOM 2782 O O . THR A 1 340 ? -21.122 -8.106 0.164 1.00 90.94 340 THR A O 1
ATOM 2785 N N . ASN A 1 341 ? -20.807 -9.241 2.080 1.00 90.50 341 ASN A N 1
ATOM 2786 C CA . ASN A 1 341 ? -21.885 -8.606 2.848 1.00 90.50 341 ASN A CA 1
ATOM 2787 C C . ASN A 1 341 ? -21.503 -7.247 3.466 1.00 90.50 341 ASN A C 1
ATOM 2789 O O . ASN A 1 341 ? -22.276 -6.672 4.237 1.00 90.50 341 ASN A O 1
ATOM 2793 N N . TRP A 1 342 ? -20.312 -6.725 3.162 1.00 93.12 342 TRP A N 1
ATOM 2794 C CA . TRP A 1 342 ? -19.868 -5.428 3.652 1.00 93.12 342 TRP A CA 1
ATOM 2795 C C . TRP A 1 342 ? -20.763 -4.324 3.096 1.00 93.12 342 TRP A C 1
ATOM 2797 O O . TRP A 1 342 ? -20.910 -4.176 1.883 1.00 93.12 342 TRP A O 1
ATOM 2807 N N . LYS A 1 343 ? -21.360 -3.547 4.002 1.00 92.31 343 LYS A N 1
ATOM 2808 C CA . LYS A 1 343 ? -22.344 -2.514 3.655 1.00 92.31 343 LYS A CA 1
ATOM 2809 C C . LYS A 1 343 ? -21.919 -1.085 3.989 1.00 92.31 343 LYS A C 1
ATOM 2811 O O . LYS A 1 343 ? -22.652 -0.160 3.668 1.00 92.31 343 LYS A O 1
ATOM 2816 N N . TYR A 1 344 ? -20.787 -0.918 4.672 1.00 93.94 344 TYR A N 1
ATOM 2817 C CA . TYR A 1 344 ? -20.366 0.372 5.214 1.00 93.94 344 TYR A CA 1
ATOM 2818 C C . TYR A 1 344 ? -19.500 1.141 4.217 1.00 93.94 344 TYR A C 1
ATOM 2820 O O . TYR A 1 344 ? -18.530 0.618 3.670 1.00 93.94 344 TYR A O 1
ATOM 2828 N N . THR A 1 345 ? -19.835 2.403 4.014 1.00 93.81 345 THR A N 1
ATOM 2829 C CA . THR A 1 345 ? -19.247 3.314 3.031 1.00 93.81 345 THR A CA 1
ATOM 2830 C C . THR A 1 345 ? -18.373 4.360 3.715 1.00 93.81 345 THR A C 1
ATOM 2832 O O . THR A 1 345 ? -18.421 4.545 4.932 1.00 93.81 345 THR A O 1
ATOM 2835 N N . SER A 1 346 ? -17.594 5.124 2.949 1.00 92.06 346 SER A N 1
ATOM 2836 C CA . SER A 1 346 ? -16.836 6.247 3.517 1.00 92.06 346 SER A CA 1
ATOM 2837 C C . SER A 1 346 ? -17.722 7.280 4.229 1.00 92.06 346 SER A C 1
ATOM 2839 O O . SER A 1 346 ? -17.263 7.923 5.169 1.00 92.06 346 SER A O 1
ATOM 2841 N N . SER A 1 347 ? -18.984 7.436 3.825 1.00 90.69 347 SER A N 1
ATOM 2842 C CA . SER A 1 347 ? -19.923 8.370 4.459 1.00 90.69 347 SER A CA 1
ATOM 2843 C C . SER A 1 347 ? -20.285 7.947 5.888 1.00 90.69 347 SER A C 1
ATOM 2845 O O . SER A 1 347 ? -20.437 8.797 6.765 1.00 90.69 347 SER A O 1
ATOM 2847 N N . ASP A 1 348 ? -20.347 6.639 6.154 1.00 93.50 348 ASP A N 1
ATOM 2848 C CA . ASP A 1 348 ? -20.665 6.107 7.484 1.00 93.50 348 ASP A CA 1
ATOM 2849 C C . ASP A 1 348 ? -19.558 6.407 8.508 1.00 93.50 348 ASP A C 1
ATOM 2851 O O . ASP A 1 348 ? -19.832 6.581 9.695 1.00 93.50 348 ASP A O 1
ATOM 2855 N N . VAL A 1 349 ? -18.301 6.526 8.059 1.00 94.56 349 VAL A N 1
ATOM 2856 C CA . VAL A 1 349 ? -17.138 6.741 8.937 1.00 94.56 349 VAL A CA 1
ATOM 2857 C C . VAL A 1 349 ? -17.254 8.021 9.759 1.00 94.56 349 VAL A C 1
ATOM 2859 O O . VAL A 1 349 ? -16.874 8.030 10.929 1.00 94.56 349 VAL A O 1
ATOM 2862 N N . GLU A 1 350 ? -17.747 9.112 9.174 1.00 87.00 350 GLU A N 1
ATOM 2863 C CA . GLU A 1 350 ? -17.819 10.400 9.876 1.00 87.00 350 GLU A CA 1
ATOM 2864 C C . GLU A 1 350 ? -18.856 10.381 11.004 1.00 87.00 350 GLU A C 1
ATOM 2866 O O . GLU A 1 350 ? -18.621 10.982 12.053 1.00 87.00 350 GLU A O 1
ATOM 2871 N N . GLN A 1 351 ? -19.952 9.639 10.812 1.00 89.25 351 GLN A N 1
ATOM 2872 C CA . GLN A 1 351 ? -20.984 9.430 11.829 1.00 89.25 351 GLN A CA 1
ATOM 2873 C C . GLN A 1 351 ? -20.486 8.470 12.915 1.00 89.25 351 GLN A C 1
ATOM 2875 O O . GLN A 1 351 ? -20.532 8.787 14.100 1.00 89.25 351 GLN A O 1
ATOM 2880 N N . MET A 1 352 ? -19.932 7.324 12.510 1.00 93.38 352 MET A N 1
ATOM 2881 C CA . MET A 1 352 ? -19.438 6.302 13.434 1.00 93.38 352 MET A CA 1
ATOM 2882 C C . MET A 1 352 ? -18.263 6.792 14.288 1.00 93.38 352 MET A C 1
ATOM 2884 O O . MET A 1 352 ? -18.191 6.491 15.478 1.00 93.38 352 MET A O 1
ATOM 2888 N N . LEU A 1 353 ? -17.330 7.540 13.691 1.00 92.94 353 LEU A N 1
ATOM 2889 C CA . LEU A 1 353 ? -16.092 7.990 14.327 1.00 92.94 353 LEU A CA 1
ATOM 2890 C C . LEU A 1 353 ? -16.074 9.513 14.510 1.00 92.94 353 LEU A C 1
ATOM 2892 O O . LEU A 1 353 ? -15.143 10.220 14.098 1.00 92.94 353 LEU A O 1
ATOM 2896 N N . ASN A 1 354 ? -17.126 10.025 15.146 1.00 91.31 354 ASN A N 1
ATOM 2897 C CA . ASN A 1 354 ? -17.136 11.374 15.694 1.00 91.31 354 ASN A CA 1
ATOM 2898 C C . ASN A 1 354 ? -16.173 11.480 16.901 1.00 91.31 354 ASN A C 1
ATOM 2900 O O . ASN A 1 354 ? -15.626 10.487 17.383 1.00 91.31 354 ASN A O 1
ATOM 2904 N N . PHE A 1 355 ? -15.941 12.696 17.405 1.00 90.81 355 PHE A N 1
ATOM 2905 C CA . PHE A 1 355 ? -14.973 12.901 18.489 1.00 90.81 355 PHE A CA 1
ATOM 2906 C C . PHE A 1 355 ? -15.369 12.198 19.797 1.00 90.81 355 PHE A C 1
ATOM 2908 O O . PHE A 1 355 ? -14.494 11.659 20.462 1.00 90.81 355 PHE A O 1
ATOM 2915 N N . SER A 1 356 ? -16.658 12.162 20.148 1.00 91.12 356 SER A N 1
ATOM 2916 C CA . SER A 1 356 ? -17.149 11.481 21.356 1.00 91.12 356 SER A CA 1
ATOM 2917 C C . SER A 1 356 ? -16.871 9.979 21.288 1.00 91.12 356 SER A C 1
ATOM 2919 O O . SER A 1 356 ? -16.220 9.425 22.176 1.00 91.12 356 SER A O 1
ATOM 2921 N N . ASN A 1 357 ? -17.252 9.343 20.177 1.00 92.25 357 ASN A N 1
ATOM 2922 C CA . ASN A 1 357 ? -16.986 7.924 19.945 1.00 92.25 357 ASN A CA 1
ATOM 2923 C C . ASN A 1 357 ? -15.487 7.635 19.904 1.00 92.25 357 ASN A C 1
ATOM 2925 O O . ASN A 1 357 ? -15.035 6.635 20.449 1.00 92.25 357 ASN A O 1
ATOM 2929 N N . TYR A 1 358 ? -14.691 8.533 19.325 1.00 93.06 358 TYR A N 1
ATOM 2930 C CA . TYR A 1 358 ? -13.240 8.394 19.318 1.00 93.06 358 TYR A CA 1
ATOM 2931 C C . TYR A 1 358 ? -12.635 8.376 20.733 1.00 93.06 358 TYR A C 1
ATOM 2933 O O . TYR A 1 358 ? -11.775 7.539 21.009 1.00 93.06 358 TYR A O 1
ATOM 2941 N N . ILE A 1 359 ? -13.099 9.242 21.648 1.00 90.75 359 ILE A N 1
ATOM 2942 C CA . ILE A 1 359 ? -12.675 9.211 23.060 1.00 90.75 359 ILE A CA 1
ATOM 2943 C C . ILE A 1 359 ? -13.082 7.895 23.721 1.00 90.75 359 ILE A C 1
ATOM 2945 O O . ILE A 1 359 ? -12.238 7.247 24.338 1.00 90.75 359 ILE A O 1
ATOM 2949 N N . ALA A 1 360 ? -14.338 7.479 23.549 1.00 92.19 360 ALA A N 1
ATOM 2950 C CA . ALA A 1 360 ? -14.838 6.235 24.126 1.00 92.19 360 ALA A CA 1
ATOM 2951 C C . ALA A 1 360 ? -14.029 5.017 23.645 1.00 92.19 360 ALA A C 1
ATOM 2953 O O . ALA A 1 360 ? -13.656 4.165 24.447 1.00 92.19 360 ALA A O 1
ATOM 2954 N N . LEU A 1 361 ? -13.678 4.972 22.356 1.00 93.19 361 LEU A N 1
ATOM 2955 C CA . LEU A 1 361 ? -12.826 3.924 21.792 1.00 93.19 361 LEU A CA 1
ATOM 2956 C C . LEU A 1 361 ? -11.398 3.966 22.342 1.00 93.19 361 LEU A C 1
ATOM 2958 O O . LEU A 1 361 ? -10.818 2.915 22.600 1.00 93.19 361 LEU A O 1
ATOM 2962 N N . ILE A 1 362 ? -10.808 5.151 22.534 1.00 92.06 362 ILE A N 1
ATOM 2963 C CA . ILE A 1 362 ? -9.500 5.258 23.196 1.00 92.06 362 ILE A CA 1
ATOM 2964 C C . ILE A 1 362 ? -9.570 4.672 24.599 1.00 92.06 362 ILE A C 1
ATOM 2966 O O . ILE A 1 362 ? -8.692 3.893 24.965 1.00 92.06 362 ILE A O 1
ATOM 2970 N N . ASP A 1 363 ? -10.579 5.041 25.380 1.00 90.62 363 ASP A N 1
ATOM 2971 C CA . ASP A 1 363 ? -10.698 4.602 26.765 1.00 90.62 363 ASP A CA 1
ATOM 2972 C C . ASP A 1 363 ? -10.888 3.086 26.857 1.00 90.62 363 ASP A C 1
ATOM 2974 O O . ASP A 1 363 ? -10.135 2.429 27.576 1.00 90.62 363 ASP A O 1
ATOM 2978 N N . GLU A 1 364 ? -11.792 2.535 26.049 1.00 93.19 364 GLU A N 1
ATOM 2979 C CA . GLU A 1 364 ? -12.065 1.099 25.979 1.00 93.19 364 GLU A CA 1
ATOM 2980 C C . GLU A 1 364 ? -10.820 0.303 25.557 1.00 93.19 364 GLU A C 1
ATOM 2982 O O . GLU A 1 364 ? -10.343 -0.585 26.267 1.00 93.19 364 GLU A O 1
ATOM 2987 N N . ILE A 1 365 ? -10.233 0.656 24.410 1.00 93.62 365 ILE A N 1
ATOM 2988 C CA . ILE A 1 365 ? -9.146 -0.132 23.824 1.00 93.62 365 ILE A CA 1
ATOM 2989 C C . ILE A 1 365 ? -7.854 0.039 24.632 1.00 93.62 365 ILE A C 1
ATOM 2991 O O . ILE A 1 365 ? -7.101 -0.922 24.791 1.00 93.62 365 ILE A O 1
ATOM 2995 N N . SER A 1 366 ? -7.578 1.233 25.170 1.00 91.00 366 SER A N 1
ATOM 2996 C CA . SER A 1 366 ? -6.386 1.441 26.003 1.00 91.00 366 SER A CA 1
ATOM 2997 C C . SER A 1 366 ? -6.476 0.713 27.346 1.00 91.00 366 SER A C 1
ATOM 2999 O O . SER A 1 366 ? -5.454 0.209 27.815 1.00 91.00 366 SER A O 1
ATOM 3001 N N . GLY A 1 367 ? -7.674 0.603 27.933 1.00 90.06 367 GLY A N 1
ATOM 3002 C CA . GLY A 1 367 ? -7.906 -0.186 29.142 1.00 90.06 367 GLY A CA 1
ATOM 3003 C C . GLY A 1 367 ? -7.565 -1.660 28.925 1.00 90.06 367 GLY A C 1
ATOM 3004 O O . GLY A 1 367 ? -6.719 -2.215 29.631 1.00 90.06 367 GLY A O 1
ATOM 3005 N N . GLU A 1 368 ? -8.131 -2.272 27.883 1.00 91.56 368 GLU A N 1
ATOM 3006 C CA . GLU A 1 368 ? -7.851 -3.679 27.573 1.00 91.56 368 GLU A CA 1
ATOM 3007 C C . GLU A 1 368 ? -6.422 -3.924 27.084 1.00 91.56 368 GLU A C 1
ATOM 3009 O O . GLU A 1 368 ? -5.842 -4.971 27.381 1.00 91.56 368 GLU A O 1
ATOM 3014 N N . TRP A 1 369 ? -5.812 -2.956 26.395 1.00 90.12 369 TRP A N 1
ATOM 3015 C CA . TRP A 1 369 ? -4.393 -3.000 26.033 1.00 90.12 369 TRP A CA 1
ATOM 3016 C C . TRP A 1 369 ? -3.496 -3.110 27.263 1.00 90.12 369 TRP A C 1
ATOM 3018 O O . TRP A 1 369 ? -2.595 -3.950 27.304 1.00 90.12 369 TRP A O 1
ATOM 3028 N N . GLN A 1 370 ? -3.757 -2.287 28.281 1.00 88.81 370 GLN A N 1
ATOM 3029 C CA . GLN A 1 370 ? -2.999 -2.324 29.523 1.00 88.81 370 GLN A CA 1
ATOM 3030 C C . GLN A 1 370 ? -3.163 -3.676 30.227 1.00 88.81 370 GLN A C 1
ATOM 3032 O O . GLN A 1 370 ? -2.162 -4.331 30.520 1.00 88.81 370 GLN A O 1
ATOM 3037 N N . LEU A 1 371 ? -4.404 -4.135 30.414 1.00 86.62 371 LEU A N 1
ATOM 3038 C CA . LEU A 1 371 ? -4.697 -5.409 31.079 1.00 86.62 371 LEU A CA 1
ATOM 3039 C C . LEU A 1 371 ? -4.084 -6.607 30.342 1.00 86.62 371 LEU A C 1
ATOM 3041 O O . LEU A 1 371 ? -3.521 -7.509 30.962 1.00 86.62 371 LEU A O 1
ATOM 3045 N N . ALA A 1 372 ? -4.167 -6.631 29.009 1.00 83.56 372 ALA A N 1
ATOM 3046 C CA . ALA A 1 372 ? -3.623 -7.718 28.198 1.00 83.56 372 ALA A CA 1
ATOM 3047 C C . ALA A 1 372 ? -2.098 -7.855 28.325 1.00 83.56 372 ALA A C 1
ATOM 3049 O O . ALA A 1 372 ? -1.573 -8.961 28.189 1.00 83.56 372 ALA A O 1
ATOM 3050 N N . LEU A 1 373 ? -1.387 -6.754 28.578 1.00 81.31 373 LEU A N 1
ATOM 3051 C CA . LEU A 1 373 ? 0.072 -6.740 28.644 1.00 81.31 373 LEU A CA 1
ATOM 3052 C C . LEU A 1 373 ? 0.621 -6.869 30.060 1.00 81.31 373 LEU A C 1
ATOM 3054 O O . LEU A 1 373 ? 1.628 -7.555 30.241 1.00 81.31 373 LEU A O 1
ATOM 3058 N N . GLU A 1 374 ? -0.069 -6.319 31.059 1.00 83.56 374 GLU A N 1
ATOM 3059 C CA . GLU A 1 374 ? 0.245 -6.573 32.470 1.00 83.56 374 GLU A CA 1
ATOM 3060 C C . GLU A 1 374 ? 0.126 -8.075 32.789 1.00 83.56 374 GLU A C 1
ATOM 3062 O O . GLU A 1 374 ? 1.038 -8.652 33.379 1.00 83.56 374 GLU A O 1
ATOM 3067 N N . ASN A 1 375 ? -0.908 -8.752 32.273 1.00 78.19 375 ASN A N 1
ATOM 3068 C CA . ASN A 1 375 ? -1.087 -10.203 32.436 1.00 78.19 375 ASN A CA 1
ATOM 3069 C C . ASN A 1 375 ? 0.006 -11.052 31.762 1.00 78.19 375 ASN A C 1
ATOM 3071 O O . ASN A 1 375 ? 0.146 -12.233 32.070 1.00 78.19 375 ASN A O 1
ATOM 3075 N N . LYS A 1 376 ? 0.779 -10.470 30.838 1.00 78.50 376 LYS A N 1
ATOM 3076 C CA . LYS A 1 376 ? 1.919 -11.122 30.176 1.00 78.50 376 LYS A CA 1
ATOM 3077 C C . LYS A 1 376 ? 3.263 -10.791 30.830 1.00 78.50 376 LYS A C 1
ATOM 3079 O O . LYS A 1 376 ? 4.297 -11.166 30.283 1.00 78.50 376 LYS A O 1
ATOM 3084 N N . GLY A 1 377 ? 3.256 -10.083 31.962 1.00 77.44 377 GLY A N 1
ATOM 3085 C CA . GLY A 1 377 ? 4.468 -9.686 32.678 1.00 77.44 377 GLY A CA 1
ATOM 3086 C C . GLY A 1 377 ? 5.309 -8.644 31.937 1.00 77.44 377 GLY A C 1
ATOM 3087 O O . GLY A 1 377 ? 6.512 -8.574 32.157 1.00 77.44 377 GLY A O 1
ATOM 3088 N N . VAL A 1 378 ? 4.710 -7.863 31.029 1.00 77.06 378 VAL A N 1
ATOM 3089 C CA . VAL A 1 378 ? 5.414 -6.766 30.348 1.00 77.06 378 VAL A CA 1
ATOM 3090 C C . VAL A 1 378 ? 5.516 -5.574 31.299 1.00 77.06 378 VAL A C 1
ATOM 3092 O O . VAL A 1 378 ? 4.505 -5.138 31.851 1.00 77.06 378 VAL A O 1
ATOM 3095 N N . ASP A 1 379 ? 6.716 -5.013 31.453 1.00 74.81 379 ASP A N 1
ATOM 3096 C CA . ASP A 1 379 ? 6.942 -3.845 32.305 1.00 74.81 379 ASP A CA 1
ATOM 3097 C C . ASP A 1 379 ? 6.042 -2.666 31.916 1.00 74.81 379 ASP A C 1
ATOM 3099 O O . ASP A 1 379 ? 5.902 -2.319 30.740 1.00 74.81 379 ASP A O 1
ATOM 3103 N N . LYS A 1 380 ? 5.467 -1.980 32.916 1.00 67.94 380 LYS A N 1
ATOM 3104 C CA . LYS A 1 380 ? 4.499 -0.880 32.709 1.00 67.94 380 LYS A CA 1
ATOM 3105 C C . LYS A 1 380 ? 5.009 0.240 31.796 1.00 67.94 380 LYS A C 1
ATOM 3107 O O . LYS A 1 380 ? 4.215 0.895 31.120 1.00 67.94 380 LYS A O 1
ATOM 3112 N N . ILE A 1 381 ? 6.321 0.471 31.771 1.00 64.38 381 ILE A N 1
ATOM 3113 C CA . ILE A 1 381 ? 6.964 1.474 30.909 1.00 64.38 381 ILE A CA 1
ATOM 3114 C C . ILE A 1 381 ? 6.988 1.009 29.443 1.00 64.38 381 ILE A C 1
ATOM 3116 O O . ILE A 1 381 ? 6.818 1.830 28.535 1.00 64.38 381 ILE A O 1
ATOM 3120 N N . ASP A 1 382 ? 7.134 -0.294 29.209 1.00 72.75 382 ASP A N 1
ATOM 3121 C CA . ASP A 1 382 ? 7.277 -0.907 27.887 1.00 72.75 382 ASP A CA 1
ATOM 3122 C C . ASP A 1 382 ? 5.935 -1.121 27.176 1.00 72.75 382 ASP A C 1
ATOM 3124 O O . ASP A 1 382 ? 5.866 -1.060 25.945 1.00 72.75 382 ASP A O 1
ATOM 3128 N N . ILE A 1 383 ? 4.837 -1.272 27.927 1.00 80.69 383 ILE A N 1
ATOM 3129 C CA . ILE A 1 383 ? 3.464 -1.428 27.399 1.00 80.69 383 ILE A CA 1
ATOM 3130 C C . ILE A 1 383 ? 3.091 -0.320 26.403 1.00 80.69 383 ILE A C 1
ATOM 3132 O O . ILE A 1 383 ? 2.424 -0.571 25.398 1.00 80.69 383 ILE A O 1
ATOM 3136 N N . TRP A 1 384 ? 3.550 0.906 26.659 1.00 84.12 384 TRP A N 1
ATOM 3137 C CA . TRP A 1 384 ? 3.210 2.096 25.871 1.00 84.12 384 TRP A CA 1
ATOM 3138 C C . TRP A 1 384 ? 4.298 2.499 24.872 1.00 84.12 384 TRP A C 1
ATOM 3140 O O . TRP A 1 384 ? 4.242 3.591 24.300 1.00 84.12 384 TRP A O 1
ATOM 3150 N N . GLN A 1 385 ? 5.313 1.658 24.667 1.00 84.12 385 GLN A N 1
ATOM 3151 C CA . GLN A 1 385 ? 6.332 1.890 23.650 1.00 84.12 385 GLN A CA 1
ATOM 3152 C C . GLN A 1 385 ? 5.859 1.435 22.273 1.00 84.12 385 GLN A C 1
ATOM 3154 O O . GLN A 1 385 ? 5.135 0.452 22.133 1.00 84.12 385 GLN A O 1
ATOM 3159 N N . ILE A 1 386 ? 6.358 2.108 21.233 1.00 82.62 386 ILE A N 1
ATOM 3160 C CA . ILE A 1 386 ? 6.030 1.806 19.834 1.00 82.62 386 ILE A CA 1
ATOM 3161 C C . ILE A 1 386 ? 6.231 0.323 19.484 1.00 82.62 386 ILE A C 1
ATOM 3163 O O . ILE A 1 386 ? 5.461 -0.233 18.712 1.00 82.62 386 ILE A O 1
ATOM 3167 N N . ASN A 1 387 ? 7.229 -0.343 20.075 1.00 86.75 387 ASN A N 1
ATOM 3168 C CA . ASN A 1 387 ? 7.521 -1.751 19.807 1.00 86.75 387 ASN A CA 1
ATOM 3169 C C . ASN A 1 387 ? 6.423 -2.702 20.300 1.00 86.75 387 ASN A C 1
ATOM 3171 O O . ASN A 1 387 ? 6.217 -3.743 19.682 1.00 86.75 387 ASN A O 1
ATOM 3175 N N . SER A 1 388 ? 5.681 -2.339 21.347 1.00 85.94 388 SER A N 1
ATOM 3176 C CA . SER A 1 388 ? 4.541 -3.129 21.823 1.00 85.94 388 SER A CA 1
ATOM 3177 C C . SER A 1 388 ? 3.403 -3.115 20.802 1.00 85.94 388 SER A C 1
ATOM 3179 O O . SER A 1 388 ? 2.840 -4.164 20.503 1.00 85.94 388 SER A O 1
ATOM 3181 N N . PHE A 1 389 ? 3.159 -1.974 20.152 1.00 85.31 389 PHE A N 1
ATOM 3182 C CA . PHE A 1 389 ? 2.176 -1.844 19.069 1.00 85.31 389 PHE A CA 1
ATOM 3183 C C . PHE A 1 389 ? 2.580 -2.574 17.778 1.00 85.31 389 PHE A C 1
ATOM 3185 O O . PHE A 1 389 ? 1.740 -2.794 16.913 1.00 85.31 389 PHE A O 1
ATOM 3192 N N . LYS A 1 390 ? 3.852 -2.969 17.617 1.00 89.44 390 LYS A N 1
ATOM 3193 C CA . LYS A 1 390 ? 4.315 -3.747 16.449 1.00 89.44 390 LYS A CA 1
ATOM 3194 C C . LYS A 1 390 ? 3.994 -5.238 16.558 1.00 89.44 390 LYS A C 1
ATOM 3196 O O . LYS A 1 390 ? 4.166 -5.958 15.582 1.00 89.44 390 LYS A O 1
ATOM 3201 N N . LYS A 1 391 ? 3.578 -5.715 17.734 1.00 90.94 391 LYS A N 1
ATOM 3202 C CA . LYS A 1 391 ? 3.317 -7.133 17.987 1.00 90.94 391 LYS A CA 1
ATOM 3203 C C . LYS A 1 391 ? 1.869 -7.466 17.638 1.00 90.94 391 LYS A C 1
ATOM 3205 O O . LYS A 1 391 ? 0.970 -7.221 18.439 1.00 90.94 391 LYS A O 1
ATOM 3210 N N . ASP A 1 392 ? 1.655 -8.083 16.476 1.00 91.88 392 ASP A N 1
ATOM 3211 C CA . ASP A 1 392 ? 0.311 -8.420 15.978 1.00 91.88 392 ASP A CA 1
ATOM 3212 C C . ASP A 1 392 ? -0.501 -9.245 16.981 1.00 91.88 392 ASP A C 1
ATOM 3214 O O . ASP A 1 392 ? -1.689 -9.003 17.173 1.00 91.88 392 ASP A O 1
ATOM 3218 N N . GLN A 1 393 ? 0.152 -10.171 17.692 1.00 90.75 393 GLN A N 1
ATOM 3219 C CA . GLN A 1 393 ? -0.523 -10.994 18.692 1.00 90.75 393 GLN A CA 1
ATOM 3220 C C . GLN A 1 393 ? -1.171 -10.157 19.800 1.00 90.75 393 GLN A C 1
ATOM 3222 O O . GLN A 1 393 ? -2.264 -10.481 20.244 1.00 90.75 393 GLN A O 1
ATOM 3227 N N . TYR A 1 394 ? -0.528 -9.070 20.229 1.00 90.81 394 TYR A N 1
ATOM 3228 C CA . TYR A 1 394 ? -1.074 -8.205 21.275 1.00 90.81 394 TYR A CA 1
ATOM 3229 C C . TYR A 1 394 ? -2.328 -7.485 20.781 1.00 90.81 394 TYR A C 1
ATOM 3231 O O . TYR A 1 394 ? -3.320 -7.406 21.498 1.00 90.81 394 TYR A O 1
ATOM 3239 N N . ILE A 1 395 ? -2.309 -7.036 19.526 1.00 91.62 395 ILE A N 1
ATOM 3240 C CA . ILE A 1 395 ? -3.461 -6.399 18.886 1.00 91.62 395 ILE A CA 1
ATOM 3241 C C . ILE A 1 395 ? -4.626 -7.385 18.761 1.00 91.62 395 ILE A C 1
ATOM 3243 O O . ILE A 1 395 ? -5.755 -7.041 19.103 1.00 91.62 395 ILE A O 1
ATOM 3247 N N . ARG A 1 396 ? -4.356 -8.621 18.323 1.00 91.38 396 ARG A N 1
ATOM 3248 C CA . ARG A 1 396 ? -5.379 -9.670 18.200 1.00 91.38 396 ARG A CA 1
ATOM 3249 C C . ARG A 1 396 ? -6.001 -10.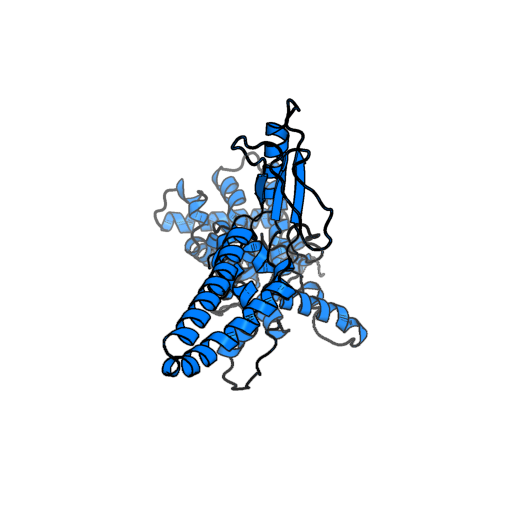042 19.543 1.00 91.38 396 ARG A C 1
ATOM 3251 O O . ARG A 1 396 ? -7.212 -10.229 19.614 1.00 91.38 396 ARG A O 1
ATOM 3258 N N . ASP A 1 397 ? -5.196 -10.125 20.598 1.00 90.75 397 ASP A N 1
ATOM 3259 C CA . ASP A 1 397 ? -5.691 -10.437 21.940 1.00 90.75 397 ASP A CA 1
ATOM 3260 C C . ASP A 1 397 ? -6.591 -9.319 22.482 1.00 90.75 397 ASP A C 1
ATOM 3262 O O . ASP A 1 397 ? -7.623 -9.606 23.082 1.00 90.75 397 ASP A O 1
ATOM 3266 N N . VAL A 1 398 ? -6.238 -8.054 22.233 1.00 92.38 398 VAL A N 1
ATOM 3267 C CA . VAL A 1 398 ? -7.070 -6.902 22.614 1.00 92.38 398 VAL A CA 1
ATOM 3268 C C . VAL A 1 398 ? -8.362 -6.868 21.807 1.00 92.38 398 VAL A C 1
ATOM 3270 O O . VAL A 1 398 ? -9.430 -6.739 22.399 1.00 92.38 398 VAL A O 1
ATOM 3273 N N . TYR A 1 399 ? -8.292 -7.058 20.485 1.00 92.75 399 TYR A N 1
ATOM 3274 C CA . TYR A 1 399 ? -9.469 -7.133 19.613 1.00 92.75 399 TYR A CA 1
ATOM 3275 C C . TYR A 1 399 ? -10.517 -8.117 20.144 1.00 92.75 399 TYR A C 1
ATOM 3277 O O . TYR A 1 399 ? -11.666 -7.726 20.325 1.00 92.75 399 TYR A O 1
ATOM 3285 N N . LYS A 1 400 ? -10.110 -9.349 20.481 1.00 91.50 400 LYS A N 1
ATOM 3286 C CA . LYS A 1 400 ? -11.019 -10.388 20.997 1.00 91.50 400 LYS A CA 1
ATOM 3287 C C . LYS A 1 400 ? -11.801 -9.963 22.240 1.00 91.50 400 LYS A C 1
ATOM 3289 O O . LYS A 1 400 ? -12.877 -10.494 22.488 1.00 91.50 400 LYS A O 1
ATOM 3294 N N . LYS A 1 401 ? -11.256 -9.046 23.039 1.00 92.50 401 LYS A N 1
ATOM 3295 C CA . LYS A 1 401 ? -11.907 -8.560 24.257 1.00 92.50 401 LYS A CA 1
ATOM 3296 C C . LYS A 1 401 ? -12.830 -7.374 24.007 1.00 92.50 401 LYS A C 1
ATOM 3298 O O . LYS A 1 401 ? -13.881 -7.289 24.630 1.00 92.50 401 LYS A O 1
ATOM 3303 N N . VAL A 1 402 ? -12.449 -6.479 23.097 1.00 94.12 402 VAL A N 1
ATOM 3304 C CA . VAL A 1 402 ? -13.180 -5.223 22.857 1.00 94.12 402 VAL A CA 1
ATOM 3305 C C . VAL A 1 402 ? -14.172 -5.307 21.700 1.00 94.12 402 VAL A C 1
ATOM 3307 O O . VAL A 1 402 ? -14.952 -4.379 21.512 1.00 94.12 402 VAL A O 1
ATOM 3310 N N . GLU A 1 403 ? -14.165 -6.388 20.914 1.00 92.62 403 GLU A N 1
ATOM 3311 C CA . GLU A 1 403 ? -14.904 -6.499 19.651 1.00 92.62 403 GLU A CA 1
ATOM 3312 C C . GLU A 1 403 ? -16.372 -6.061 19.756 1.00 92.62 403 GLU A C 1
ATOM 3314 O O . GLU A 1 403 ? -16.811 -5.184 19.002 1.00 92.62 403 GLU A O 1
ATOM 3319 N N . ASN A 1 404 ? -17.112 -6.660 20.695 1.00 91.88 404 ASN A N 1
ATOM 3320 C CA . ASN A 1 404 ? -18.535 -6.393 20.893 1.00 91.88 404 ASN A CA 1
ATOM 3321 C C . ASN A 1 404 ? -18.767 -4.956 21.357 1.00 91.88 404 ASN A C 1
ATOM 3323 O O . ASN A 1 404 ? -19.657 -4.277 20.846 1.00 91.88 404 ASN A O 1
ATOM 3327 N N . LYS A 1 405 ? -17.925 -4.465 22.274 1.00 93.00 405 LYS A N 1
ATOM 3328 C CA . LYS A 1 405 ? -18.075 -3.120 22.823 1.00 93.00 405 LYS A CA 1
ATOM 3329 C C . LYS A 1 405 ? -17.793 -2.044 21.785 1.00 93.00 405 LYS A C 1
ATOM 3331 O O . LYS A 1 405 ? -18.542 -1.076 21.677 1.00 93.00 405 LYS A O 1
ATOM 3336 N N . VAL A 1 406 ? -16.762 -2.245 20.968 1.00 93.81 406 VAL A N 1
ATOM 3337 C CA . VAL A 1 406 ? -16.459 -1.375 19.829 1.00 93.81 406 VAL A CA 1
ATOM 3338 C C . VAL A 1 406 ? -17.621 -1.372 18.844 1.00 93.81 406 VAL A C 1
ATOM 3340 O O . VAL A 1 406 ? -18.039 -0.300 18.413 1.00 93.81 406 VAL A O 1
ATOM 3343 N N . ARG A 1 407 ? -18.195 -2.537 18.518 1.00 92.12 407 ARG A N 1
ATOM 3344 C CA . ARG A 1 407 ? -19.372 -2.594 17.642 1.00 92.12 407 ARG A CA 1
ATOM 3345 C C . ARG A 1 407 ? -20.541 -1.789 18.209 1.00 92.12 407 ARG A C 1
ATOM 3347 O O . ARG A 1 407 ? -21.143 -1.017 17.467 1.00 92.12 407 ARG A O 1
ATOM 3354 N N . GLU A 1 408 ? -20.869 -1.962 19.488 1.00 91.75 408 GLU A N 1
ATOM 3355 C CA . GLU A 1 408 ? -21.941 -1.204 20.143 1.00 91.75 408 GLU A CA 1
ATOM 3356 C C . GLU A 1 408 ? -21.703 0.304 20.024 1.00 91.75 408 GLU A C 1
ATOM 3358 O O . GLU A 1 408 ? -22.577 1.024 19.541 1.00 91.75 408 GLU A O 1
ATOM 3363 N N . LEU A 1 409 ? -20.505 0.774 20.386 1.00 92.00 409 LEU A N 1
ATOM 3364 C CA . LEU A 1 409 ? -20.135 2.191 20.320 1.00 92.00 409 LEU A CA 1
ATOM 3365 C C . LEU A 1 409 ? -20.315 2.774 18.911 1.00 92.00 409 LEU A C 1
ATOM 3367 O O . LEU A 1 409 ? -20.847 3.870 18.764 1.00 92.00 409 LEU A O 1
ATOM 3371 N N . LEU A 1 410 ? -19.922 2.031 17.874 1.00 90.31 410 LEU A N 1
ATOM 3372 C CA . LEU A 1 410 ? -20.022 2.488 16.485 1.00 90.31 410 LEU A CA 1
ATOM 3373 C C . LEU A 1 410 ? -21.464 2.491 15.957 1.00 90.31 410 LEU A C 1
ATOM 3375 O O . LEU A 1 410 ? -21.810 3.338 15.135 1.00 90.31 410 LEU A O 1
ATOM 3379 N N . LEU A 1 411 ? -22.305 1.548 16.393 1.00 87.12 411 LEU A N 1
ATOM 3380 C CA . LEU A 1 411 ? -23.666 1.382 15.865 1.00 87.12 411 LEU A CA 1
ATOM 3381 C C . LEU A 1 411 ? -24.737 2.169 16.632 1.00 87.12 411 LEU A C 1
ATOM 3383 O O . LEU A 1 411 ? -25.825 2.375 16.090 1.00 87.12 411 LEU A O 1
ATOM 3387 N N . THR A 1 412 ? -24.448 2.633 17.851 1.00 76.06 412 THR A N 1
ATOM 3388 C CA . THR A 1 412 ? -25.428 3.330 18.707 1.00 76.06 412 THR A CA 1
ATOM 3389 C C . THR A 1 412 ? -25.968 4.616 18.059 1.00 76.06 412 THR A C 1
ATOM 3391 O O . THR A 1 412 ? -27.143 4.936 18.224 1.00 76.06 412 THR A O 1
ATOM 3394 N N . GLU A 1 413 ? -25.169 5.324 17.252 1.00 59.84 413 GLU A N 1
ATOM 3395 C CA . GLU A 1 413 ? -25.600 6.583 16.621 1.00 59.84 413 GLU A CA 1
ATOM 3396 C C . GLU A 1 413 ? -26.329 6.418 15.276 1.00 59.84 413 GLU A C 1
ATOM 3398 O O . GLU A 1 413 ? -27.175 7.244 14.936 1.00 59.84 413 GLU A O 1
ATOM 3403 N N . ILE A 1 414 ? -26.095 5.330 14.531 1.00 57.16 414 ILE A N 1
ATOM 3404 C CA . ILE A 1 414 ? -26.738 5.103 13.217 1.00 57.16 414 ILE A CA 1
ATOM 3405 C C . ILE A 1 414 ? -28.243 4.815 13.360 1.00 57.16 414 ILE A C 1
ATOM 3407 O O . ILE A 1 414 ? -29.031 5.072 12.449 1.00 57.16 414 ILE A O 1
ATOM 3411 N N . VAL A 1 415 ? -28.666 4.304 14.517 1.00 48.34 415 VAL A N 1
ATOM 3412 C CA . VAL A 1 415 ? -30.083 4.041 14.819 1.00 48.34 415 VAL A CA 1
ATOM 3413 C C . VAL A 1 415 ? -30.830 5.329 15.204 1.00 48.34 415 VAL A C 1
ATOM 3415 O O . VAL A 1 415 ? -32.048 5.398 15.044 1.00 48.34 415 VAL A O 1
ATOM 3418 N N . GLY A 1 416 ? -30.120 6.367 15.662 1.00 42.25 416 GLY A N 1
ATOM 3419 C CA . GLY A 1 416 ? -30.703 7.656 16.050 1.00 42.25 416 GLY A CA 1
ATOM 3420 C C . GLY A 1 416 ? -30.934 8.628 14.888 1.00 42.25 416 GLY A C 1
ATOM 3421 O O . GLY A 1 416 ? -31.812 9.476 14.980 1.00 42.25 416 GLY A O 1
ATOM 3422 N N . SER A 1 417 ? -30.186 8.494 13.788 1.00 38.44 417 SER A N 1
ATOM 3423 C CA . SER A 1 417 ? -30.226 9.403 12.630 1.00 38.44 417 SER A CA 1
ATOM 3424 C C . SER A 1 417 ? -31.166 8.961 11.495 1.00 38.44 417 SER A C 1
ATOM 3426 O O . SER A 1 417 ? -31.337 9.697 10.525 1.00 38.44 417 SER A O 1
ATOM 3428 N N . LYS A 1 418 ? -31.789 7.777 11.606 1.00 37.84 418 LYS A N 1
ATOM 3429 C CA . LYS A 1 418 ? -32.764 7.225 10.638 1.00 37.84 418 LYS A CA 1
ATOM 3430 C C . LYS A 1 418 ? -34.212 7.164 11.162 1.00 37.84 418 LYS A C 1
ATOM 3432 O O . LYS A 1 418 ? -35.004 6.387 10.629 1.00 37.84 418 LYS A O 1
ATOM 3437 N N . LYS A 1 419 ? -34.558 7.938 12.195 1.00 31.94 419 LYS A N 1
ATOM 3438 C CA . LYS A 1 419 ? -35.942 8.090 12.677 1.00 31.94 419 LYS A CA 1
ATOM 3439 C C . LYS A 1 419 ? -36.536 9.434 12.308 1.00 31.94 419 LYS A C 1
ATOM 3441 O O . LYS A 1 419 ? -35.803 10.438 12.429 1.00 31.94 419 LYS A O 1
#

pLDDT: mean 78.89, std 14.98, range [31.94, 97.88]

Sequence (419 aa):
MGVDTAIMETLLTNPKEFWYLNNGVTMLVSEDTVTSNYNNYIEIIDPENEKKIGVTVINGAQTINSAAKFFIRRDFNNALKKYVEKNNKEILSEFEKKYKEREDDFERAINEAYVMLKVVEINSESKDVEKKINSITVSLNRQKPVGPVDLAYTLPVISGINMFRNEVYELRGNEKNDSMDLREFVFSIVRKGDASSINNYRYTLDILPRIMLAILDDEPGKAMSSGIKTLLQLNKAGDNFKNENLFPNSKDISLFDNDEEQFSDYNILIDKKIFEQKYKFVNFAMKLYEQIGKQQLRYEFNQKSTGTSKKKFNLYNKYLFIYIIINSLLNSNSLKKDFTNWKYTSSDVEQMLNFSNYIALIDEISGEWQLALENKGVDKIDIWQINSFKKDQYIRDVYKKVENKVRELLLTEIVGSKK

Radius of gyration: 30.62 Å; Cα contacts (8 Å, |Δi|>4): 491; chains: 1; bounding box: 85×60×76 Å

Mean predicted aligned error: 14.93 Å

Foldseek 3Di:
DDPLVVLLVCLQPPQLCLAVSFPFWEKEAEPPQWDPPDPPDIHGHDPDPPDDGRIDTLGCPSNVVSVVVNVVVVVVLVVVLVVCVVPPPVCNVVSCVVCVSVVVSNVCNVVRHDYDYHYHYDHPPDPCRVVVVVVVSVVSVVPDDCALQNLLCVAQLLVQLAVQLVCLVVVVPDDPDDDDSCNLQRAHEDEDVPDADLVNRYHYLPQLLLLQCCAQVLQLLCSQVPDSSQSSPCDPVSRGRPPQSSRDWPVNCVVPDPDPDPPDPDDGHHDPQNCQFRRRCRSQLSLLLVLLVVLLVVCCVPCVPDDPLLNLCSVQCSSLVSNLLVVLQQPDPDPGGTRNVPDDGSVLNCQLRPNVLVVVCSVLLSVLLQVLVVVVVHDPVCSSDNVVSSDSVSSVSSSVVCSPVSNCSRCVRVVVVPD